Protein AF-W9T3J4-F1 (afdb_monomer_lite)

Secondary structure (DSSP, 8-state):
-HHHHHHHHH-TTTBTTTB-TTSS-B-------GGG--HHHHHHHHHHHHHHH--SSS-----SHHHHHHHHHHHHHHHHHHHHHHHHHHHHHHHHHH-SHHHHHHHHHHHHHHHHHHHHHHHHTT----HHHHHHHHHHHHHHHHHHHHHHHHHHHHHHHS-S-TTHHHHHHHHHHHHHHHHHHHHHHHHHHHHHHHTTSS-HHHHHHHHHHHHHHHHHIIIIIIHHHHHHHT-S-----S-----HHHHHHHHHHHHHHHHSTTHHHHHHHHHHHHHHHHHHHTT---S--SSS-TTS-TTSHHHHHHHHHHHHSTTSS--------TT-TTGGGSHHHHHHHHHHHHHHHH-TTSPPPPPPPHHHHHHHHHHHHHHHHTTS-----------------PPP----------------

Sequence (420 aa):
MQELRQAVLRNPLVYGPYVSKDLQATLVTVDFIDEQVEYGKVFHEIRSLIDRVDDGSVNIRVVGDPILYGWVGHYLPETFQLVCAALLVTLVMLFILLRTWRGVMLPLLAGLVSASWALGICHLLDIHFEPLVIVVAMLITSRAVSHSVQIVNRFDDELELLPANADTSRTAARVALADLFRPGMLGVIADAACMAVVALSPIPMLQKLTVLACVWVMTLTVSAVILTPVMLSFIRRPHGMVHPLNCIPLLNRVLDLATAVSLSRARYVVLGGGFLLVVGAGFYSLNLKIGDANPGSPILWPESTYNVDADAINNRFEGVDRMFVVLGEDGNRGLMKTSEALQAMNSFQRFIEHSRKWGAPSPWPTCC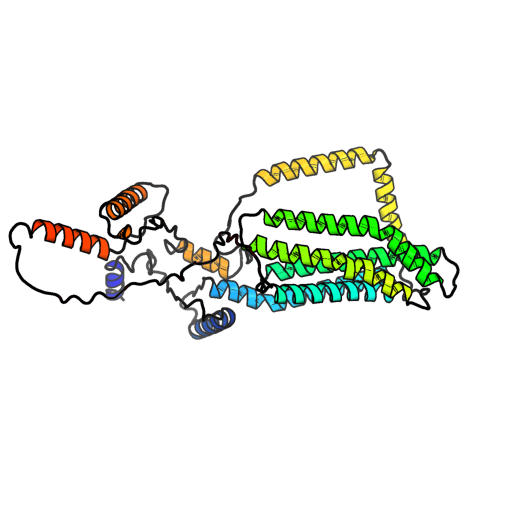RRSTSACAKATRATSNWATAAPSTAAWWPCSIRYPNPATSRASPTSSTPTAR

Radius of gyration: 33.64 Å; chains: 1; bounding box: 76×70×105 Å

Foldseek 3Di:
DVVVVVVQVVDPVCQFFAAFVVNQDGDDDDDDDVVPDDLLVVLVVVVVVCVVPPPVPDDDADADDSNVVNVVVVCVVVVVVVLVVVVVVVLVVQCLALLDPLSRVLLVQLLVVLLVVLVVVCVVLVPDDDPVVVVLSSVLSVVLSVLQNQLSVQLVVQLVVDPLDQQSQLVSLVVSLVVSVVVVVVVLVVQLVVLVVQCPDPDVSSVSVSVSSSVSSVCSCVSRNPRSSVVSSPDRPPDDGNDDNDCPVVVVVVVVVVVCCCPDPVVVVVVVVVVCVVVVVVVVVVPDDPDDPAFADPVDDCPDSRRVSRVVCPVRHPPPPDDDDDDDDPPCPCLVVDPVNVVVVVVVLVVQCPDPPDDNDDDDDCVVVVVVVVVVVVVVVPPPDDDDDDDDDDDDDPDPDDDDDDDDDDDDDDDDDDDD

Structure (mmCIF, N/CA/C/O backbone):
data_AF-W9T3J4-F1
#
_entry.id   AF-W9T3J4-F1
#
loop_
_atom_site.group_PDB
_atom_site.id
_atom_site.type_symbol
_atom_site.label_atom_id
_atom_site.label_alt_id
_atom_site.label_comp_id
_atom_site.label_asym_id
_atom_site.label_entity_id
_atom_site.label_seq_id
_atom_site.pdbx_PDB_ins_code
_atom_site.Cartn_x
_atom_site.Cartn_y
_atom_site.Cartn_z
_atom_site.occupancy
_atom_site.B_iso_or_equiv
_atom_site.auth_seq_id
_atom_site.auth_comp_id
_atom_site.auth_asym_id
_atom_site.auth_atom_id
_atom_site.pdbx_PDB_model_num
ATOM 1 N N . MET A 1 1 ? -30.990 -25.476 38.104 1.00 74.50 1 MET A N 1
ATOM 2 C CA . MET A 1 1 ? -31.289 -24.583 36.954 1.00 74.50 1 MET A CA 1
ATOM 3 C C . MET A 1 1 ? -32.287 -23.468 37.275 1.00 74.50 1 MET A C 1
ATOM 5 O O . MET A 1 1 ? -31.982 -22.322 36.973 1.00 74.50 1 MET A O 1
ATOM 9 N N . GLN A 1 2 ? -33.446 -23.738 37.892 1.00 83.62 2 GLN A N 1
ATOM 10 C CA . GLN A 1 2 ? -34.428 -22.678 38.205 1.00 83.62 2 GLN A CA 1
ATOM 11 C C . GLN A 1 2 ? -33.916 -21.631 39.213 1.00 83.62 2 GLN A C 1
ATOM 13 O O . GLN A 1 2 ? -34.127 -20.439 38.999 1.00 83.62 2 GLN A O 1
ATOM 18 N N . GLU A 1 3 ? -33.176 -22.047 40.245 1.00 88.94 3 GLU A N 1
ATOM 19 C CA . GLU A 1 3 ? -32.557 -21.120 41.208 1.00 88.94 3 GLU A CA 1
ATOM 20 C C . GLU A 1 3 ? -31.543 -20.177 40.552 1.00 88.94 3 GLU A C 1
ATOM 22 O O . GLU A 1 3 ? -31.569 -18.976 40.805 1.00 88.94 3 GLU A O 1
ATOM 27 N N . LEU A 1 4 ? -30.700 -20.693 39.648 1.00 87.12 4 LEU A N 1
ATOM 28 C CA . LEU A 1 4 ? -29.736 -19.884 38.897 1.00 87.12 4 LEU A CA 1
ATOM 29 C C . LEU A 1 4 ? -30.451 -18.843 38.028 1.00 87.12 4 LEU A C 1
ATOM 31 O O . LEU A 1 4 ? -30.084 -17.671 38.037 1.00 87.12 4 LEU A O 1
ATOM 35 N N . ARG A 1 5 ? -31.520 -19.247 37.331 1.00 86.94 5 ARG A N 1
ATOM 36 C CA . ARG A 1 5 ? -32.332 -18.333 36.517 1.00 86.94 5 ARG A CA 1
ATOM 37 C C . ARG A 1 5 ? -32.929 -17.205 37.360 1.00 86.94 5 ARG A C 1
ATOM 39 O O . ARG A 1 5 ? -32.869 -16.047 36.958 1.00 86.94 5 ARG A O 1
ATOM 46 N N . GLN A 1 6 ? -33.470 -17.522 38.537 1.00 87.88 6 GLN A N 1
ATOM 47 C CA . GLN A 1 6 ? -33.984 -16.504 39.456 1.00 87.88 6 GLN A CA 1
ATOM 48 C C . GLN A 1 6 ? -32.874 -15.617 40.030 1.00 87.88 6 GLN A C 1
ATOM 50 O O . GLN A 1 6 ? -33.075 -14.412 40.170 1.00 87.88 6 GLN A O 1
ATOM 55 N N . ALA A 1 7 ? -31.699 -16.176 40.327 1.00 88.38 7 ALA A N 1
ATOM 56 C CA . ALA A 1 7 ? -30.553 -15.414 40.812 1.00 88.38 7 ALA A CA 1
ATOM 57 C C . ALA A 1 7 ? -30.066 -14.391 39.775 1.00 88.38 7 ALA A C 1
ATOM 59 O O . ALA A 1 7 ? -29.810 -13.243 40.140 1.00 88.38 7 ALA A O 1
ATOM 60 N N . VAL A 1 8 ? -30.009 -14.780 38.495 1.00 88.38 8 VAL A N 1
ATOM 61 C CA . VAL A 1 8 ? -29.659 -13.885 37.381 1.00 88.38 8 VAL A CA 1
ATOM 62 C C . VAL A 1 8 ? -30.702 -12.782 37.232 1.00 88.38 8 VAL A C 1
ATOM 64 O O . VAL A 1 8 ? -30.347 -11.610 37.280 1.00 88.38 8 VAL A O 1
ATOM 67 N N . LEU A 1 9 ? -31.991 -13.132 37.143 1.00 88.50 9 LEU A N 1
ATOM 68 C CA . LEU A 1 9 ? -33.074 -12.151 36.973 1.00 88.50 9 LEU A CA 1
ATOM 69 C C . LEU A 1 9 ? -33.168 -11.152 38.134 1.00 88.50 9 LEU A C 1
ATOM 71 O O . LEU A 1 9 ? -33.574 -10.008 37.942 1.00 88.50 9 LEU A O 1
ATOM 75 N N . ARG A 1 10 ? -32.789 -11.568 39.346 1.00 89.06 10 ARG A N 1
ATOM 76 C CA . ARG A 1 10 ? -32.790 -10.704 40.531 1.00 89.06 10 ARG A CA 1
ATOM 77 C C . ARG A 1 10 ? -31.603 -9.740 40.565 1.00 89.06 10 ARG A C 1
ATOM 79 O O . ARG A 1 10 ? -31.674 -8.744 41.283 1.00 89.06 10 ARG A O 1
ATOM 86 N N . ASN A 1 11 ? -30.520 -10.023 39.839 1.00 87.31 11 ASN A N 1
ATOM 87 C CA . ASN A 1 11 ? -29.329 -9.183 39.826 1.00 87.31 11 ASN A CA 1
ATOM 88 C C . ASN A 1 11 ? -29.264 -8.318 38.550 1.00 87.31 11 ASN A C 1
ATOM 90 O O . ASN A 1 11 ? -28.806 -8.797 37.509 1.00 87.31 11 ASN A O 1
ATOM 94 N N . PRO A 1 12 ? -29.639 -7.027 38.620 1.00 81.44 12 PRO A N 1
ATOM 95 C CA . PRO A 1 12 ? -29.633 -6.135 37.460 1.00 81.44 12 PRO A CA 1
ATOM 96 C C . PRO A 1 12 ? -28.225 -5.814 36.934 1.00 81.44 12 PRO A C 1
ATOM 98 O O . PRO A 1 12 ? -28.103 -5.264 35.848 1.00 81.44 12 PRO A O 1
ATOM 101 N N . LEU A 1 13 ? -27.160 -6.136 37.681 1.00 81.56 13 LEU A N 1
ATOM 102 C CA . LEU A 1 13 ? -25.784 -6.001 37.189 1.00 81.56 13 LEU A CA 1
ATOM 103 C C . LEU A 1 13 ? -25.390 -7.143 36.246 1.00 81.56 13 LEU A C 1
ATOM 105 O O . LEU A 1 13 ? -24.443 -6.994 35.485 1.00 81.56 13 LEU A O 1
ATOM 109 N N . VAL A 1 14 ? -26.089 -8.280 36.321 1.00 83.88 14 VAL A N 1
ATOM 110 C CA . VAL A 1 14 ? -25.794 -9.488 35.539 1.00 83.88 14 VAL A CA 1
ATOM 111 C C . VAL A 1 14 ? -26.782 -9.632 34.385 1.00 83.88 14 VAL A C 1
ATOM 113 O O . VAL A 1 14 ? -26.372 -9.874 33.252 1.00 83.88 14 VAL A O 1
ATOM 116 N N . TYR A 1 15 ? -28.077 -9.453 34.657 1.00 84.94 15 TYR A N 1
ATOM 117 C CA . TYR A 1 15 ? -29.130 -9.543 33.650 1.00 84.94 15 TYR A CA 1
ATOM 118 C C . TYR A 1 15 ? -29.111 -8.340 32.699 1.00 84.94 15 TYR A C 1
ATOM 120 O O . TYR A 1 15 ? -29.362 -7.212 33.119 1.00 84.94 15 TYR A O 1
ATOM 128 N N . GLY A 1 16 ? -28.834 -8.592 31.420 1.00 83.12 16 GLY A N 1
ATOM 129 C CA . GLY A 1 16 ? -28.600 -7.594 30.379 1.00 83.12 16 GLY A CA 1
ATOM 130 C C . GLY A 1 16 ? -27.110 -7.476 30.029 1.00 83.12 16 GLY A C 1
ATOM 131 O O . GLY A 1 16 ? -26.737 -7.905 28.939 1.00 83.12 16 GLY A O 1
ATOM 132 N N . PRO A 1 17 ? -26.254 -6.940 30.926 1.00 82.44 17 PRO A N 1
ATOM 133 C CA . PRO A 1 17 ? -24.841 -6.692 30.622 1.00 82.44 17 PRO A CA 1
ATOM 134 C C . PRO A 1 17 ? -23.992 -7.950 30.399 1.00 82.44 17 PRO A C 1
ATOM 136 O O . PRO A 1 17 ? -23.141 -7.954 29.519 1.00 82.44 17 PRO A O 1
ATOM 139 N N . TYR A 1 18 ? -24.208 -9.005 31.193 1.00 86.62 18 TYR A N 1
ATOM 140 C CA . TYR A 1 18 ? -23.414 -10.243 31.120 1.00 86.62 18 TYR A CA 1
ATOM 141 C C . TYR A 1 18 ? -24.238 -11.457 30.707 1.00 86.62 18 TYR A C 1
ATOM 143 O O . TYR A 1 18 ? -23.696 -12.414 30.171 1.00 86.62 18 TYR A O 1
ATOM 151 N N . VAL A 1 19 ? -25.550 -11.442 30.932 1.00 90.44 19 VAL A N 1
ATOM 152 C CA . VAL A 1 19 ? -26.464 -12.475 30.441 1.00 90.44 19 VAL A CA 1
ATOM 153 C C . VAL A 1 19 ? -27.502 -11.810 29.558 1.00 90.44 19 VAL A C 1
ATOM 155 O O . VAL A 1 19 ? -28.191 -10.888 29.990 1.00 90.44 19 VAL A O 1
ATOM 158 N N . SER A 1 20 ? -27.614 -12.300 28.331 1.00 89.31 20 SER A N 1
ATOM 159 C CA . SER A 1 20 ? -28.586 -11.847 27.334 1.00 89.31 20 SER A CA 1
ATOM 160 C C . SER A 1 20 ? -30.029 -11.845 27.862 1.00 89.31 20 SER A C 1
ATOM 162 O O . SER A 1 20 ? -30.408 -12.637 28.731 1.00 89.31 20 SER A O 1
ATOM 164 N N . LYS A 1 21 ? -30.870 -10.959 27.315 1.00 86.12 21 LYS A N 1
ATOM 165 C CA . LYS A 1 21 ? -32.280 -10.820 27.733 1.00 86.12 21 LYS A CA 1
ATOM 166 C C . LYS A 1 21 ? -33.116 -12.073 27.443 1.00 86.12 21 LYS A C 1
ATOM 168 O O . LYS A 1 21 ? -34.078 -12.341 28.158 1.00 86.12 21 LYS A O 1
ATOM 173 N N . ASP A 1 22 ? -32.742 -12.852 26.427 1.00 88.56 22 ASP A N 1
ATOM 174 C CA . ASP A 1 22 ? -33.348 -14.148 26.095 1.00 88.56 22 ASP A CA 1
ATOM 175 C C . ASP A 1 22 ? -32.795 -15.311 26.946 1.00 88.56 22 ASP A C 1
ATOM 177 O O . ASP A 1 22 ? -33.301 -16.433 26.862 1.00 88.56 22 ASP A O 1
ATOM 181 N N . LEU A 1 23 ? -31.812 -15.045 27.820 1.00 87.56 23 LEU A N 1
ATOM 182 C CA . LEU A 1 23 ? -31.138 -16.014 28.693 1.00 87.56 23 LEU A CA 1
ATOM 183 C C . LEU A 1 23 ? -30.466 -17.169 27.924 1.00 87.56 23 LEU A C 1
ATOM 185 O O . LEU A 1 23 ? -30.246 -18.232 28.504 1.00 87.56 23 LEU A O 1
ATOM 189 N N . GLN A 1 24 ? -30.170 -16.982 26.633 1.00 88.56 24 GLN A N 1
ATOM 190 C CA . GLN A 1 24 ? -29.550 -18.004 25.775 1.00 88.56 24 GLN A CA 1
ATOM 191 C C . GLN A 1 24 ? -28.033 -17.832 25.637 1.00 88.56 24 GLN A C 1
ATOM 193 O O . GLN A 1 24 ? -27.335 -18.778 25.290 1.00 88.56 24 GLN A O 1
ATOM 198 N N . ALA A 1 25 ? -27.520 -16.632 25.899 1.00 90.44 25 ALA A N 1
ATOM 199 C CA . ALA A 1 25 ? -26.107 -16.288 25.779 1.00 90.44 25 ALA A CA 1
ATOM 200 C C . ALA A 1 25 ? -25.566 -15.609 27.046 1.00 90.44 25 ALA A C 1
ATOM 202 O O . ALA A 1 25 ? -26.275 -14.840 27.708 1.00 90.44 25 ALA A O 1
ATOM 203 N N . THR A 1 26 ? -24.283 -15.848 27.318 1.00 91.06 26 THR A N 1
ATOM 204 C CA . THR A 1 26 ? -23.511 -15.249 28.415 1.00 91.06 26 THR A CA 1
ATOM 205 C C . THR A 1 26 ? -22.244 -14.610 27.846 1.00 91.06 26 THR A C 1
ATOM 207 O O . THR A 1 26 ? -21.583 -15.212 27.005 1.00 91.06 26 THR A O 1
ATOM 210 N N . LEU A 1 27 ? -21.915 -13.405 28.303 1.00 90.06 27 LEU A N 1
ATOM 211 C CA . LEU A 1 27 ? -20.714 -12.655 27.955 1.00 90.06 27 LEU A CA 1
ATOM 212 C C . LEU A 1 27 ? -19.694 -12.773 29.090 1.00 90.06 27 LEU A C 1
ATOM 214 O O . LEU A 1 27 ? -20.023 -12.565 30.259 1.00 90.06 27 LEU A O 1
ATOM 218 N N . VAL A 1 28 ? -18.447 -13.070 28.734 1.00 90.19 28 VAL A N 1
ATOM 219 C CA . VAL A 1 28 ? -17.312 -13.106 29.659 1.00 90.19 28 VAL A CA 1
ATOM 220 C C . VAL A 1 28 ? -16.312 -12.050 29.211 1.00 90.19 28 VAL A C 1
ATOM 222 O O . VAL A 1 28 ? -15.857 -12.073 28.073 1.00 90.19 28 VAL A O 1
ATOM 225 N N . THR A 1 29 ? -15.984 -11.116 30.101 1.00 88.50 29 THR A N 1
ATOM 226 C CA . THR A 1 29 ? -14.993 -10.066 29.848 1.00 88.50 29 THR A CA 1
ATOM 227 C C . THR A 1 29 ? -13.682 -10.425 30.530 1.00 88.50 29 THR A C 1
ATOM 229 O O . THR A 1 29 ? -13.674 -10.734 31.724 1.00 88.50 29 THR A O 1
ATOM 232 N N . VAL A 1 30 ? -12.585 -10.369 29.781 1.00 88.50 30 VAL A N 1
ATOM 233 C CA . VAL A 1 30 ? -11.232 -10.614 30.284 1.00 88.50 30 VAL A CA 1
ATOM 234 C C . VAL A 1 30 ? -10.409 -9.367 30.013 1.00 88.50 30 VAL A C 1
ATOM 236 O O . VAL A 1 30 ? -10.232 -8.994 28.857 1.00 88.50 30 VAL A O 1
ATOM 239 N N . ASP A 1 31 ? -9.921 -8.743 31.080 1.00 86.19 31 ASP A N 1
ATOM 240 C CA . ASP A 1 31 ? -9.031 -7.591 30.992 1.00 86.19 31 ASP A CA 1
ATOM 241 C C . ASP A 1 31 ? -7.584 -8.044 31.150 1.00 86.19 31 ASP A C 1
ATOM 243 O O . ASP A 1 31 ? -7.268 -8.934 31.948 1.00 86.19 31 ASP A O 1
ATOM 247 N N . PHE A 1 32 ? -6.698 -7.395 30.405 1.00 85.56 32 PHE A N 1
ATOM 248 C CA . PHE A 1 32 ? -5.269 -7.627 30.486 1.00 85.56 32 PHE A CA 1
ATOM 249 C C . PHE A 1 32 ? -4.532 -6.360 30.933 1.00 85.56 32 PHE A C 1
ATOM 251 O O . PHE A 1 32 ? -5.060 -5.256 30.860 1.00 85.56 32 PHE A O 1
ATOM 258 N N . ILE A 1 33 ? -3.299 -6.522 31.419 1.00 84.88 33 ILE A N 1
ATOM 259 C CA . ILE A 1 33 ? -2.425 -5.396 31.764 1.00 84.88 33 ILE A CA 1
ATOM 260 C C . ILE A 1 33 ? -1.643 -5.010 30.508 1.00 84.88 33 ILE A C 1
ATOM 262 O O . ILE A 1 33 ? -0.692 -5.708 30.163 1.00 84.88 33 ILE A O 1
ATOM 266 N N . ASP A 1 34 ? -2.034 -3.915 29.856 1.00 75.31 34 ASP A N 1
ATOM 267 C CA . ASP A 1 34 ? -1.567 -3.490 28.523 1.00 75.31 34 ASP A CA 1
ATOM 268 C C . ASP A 1 34 ? -0.053 -3.647 28.280 1.00 75.31 34 ASP A C 1
ATOM 270 O O . ASP A 1 34 ? 0.362 -4.171 27.250 1.00 75.31 34 ASP A O 1
ATOM 274 N N . GLU A 1 35 ? 0.791 -3.261 29.241 1.00 74.00 35 GLU A N 1
ATOM 275 C CA . GLU A 1 35 ? 2.260 -3.283 29.104 1.00 74.00 35 GLU A CA 1
ATOM 276 C C . GLU A 1 35 ? 2.878 -4.695 29.065 1.00 74.00 35 GLU A C 1
ATOM 278 O O . GLU A 1 35 ? 4.042 -4.852 28.700 1.00 74.00 35 GLU A O 1
ATOM 283 N N . GLN A 1 36 ? 2.133 -5.729 29.464 1.00 77.94 36 GLN A N 1
ATOM 284 C CA . GLN A 1 36 ? 2.626 -7.109 29.590 1.00 77.94 36 GLN A CA 1
ATOM 285 C C . GLN A 1 36 ? 1.971 -8.069 28.590 1.00 77.94 36 GLN A C 1
ATOM 287 O O . GLN A 1 36 ? 2.191 -9.282 28.655 1.00 77.94 36 GLN A O 1
ATOM 292 N N . VAL A 1 37 ? 1.151 -7.548 27.677 1.00 79.62 37 VAL A N 1
ATOM 293 C CA . VAL A 1 37 ? 0.368 -8.367 26.755 1.00 79.62 37 VAL A CA 1
ATOM 294 C C . VAL A 1 37 ? 1.085 -8.523 25.434 1.00 79.62 37 VAL A C 1
ATOM 296 O O . VAL A 1 37 ? 1.261 -7.581 24.669 1.00 79.62 37 VAL A O 1
ATOM 299 N N . GLU A 1 38 ? 1.412 -9.767 25.115 1.00 83.69 38 GLU A N 1
ATOM 300 C CA . GLU A 1 38 ? 1.826 -10.141 23.774 1.00 83.69 38 GLU A CA 1
ATOM 301 C C . GLU A 1 38 ? 0.618 -10.707 23.019 1.00 83.69 38 GLU A C 1
ATOM 303 O O . GLU A 1 38 ? 0.210 -11.851 23.243 1.00 83.69 38 GLU A O 1
ATOM 308 N N . TYR A 1 39 ? 0.034 -9.905 22.120 1.00 84.44 39 TYR A N 1
ATOM 309 C CA . TYR A 1 39 ? -1.210 -10.250 21.416 1.00 84.44 39 TYR A CA 1
ATOM 310 C C . TYR A 1 39 ? -1.144 -11.595 20.681 1.00 84.44 39 TYR A C 1
ATOM 312 O O . TYR A 1 39 ? -2.101 -12.364 20.724 1.00 84.44 39 TYR A O 1
ATOM 320 N N . GLY A 1 40 ? 0.002 -11.933 20.079 1.00 84.25 40 GLY A N 1
ATOM 321 C CA . GLY A 1 40 ? 0.189 -13.217 19.395 1.00 84.25 40 GLY A CA 1
ATOM 322 C C . GLY A 1 40 ? 0.081 -14.429 20.329 1.00 84.25 40 GLY A C 1
ATOM 323 O O . GLY A 1 40 ? -0.546 -15.427 19.973 1.00 84.25 40 GLY A O 1
ATOM 324 N N . LYS A 1 41 ? 0.632 -14.333 21.547 1.00 88.38 41 LYS A N 1
ATOM 325 C CA . LYS A 1 41 ? 0.526 -15.397 22.558 1.00 88.38 41 LYS A CA 1
ATOM 326 C C . LYS A 1 41 ? -0.895 -15.513 23.083 1.00 88.38 41 LYS A C 1
ATOM 328 O O . LYS A 1 41 ? -1.430 -16.615 23.127 1.00 88.38 41 LYS A O 1
ATOM 333 N N . VAL A 1 42 ? -1.521 -14.383 23.418 1.00 90.44 42 VAL A N 1
ATOM 334 C CA . VAL A 1 42 ? -2.910 -14.352 23.900 1.00 90.44 42 VAL A CA 1
ATOM 335 C C . VAL A 1 42 ? -3.858 -14.980 22.881 1.00 90.44 42 VAL A C 1
ATOM 337 O O . VAL A 1 42 ? -4.677 -15.818 23.248 1.00 90.44 42 VAL A O 1
ATOM 340 N N . PHE A 1 43 ? -3.708 -14.645 21.600 1.00 91.00 43 PHE A N 1
ATOM 341 C CA . PHE A 1 43 ? -4.504 -15.233 20.527 1.00 91.00 43 PHE A CA 1
ATOM 342 C C . PHE A 1 43 ? -4.363 -16.759 20.462 1.00 91.00 43 PHE A C 1
ATOM 344 O O . PHE A 1 43 ? -5.366 -17.467 20.369 1.00 91.00 43 PHE A O 1
ATOM 351 N N . HIS A 1 44 ? -3.134 -17.276 20.539 1.00 90.94 44 HIS A N 1
ATOM 352 C CA . HIS A 1 44 ? -2.892 -18.715 20.462 1.00 90.94 44 HIS A CA 1
ATOM 353 C C . HIS A 1 44 ? -3.406 -19.461 21.700 1.00 90.94 44 HIS A C 1
ATOM 355 O O . HIS A 1 44 ? -4.068 -20.487 21.561 1.00 90.94 44 HIS A O 1
ATOM 361 N N . GLU A 1 45 ? -3.163 -18.924 22.897 1.00 91.62 45 GLU A N 1
ATOM 362 C CA . GLU A 1 45 ? -3.622 -19.511 24.160 1.00 91.62 45 GLU A CA 1
ATOM 363 C C . GLU A 1 45 ? -5.150 -19.545 24.236 1.00 91.62 45 GLU A C 1
ATOM 365 O O . GLU A 1 45 ? -5.725 -20.600 24.503 1.00 91.62 45 GLU A O 1
ATOM 370 N N . ILE A 1 46 ? -5.823 -18.432 23.913 1.00 91.69 46 ILE A N 1
ATOM 371 C CA . ILE A 1 46 ? -7.289 -18.369 23.892 1.00 91.69 46 ILE A CA 1
ATOM 372 C C . ILE A 1 46 ? -7.849 -19.362 22.879 1.00 91.69 46 ILE A C 1
ATOM 374 O O . ILE A 1 46 ? -8.752 -20.122 23.216 1.00 91.69 46 ILE A O 1
ATOM 378 N N . ARG A 1 47 ? -7.302 -19.415 21.661 1.00 90.62 47 ARG A N 1
ATOM 379 C CA . ARG A 1 47 ? -7.780 -20.359 20.646 1.00 90.62 47 ARG A CA 1
ATOM 380 C C . ARG A 1 47 ? -7.573 -21.809 21.077 1.00 90.62 47 ARG A C 1
ATOM 382 O O . ARG A 1 47 ? -8.493 -22.606 20.964 1.00 90.62 47 ARG A O 1
ATOM 389 N N . SER A 1 48 ? -6.424 -22.123 21.673 1.00 92.38 48 SER A N 1
ATOM 390 C CA . SER A 1 48 ? -6.155 -23.459 22.211 1.00 92.38 48 SER A CA 1
ATOM 391 C C . SER A 1 48 ? -7.093 -23.839 23.363 1.00 92.38 48 SER A C 1
ATOM 393 O O . SER A 1 48 ? -7.426 -25.011 23.529 1.00 92.38 48 SER A O 1
ATOM 395 N N . LEU A 1 49 ? -7.532 -22.862 24.163 1.00 91.50 49 LEU A N 1
ATOM 396 C CA . LEU A 1 49 ? -8.508 -23.069 25.225 1.00 91.50 49 LEU A CA 1
ATOM 397 C C . LEU A 1 49 ? -9.898 -23.336 24.646 1.00 91.50 49 LEU A C 1
ATOM 399 O O . LEU A 1 49 ? -10.572 -24.249 25.115 1.00 91.50 49 LEU A O 1
ATOM 403 N N . ILE A 1 50 ? -10.302 -22.579 23.621 1.00 90.69 50 ILE A N 1
ATOM 404 C CA . ILE A 1 50 ? -11.562 -22.801 22.901 1.00 90.69 50 ILE A CA 1
ATOM 405 C C . ILE A 1 50 ? -11.563 -24.206 22.306 1.00 90.69 50 ILE A C 1
ATOM 407 O O . ILE A 1 50 ? -12.469 -24.967 22.608 1.00 90.69 50 ILE A O 1
ATOM 411 N N . ASP A 1 51 ? -10.509 -24.598 21.589 1.00 90.31 51 ASP A N 1
ATOM 412 C CA . ASP A 1 51 ? -10.408 -25.920 20.955 1.00 90.31 51 ASP A CA 1
ATOM 413 C C . ASP A 1 51 ? -10.471 -27.086 21.970 1.00 90.31 51 ASP A C 1
ATOM 415 O O . ASP A 1 51 ? -10.839 -28.204 21.618 1.00 90.31 51 ASP A O 1
ATOM 419 N N . ARG A 1 52 ? -10.105 -26.853 23.241 1.00 91.44 52 ARG A N 1
ATOM 420 C CA . ARG A 1 52 ? -10.202 -27.853 24.324 1.00 91.44 52 ARG A CA 1
ATOM 421 C C . ARG A 1 52 ? -11.585 -27.939 24.960 1.00 91.44 52 ARG A C 1
ATOM 423 O O . ARG A 1 52 ? -11.918 -28.978 25.525 1.00 91.44 52 ARG A O 1
ATOM 430 N N . VAL A 1 53 ? -12.319 -26.830 24.974 1.00 90.56 53 VAL A N 1
ATOM 431 C CA . VAL A 1 53 ? -13.614 -26.699 25.658 1.00 90.56 53 VAL A CA 1
ATOM 432 C C . VAL A 1 53 ? -14.778 -26.864 24.682 1.00 90.56 53 VAL A C 1
ATOM 434 O O . VAL A 1 53 ? -15.872 -27.216 25.113 1.00 90.56 53 VAL A O 1
ATOM 437 N N . ASP A 1 54 ? -14.550 -26.632 23.391 1.00 87.94 54 ASP A N 1
ATOM 438 C CA . ASP A 1 54 ? -15.561 -26.750 22.351 1.00 87.94 54 ASP A CA 1
ATOM 439 C C . ASP A 1 54 ? -15.961 -28.217 22.144 1.00 87.94 54 ASP A C 1
ATOM 441 O O . ASP A 1 54 ? -15.291 -29.007 21.479 1.00 87.94 54 ASP A O 1
ATOM 445 N N . ASP A 1 55 ? -17.077 -28.583 22.765 1.00 87.12 55 ASP A N 1
ATOM 446 C CA . ASP A 1 55 ? -17.761 -29.864 22.622 1.00 87.12 55 ASP A CA 1
ATOM 447 C C . ASP A 1 55 ? -18.936 -29.782 21.624 1.00 87.12 55 ASP A C 1
ATOM 449 O O . ASP A 1 55 ? -19.724 -30.725 21.507 1.00 87.12 55 ASP A O 1
ATOM 453 N N . GLY A 1 56 ? -19.077 -28.654 20.913 1.00 84.75 56 GLY A N 1
ATOM 454 C CA . GLY A 1 56 ? -20.176 -28.366 19.991 1.00 84.75 56 GLY A CA 1
ATOM 455 C C . GLY A 1 56 ? -21.517 -28.055 20.668 1.00 84.75 56 GLY A C 1
ATOM 456 O O . GLY A 1 56 ? -22.510 -27.828 19.972 1.00 84.75 56 GLY A O 1
ATOM 457 N N . SER A 1 57 ? -21.584 -28.033 22.005 1.00 86.88 57 SER A N 1
ATOM 458 C CA . SER A 1 57 ? -22.820 -27.736 22.741 1.00 86.88 57 SER A CA 1
ATOM 459 C C . SER A 1 57 ? -23.125 -26.236 22.822 1.00 86.88 57 SER A C 1
ATOM 461 O O . SER A 1 57 ? -24.292 -25.843 22.911 1.00 86.88 57 SER A O 1
ATOM 463 N N . VAL A 1 58 ? -22.091 -25.391 22.756 1.00 88.25 58 VAL A N 1
ATOM 464 C CA . VAL A 1 58 ? -22.187 -23.930 22.840 1.00 88.25 58 VAL A CA 1
ATOM 465 C C . VAL A 1 58 ? -21.360 -23.298 21.728 1.00 88.25 58 VAL A C 1
ATOM 467 O O . VAL A 1 58 ? -20.220 -23.674 21.497 1.00 88.25 58 VAL A O 1
ATOM 470 N N . ASN A 1 59 ? -21.920 -22.292 21.058 1.00 88.69 59 ASN A N 1
ATOM 471 C CA . ASN A 1 59 ? -21.178 -21.504 20.078 1.00 88.69 59 ASN A CA 1
ATOM 472 C C . ASN A 1 59 ? -20.343 -20.434 20.804 1.00 88.69 59 ASN A C 1
ATOM 474 O O . ASN A 1 59 ? -20.905 -19.484 21.359 1.00 88.69 59 ASN A O 1
ATOM 478 N N . ILE A 1 60 ? -19.022 -20.616 20.828 1.00 91.62 60 ILE A N 1
ATOM 479 C CA . ILE A 1 60 ? -18.071 -19.713 21.484 1.00 91.62 60 ILE A CA 1
ATOM 480 C C . ILE A 1 60 ? -17.611 -18.660 20.476 1.00 91.62 60 ILE A C 1
ATOM 482 O O . ILE A 1 60 ? -17.103 -18.988 19.410 1.00 91.62 60 ILE A O 1
ATOM 486 N N . ARG A 1 61 ? -17.770 -17.385 20.837 1.00 91.25 61 ARG A N 1
ATOM 487 C CA . ARG A 1 61 ? -17.413 -16.231 20.004 1.00 91.25 61 ARG A CA 1
ATOM 488 C C . ARG A 1 61 ? -16.480 -15.320 20.771 1.00 91.25 61 ARG A C 1
ATOM 490 O O . ARG A 1 61 ? -16.740 -15.052 21.946 1.00 91.25 61 ARG A O 1
ATOM 497 N N . VAL A 1 62 ? -15.412 -14.849 20.131 1.00 91.44 62 VAL A N 1
ATOM 498 C CA . VAL A 1 62 ? -14.375 -14.068 20.821 1.00 91.44 62 VAL A CA 1
ATOM 499 C C . VAL A 1 62 ? -13.978 -12.844 20.014 1.00 91.44 62 VAL A C 1
ATOM 501 O O . VAL A 1 62 ? -13.622 -12.933 18.842 1.00 91.44 62 VAL A O 1
ATOM 504 N N . VAL A 1 63 ? -14.005 -11.693 20.681 1.00 90.25 63 VAL A N 1
ATOM 505 C CA . VAL A 1 63 ? -13.681 -10.379 20.118 1.00 90.25 63 VAL A CA 1
ATOM 506 C C . VAL A 1 63 ? -12.835 -9.566 21.094 1.00 90.25 63 VAL A C 1
ATOM 508 O O . VAL A 1 63 ? -12.700 -9.936 22.260 1.00 90.25 63 VAL A O 1
ATOM 511 N N . GLY A 1 64 ? -12.269 -8.459 20.613 1.00 87.44 64 GLY A N 1
ATOM 512 C CA . GLY A 1 64 ? -11.396 -7.565 21.373 1.00 87.44 64 GLY A CA 1
ATOM 513 C C . GLY A 1 64 ? -10.043 -7.357 20.697 1.00 87.44 64 GLY A C 1
ATOM 514 O O . GLY A 1 64 ? -9.630 -8.147 19.841 1.00 87.44 64 GLY A O 1
ATOM 515 N N . ASP A 1 65 ? -9.335 -6.307 21.112 1.00 86.00 65 ASP A N 1
ATOM 516 C CA . ASP A 1 65 ? -8.076 -5.881 20.488 1.00 86.00 65 ASP A CA 1
ATOM 517 C C . ASP A 1 65 ? -7.012 -6.994 20.416 1.00 86.00 65 ASP A C 1
ATOM 519 O O . ASP A 1 65 ? -6.451 -7.193 19.333 1.00 86.00 65 ASP A O 1
ATOM 523 N N . PRO A 1 66 ? -6.765 -7.806 21.472 1.00 88.88 66 PRO A N 1
ATOM 524 C CA . PRO A 1 66 ? -5.784 -8.890 21.394 1.00 88.88 66 PRO A CA 1
ATOM 525 C C . PRO A 1 66 ? -6.104 -9.936 20.321 1.00 88.88 66 PRO A C 1
ATOM 527 O O . PRO A 1 66 ? -5.197 -10.484 19.696 1.00 88.88 66 PRO A O 1
ATOM 530 N N . ILE A 1 67 ? -7.391 -10.203 20.081 1.00 90.69 67 ILE A N 1
ATOM 531 C CA . ILE A 1 67 ? -7.836 -11.157 19.062 1.00 90.69 67 ILE A CA 1
ATOM 532 C C . ILE A 1 67 ? -7.755 -10.534 17.671 1.00 90.69 67 ILE A C 1
ATOM 534 O O . ILE A 1 67 ? -7.292 -11.196 16.743 1.00 90.69 67 ILE A O 1
ATOM 538 N N . LEU A 1 68 ? -8.146 -9.264 17.523 1.00 88.62 68 LEU A N 1
ATOM 539 C CA . LEU A 1 68 ? -8.053 -8.529 16.262 1.00 88.62 68 LEU A CA 1
ATOM 540 C C . LEU A 1 68 ? -6.606 -8.474 15.753 1.00 88.62 68 LEU A C 1
ATOM 542 O O . LEU A 1 68 ? -6.324 -8.899 14.632 1.00 88.62 68 LEU A O 1
ATOM 546 N N . TYR A 1 69 ? -5.673 -8.009 16.588 1.00 86.38 69 TYR A N 1
ATOM 547 C CA . TYR A 1 69 ? -4.254 -7.965 16.226 1.00 86.38 69 TYR A CA 1
ATOM 548 C C . TYR A 1 69 ? -3.637 -9.366 16.120 1.00 86.38 69 TYR A C 1
ATOM 550 O O . TYR A 1 69 ? -2.735 -9.578 15.307 1.00 86.38 69 TYR A O 1
ATOM 558 N N . GLY A 1 70 ? -4.156 -10.347 16.866 1.00 88.50 70 GLY A N 1
ATOM 559 C CA . GLY A 1 70 ? -3.824 -11.762 16.696 1.00 88.50 70 GLY A CA 1
ATOM 560 C C . GLY A 1 70 ? -4.148 -12.286 15.293 1.00 88.50 70 GLY A C 1
ATOM 561 O O . GLY A 1 70 ? -3.298 -12.919 14.665 1.00 88.50 70 GLY A O 1
ATOM 562 N N . TRP A 1 71 ? -5.328 -11.955 14.754 1.00 89.25 71 TRP A N 1
ATOM 563 C CA . TRP A 1 71 ? -5.703 -12.272 13.371 1.00 89.25 71 TRP A CA 1
ATOM 564 C C . TRP A 1 71 ? -4.797 -11.584 12.351 1.00 89.25 71 TRP A C 1
ATOM 566 O O . TRP A 1 71 ? -4.360 -12.226 11.399 1.00 89.25 71 TRP A O 1
ATOM 576 N N . VAL A 1 72 ? -4.456 -10.310 12.564 1.00 86.88 72 VAL A N 1
ATOM 577 C CA . VAL A 1 72 ? -3.490 -9.600 11.705 1.00 86.88 72 VAL A CA 1
ATOM 578 C C . VAL A 1 72 ? -2.141 -10.329 11.686 1.00 86.88 72 VAL A C 1
ATOM 580 O O . VAL A 1 72 ? -1.582 -10.563 10.616 1.00 86.88 72 VAL A O 1
ATOM 583 N N . GLY A 1 73 ? -1.644 -10.753 12.852 1.00 84.56 73 GLY A N 1
ATOM 584 C CA . GLY A 1 73 ? -0.426 -11.557 12.959 1.00 84.56 73 GLY A CA 1
ATOM 585 C C . GLY A 1 73 ? -0.539 -12.921 12.269 1.00 84.56 73 GLY A C 1
ATOM 586 O O . GLY A 1 73 ? 0.415 -13.366 11.634 1.00 84.56 73 GLY A O 1
ATOM 587 N N . HIS A 1 74 ? -1.709 -13.563 12.331 1.00 87.38 74 HIS A N 1
ATOM 588 C CA . HIS A 1 74 ? -1.973 -14.846 11.675 1.00 87.38 74 HIS A CA 1
ATOM 589 C C . HIS A 1 74 ? -1.908 -14.761 10.140 1.00 87.38 74 HIS A C 1
ATOM 591 O O . HIS A 1 74 ? -1.360 -15.665 9.513 1.00 87.38 74 HIS A O 1
ATOM 597 N N . TYR A 1 75 ? -2.404 -13.672 9.541 1.00 87.38 75 TYR A N 1
ATOM 598 C CA . TYR A 1 75 ? -2.373 -13.449 8.085 1.00 87.38 75 TYR A CA 1
ATOM 599 C C . TYR A 1 75 ? -1.053 -12.848 7.573 1.00 87.38 75 TYR A C 1
ATOM 601 O O . TYR A 1 75 ? -0.831 -12.749 6.361 1.00 87.38 75 TYR A O 1
ATOM 609 N N . LEU A 1 76 ? -0.143 -12.453 8.467 1.00 84.62 76 LEU A N 1
ATOM 610 C CA . LEU A 1 76 ? 1.132 -11.842 8.092 1.00 84.62 76 LEU A CA 1
ATOM 611 C C . LEU A 1 76 ? 2.022 -12.762 7.221 1.00 84.62 76 LEU A C 1
ATOM 613 O O . LEU A 1 76 ? 2.545 -12.279 6.214 1.00 84.62 76 LEU A O 1
ATOM 617 N N . PRO A 1 77 ? 2.178 -14.074 7.512 1.00 87.56 77 PRO A N 1
ATOM 618 C CA . PRO A 1 77 ? 2.950 -14.981 6.658 1.00 87.56 77 PRO A CA 1
ATOM 619 C C . PRO A 1 77 ? 2.338 -15.168 5.265 1.00 87.56 77 PRO A C 1
ATOM 621 O O . PRO A 1 77 ? 3.070 -15.220 4.279 1.00 87.56 77 PRO A O 1
ATOM 624 N N . GLU A 1 78 ? 1.008 -15.235 5.163 1.00 88.88 78 GLU A N 1
ATOM 625 C CA . GLU A 1 78 ? 0.300 -15.312 3.877 1.00 88.88 78 GLU A CA 1
ATOM 626 C C . GLU A 1 78 ? 0.518 -14.033 3.060 1.00 88.88 78 GLU A C 1
ATOM 628 O O . GLU A 1 78 ? 0.868 -14.084 1.881 1.00 88.88 78 GLU A O 1
ATOM 633 N N . THR A 1 79 ? 0.426 -12.872 3.714 1.00 85.81 79 THR A N 1
ATOM 634 C CA . THR A 1 79 ? 0.733 -11.573 3.098 1.00 85.81 79 THR A CA 1
ATOM 635 C C . THR A 1 79 ? 2.162 -11.547 2.555 1.00 85.81 79 THR A C 1
ATOM 637 O O . THR A 1 79 ? 2.397 -11.100 1.432 1.00 85.81 79 THR A O 1
ATOM 640 N N . PHE A 1 80 ? 3.127 -12.082 3.306 1.00 85.06 80 PHE A N 1
ATOM 641 C CA . PHE A 1 80 ? 4.511 -12.190 2.852 1.00 85.06 80 PHE A CA 1
ATOM 642 C C . PHE A 1 80 ? 4.652 -13.098 1.616 1.00 85.06 80 PHE A C 1
ATOM 644 O O . PHE A 1 80 ? 5.346 -12.732 0.667 1.00 85.06 80 PHE A O 1
ATOM 651 N N . GLN A 1 81 ? 3.949 -14.237 1.570 1.00 89.94 81 GLN A N 1
ATOM 652 C CA . GLN A 1 81 ? 3.924 -15.111 0.388 1.00 89.94 81 GLN A CA 1
ATOM 653 C C . GLN A 1 81 ? 3.354 -14.395 -0.843 1.00 89.94 81 GLN A C 1
ATOM 655 O O . GLN A 1 81 ? 3.928 -14.503 -1.929 1.00 89.94 81 GLN A O 1
ATOM 660 N N . LEU A 1 82 ? 2.276 -13.622 -0.678 1.00 89.62 82 LEU A N 1
ATOM 661 C CA . LEU A 1 82 ? 1.688 -12.815 -1.751 1.00 89.62 82 LEU A CA 1
ATOM 662 C C . LEU A 1 82 ? 2.663 -11.747 -2.260 1.00 89.62 82 LEU A C 1
ATOM 664 O O . LEU A 1 82 ? 2.810 -11.582 -3.472 1.00 89.62 82 LEU A O 1
ATOM 668 N N . VAL A 1 83 ? 3.381 -11.064 -1.364 1.00 84.81 83 VAL A N 1
ATOM 669 C CA . VAL A 1 83 ? 4.425 -10.093 -1.736 1.00 84.81 83 VAL A CA 1
ATOM 670 C C . VAL A 1 83 ? 5.556 -10.776 -2.510 1.00 84.81 83 VAL A C 1
ATOM 672 O O . VAL A 1 83 ? 5.978 -10.266 -3.550 1.00 84.81 83 VAL A O 1
ATOM 675 N N . CYS A 1 84 ? 6.018 -11.951 -2.071 1.00 88.69 84 CYS A N 1
ATOM 676 C CA . CYS A 1 84 ? 7.023 -12.729 -2.797 1.00 88.69 84 CYS A CA 1
ATOM 677 C C . CYS A 1 84 ? 6.532 -13.167 -4.185 1.00 88.69 84 CYS A C 1
ATOM 679 O O . CYS A 1 84 ? 7.282 -13.064 -5.157 1.00 88.69 84 CYS A O 1
ATOM 681 N N . ALA A 1 85 ? 5.279 -13.613 -4.303 1.00 92.12 85 ALA A N 1
ATOM 682 C CA . ALA A 1 85 ? 4.677 -13.979 -5.581 1.00 92.12 85 ALA A CA 1
ATOM 683 C C . ALA A 1 85 ? 4.562 -12.768 -6.522 1.00 92.12 85 ALA A C 1
ATOM 685 O O . ALA A 1 85 ? 4.936 -12.857 -7.692 1.00 92.12 85 ALA A O 1
ATOM 686 N N . ALA A 1 86 ? 4.127 -11.612 -6.014 1.00 89.31 86 ALA A N 1
ATOM 687 C CA . ALA A 1 86 ? 4.060 -10.369 -6.780 1.00 89.31 86 ALA A CA 1
ATOM 688 C C . ALA A 1 86 ? 5.450 -9.908 -7.254 1.00 89.31 86 ALA A C 1
ATOM 690 O O . ALA A 1 86 ? 5.611 -9.497 -8.408 1.00 89.31 86 ALA A O 1
ATOM 691 N N . LEU A 1 87 ? 6.473 -10.026 -6.400 1.00 86.88 87 LEU A N 1
ATOM 692 C CA . LEU A 1 87 ? 7.859 -9.728 -6.761 1.00 86.88 87 LEU A CA 1
ATOM 693 C C . LEU A 1 87 ? 8.372 -10.679 -7.849 1.00 86.88 87 LEU A C 1
ATOM 695 O O . LEU A 1 87 ? 9.008 -10.225 -8.796 1.00 86.88 87 LEU A O 1
ATOM 699 N N . LEU A 1 88 ? 8.059 -11.975 -7.755 1.00 91.88 88 LEU A N 1
ATOM 700 C CA . LEU A 1 88 ? 8.415 -12.963 -8.771 1.00 91.88 88 LEU A CA 1
ATOM 701 C C . LEU A 1 88 ? 7.763 -12.643 -10.120 1.00 91.88 88 LEU A C 1
ATOM 703 O O . LEU A 1 88 ? 8.448 -12.629 -11.139 1.00 91.88 88 LEU A O 1
ATOM 707 N N . VAL A 1 89 ? 6.464 -12.337 -10.133 1.00 92.56 89 VAL A N 1
ATOM 708 C CA . VAL A 1 89 ? 5.750 -11.931 -11.354 1.00 92.56 89 VAL A CA 1
ATOM 709 C C . VAL A 1 89 ? 6.373 -10.668 -11.946 1.00 92.56 89 VAL A C 1
ATOM 711 O O . VAL A 1 89 ? 6.631 -10.616 -13.148 1.00 92.56 89 VAL A O 1
ATOM 714 N N . THR A 1 90 ? 6.689 -9.680 -11.106 1.00 89.50 90 THR A N 1
ATOM 715 C CA . THR A 1 90 ? 7.367 -8.447 -11.528 1.00 89.50 90 THR A CA 1
ATOM 716 C C . THR A 1 90 ? 8.734 -8.750 -12.139 1.00 89.50 90 THR A C 1
ATOM 718 O O . THR A 1 90 ? 9.055 -8.222 -13.198 1.00 89.50 90 THR A O 1
ATOM 721 N N . LEU A 1 91 ? 9.522 -9.638 -11.526 1.00 90.12 91 LEU A N 1
ATOM 722 C CA . LEU A 1 91 ? 10.838 -10.050 -12.015 1.00 90.12 91 LEU A CA 1
ATOM 723 C C . LEU A 1 91 ? 10.745 -10.755 -13.373 1.00 90.12 91 LEU A C 1
ATOM 725 O O . LEU A 1 91 ? 11.511 -10.443 -14.281 1.00 90.12 91 LEU A O 1
ATOM 729 N N . VAL A 1 92 ? 9.795 -11.683 -13.521 1.00 91.25 92 VAL A N 1
ATOM 730 C CA . VAL A 1 92 ? 9.549 -12.404 -14.777 1.00 91.25 92 VAL A CA 1
ATOM 731 C C . VAL A 1 92 ? 9.133 -11.428 -15.872 1.00 91.25 92 VAL A C 1
ATOM 733 O O . VAL A 1 92 ? 9.678 -11.466 -16.974 1.00 91.25 92 VAL A O 1
ATOM 736 N N . MET A 1 93 ? 8.214 -10.513 -15.566 1.00 89.81 93 MET A N 1
ATOM 737 C CA . MET A 1 93 ? 7.766 -9.495 -16.510 1.00 89.81 93 MET A CA 1
ATOM 738 C C . MET A 1 93 ? 8.909 -8.556 -16.906 1.00 89.81 93 MET A C 1
ATOM 740 O O . MET A 1 93 ? 9.095 -8.280 -18.089 1.00 89.81 93 MET A O 1
ATOM 744 N N . LEU A 1 94 ? 9.727 -8.130 -15.944 1.00 89.19 94 LEU A N 1
ATOM 745 C CA . LEU A 1 94 ? 10.899 -7.297 -16.186 1.00 89.19 94 LEU A CA 1
ATOM 746 C C . LEU A 1 94 ? 11.933 -8.004 -17.069 1.00 89.19 94 LEU A C 1
ATOM 748 O O . LEU A 1 94 ? 12.466 -7.399 -17.997 1.00 89.19 94 LEU A O 1
ATOM 752 N N . PHE A 1 95 ? 12.179 -9.290 -16.813 1.00 89.44 95 PHE A N 1
ATOM 753 C CA . PHE A 1 95 ? 13.071 -10.120 -17.616 1.00 89.44 95 PHE A CA 1
ATOM 754 C C . PHE A 1 95 ? 12.590 -10.211 -19.063 1.00 89.44 95 PHE A C 1
ATOM 756 O O . PHE A 1 95 ? 13.362 -9.894 -19.965 1.00 89.44 95 PHE A O 1
ATOM 763 N N . ILE A 1 96 ? 11.307 -10.528 -19.274 1.00 87.94 96 ILE A N 1
ATOM 764 C CA . ILE A 1 96 ? 10.696 -10.627 -20.608 1.00 87.94 96 ILE A CA 1
ATOM 765 C C . ILE A 1 96 ? 10.769 -9.293 -21.365 1.00 87.94 96 ILE A C 1
ATOM 767 O O . ILE A 1 96 ? 11.050 -9.283 -22.564 1.00 87.94 96 ILE A O 1
ATOM 771 N N . LEU A 1 97 ? 10.507 -8.171 -20.687 1.00 85.19 97 LEU A N 1
ATOM 772 C CA . LEU A 1 97 ? 10.441 -6.857 -21.327 1.00 85.19 97 LEU A CA 1
ATOM 773 C C . LEU A 1 97 ? 11.824 -6.281 -21.646 1.00 85.19 97 LEU A C 1
ATOM 775 O O . LEU A 1 97 ? 12.023 -5.778 -22.749 1.00 85.19 97 LEU A O 1
ATOM 779 N N . LEU A 1 98 ? 12.775 -6.360 -20.711 1.00 84.00 98 LEU A N 1
ATOM 780 C CA . LEU A 1 98 ? 14.079 -5.700 -20.843 1.00 84.00 98 LEU A CA 1
ATOM 781 C C . LEU A 1 98 ? 15.140 -6.552 -21.529 1.00 84.00 98 LEU A C 1
ATOM 783 O O . LEU A 1 98 ? 16.158 -6.019 -21.961 1.00 84.00 98 LEU A O 1
ATOM 787 N N . ARG A 1 99 ? 14.936 -7.871 -21.633 1.00 86.06 99 ARG A N 1
ATOM 788 C CA . ARG A 1 99 ? 15.789 -8.798 -22.399 1.00 86.06 99 ARG A CA 1
ATOM 789 C C . ARG A 1 99 ? 17.272 -8.800 -21.992 1.00 86.06 99 ARG A C 1
ATOM 791 O O . ARG A 1 99 ? 18.087 -9.410 -22.683 1.00 86.06 99 ARG A O 1
ATOM 798 N N . THR A 1 100 ? 17.650 -8.148 -20.891 1.00 85.88 100 THR A N 1
ATOM 799 C CA . THR A 1 100 ? 19.033 -8.002 -20.420 1.00 85.88 100 THR A CA 1
ATOM 800 C C . THR A 1 100 ? 19.134 -8.276 -18.921 1.00 85.88 100 THR A C 1
ATOM 802 O O . THR A 1 100 ? 18.292 -7.849 -18.133 1.00 85.88 100 THR A O 1
ATOM 805 N N . TRP A 1 101 ? 20.206 -8.951 -18.487 1.00 84.88 101 TRP A N 1
ATOM 806 C CA . TRP A 1 101 ? 20.437 -9.216 -17.058 1.00 84.88 101 TRP A CA 1
ATOM 807 C C . TRP A 1 101 ? 20.587 -7.932 -16.244 1.00 84.88 101 TRP A C 1
ATOM 809 O O . TRP A 1 101 ? 20.069 -7.837 -15.136 1.00 84.88 101 TRP A O 1
ATOM 819 N N . ARG A 1 102 ? 21.252 -6.919 -16.808 1.00 84.94 102 ARG A N 1
ATOM 820 C CA . ARG A 1 102 ? 21.389 -5.601 -16.175 1.00 84.94 102 ARG A CA 1
ATOM 821 C C . ARG A 1 102 ? 20.046 -4.895 -16.007 1.00 84.94 102 ARG A C 1
ATOM 823 O O . ARG A 1 102 ? 19.840 -4.272 -14.973 1.00 84.94 102 ARG A O 1
ATOM 830 N N . GLY A 1 103 ? 19.126 -5.054 -16.960 1.00 84.06 103 GLY A N 1
ATOM 831 C CA . GLY A 1 103 ? 17.787 -4.496 -16.838 1.00 84.06 103 GLY A CA 1
ATOM 832 C C . GLY A 1 103 ? 16.952 -5.137 -15.741 1.00 84.06 103 GLY A C 1
ATOM 833 O O . GLY A 1 103 ? 16.084 -4.479 -15.191 1.00 84.06 103 GLY A O 1
ATOM 834 N N . VAL A 1 104 ? 17.258 -6.366 -15.330 1.00 89.19 104 VAL A N 1
ATOM 835 C CA . VAL A 1 104 ? 16.559 -7.008 -14.210 1.00 89.19 104 VAL A CA 1
ATOM 836 C C . VAL A 1 104 ? 17.263 -6.766 -12.877 1.00 89.19 104 VAL A C 1
ATOM 838 O O . VAL A 1 104 ? 16.634 -6.393 -11.889 1.00 89.19 104 VAL A O 1
ATOM 841 N N . MET A 1 105 ? 18.581 -6.963 -12.839 1.00 90.44 105 MET A N 1
ATOM 842 C CA . MET A 1 105 ? 19.352 -6.922 -11.596 1.00 90.44 105 MET A CA 1
ATOM 843 C C . MET A 1 105 ? 19.501 -5.504 -11.041 1.00 90.44 105 MET A C 1
ATOM 845 O O . MET A 1 105 ? 19.465 -5.335 -9.826 1.00 90.44 105 MET A O 1
ATOM 849 N N . LEU A 1 106 ? 19.656 -4.481 -11.895 1.00 91.50 106 LEU A N 1
ATOM 850 C CA . LEU A 1 106 ? 19.856 -3.107 -11.420 1.00 91.50 106 LEU A CA 1
ATOM 851 C C . LEU A 1 106 ? 18.595 -2.514 -10.773 1.00 91.50 106 LEU A C 1
ATOM 853 O O . LEU A 1 106 ? 18.720 -1.992 -9.664 1.00 91.50 106 LEU A O 1
ATOM 857 N N . PRO A 1 107 ? 17.386 -2.652 -11.355 1.00 90.88 107 PRO A N 1
ATOM 858 C CA . PRO A 1 107 ? 16.167 -2.225 -10.675 1.00 90.88 107 PRO A CA 1
ATOM 859 C C . PRO A 1 107 ? 15.883 -3.005 -9.396 1.00 90.88 107 PRO A C 1
ATOM 861 O O . PRO A 1 107 ? 15.459 -2.407 -8.408 1.00 90.88 107 PRO A O 1
ATOM 864 N N . LEU A 1 108 ? 16.172 -4.311 -9.371 1.00 90.94 108 LEU A N 1
ATOM 865 C CA . LEU A 1 108 ? 16.035 -5.112 -8.154 1.00 90.94 108 LEU A CA 1
ATOM 866 C C . LEU A 1 108 ? 16.989 -4.627 -7.054 1.00 90.94 108 LEU A C 1
ATOM 868 O O . LEU A 1 108 ? 16.573 -4.461 -5.910 1.00 90.94 108 LEU A O 1
ATOM 872 N N . LEU A 1 109 ? 18.248 -4.347 -7.401 1.00 92.44 109 LEU A N 1
ATOM 873 C CA . LEU A 1 109 ? 19.236 -3.804 -6.472 1.00 92.44 109 LEU A CA 1
ATOM 874 C C . LEU A 1 109 ? 18.812 -2.427 -5.944 1.00 92.44 109 LEU A C 1
ATOM 876 O O . LEU A 1 109 ? 18.884 -2.194 -4.740 1.00 92.44 109 LEU A O 1
ATOM 880 N N . ALA A 1 110 ? 18.326 -1.537 -6.814 1.00 91.69 110 ALA A N 1
ATOM 881 C CA . ALA A 1 110 ? 17.798 -0.232 -6.416 1.00 91.69 110 ALA A CA 1
ATOM 882 C C . ALA A 1 110 ? 16.631 -0.373 -5.422 1.00 91.69 110 ALA A C 1
ATOM 884 O O . ALA A 1 110 ? 16.608 0.298 -4.387 1.00 91.69 110 ALA A O 1
ATOM 885 N N . GLY A 1 111 ? 15.703 -1.296 -5.696 1.00 91.12 111 GLY A N 1
ATOM 886 C CA . GLY A 1 111 ? 14.595 -1.623 -4.800 1.00 91.12 111 GLY A CA 1
ATOM 887 C C . GLY A 1 111 ? 15.057 -2.172 -3.445 1.00 91.12 111 GLY A C 1
ATOM 888 O O . GLY A 1 111 ? 14.578 -1.712 -2.410 1.00 91.12 111 GLY A O 1
ATOM 889 N N . LEU A 1 112 ? 16.025 -3.094 -3.434 1.00 91.12 112 LEU A N 1
ATOM 890 C CA . LEU A 1 112 ? 16.596 -3.678 -2.212 1.00 91.12 112 LEU A CA 1
ATOM 891 C C . LEU A 1 112 ? 17.316 -2.640 -1.345 1.00 91.12 112 LEU A C 1
ATOM 893 O O . LEU A 1 112 ? 17.134 -2.624 -0.126 1.00 91.12 112 LEU A O 1
ATOM 897 N N . VAL A 1 113 ? 18.110 -1.760 -1.962 1.00 92.75 113 VAL A N 1
ATOM 898 C CA . VAL A 1 113 ? 18.790 -0.659 -1.262 1.00 92.75 113 VAL A CA 1
ATOM 899 C C . VAL A 1 113 ? 17.762 0.298 -0.660 1.00 92.75 113 VAL A C 1
ATOM 901 O O . VAL A 1 113 ? 17.877 0.644 0.515 1.00 92.75 113 VAL A O 1
ATOM 904 N N . SER A 1 114 ? 16.726 0.669 -1.422 1.00 90.56 114 SER A N 1
ATOM 905 C CA . SER A 1 114 ? 15.637 1.519 -0.925 1.00 90.56 114 SER A CA 1
ATOM 906 C C . SER A 1 114 ? 14.891 0.876 0.250 1.00 90.56 114 SER A C 1
ATOM 908 O O . SER A 1 114 ? 14.691 1.526 1.275 1.00 90.56 114 SER A O 1
ATOM 910 N N . ALA A 1 115 ? 14.538 -0.410 0.150 1.00 87.69 115 ALA A N 1
ATOM 911 C CA . ALA A 1 115 ? 13.855 -1.139 1.219 1.00 87.69 115 ALA A CA 1
ATOM 912 C C . ALA A 1 115 ? 14.716 -1.252 2.488 1.00 87.69 115 ALA A C 1
ATOM 914 O O . ALA A 1 115 ? 14.226 -1.056 3.598 1.00 87.69 115 ALA A O 1
ATOM 915 N N . SER A 1 116 ? 16.018 -1.505 2.330 1.00 90.06 116 SER A N 1
ATOM 916 C CA . SER A 1 116 ? 16.960 -1.604 3.450 1.00 90.06 116 SER A CA 1
ATOM 917 C C . SER A 1 116 ? 17.120 -0.270 4.180 1.00 90.06 116 SER A C 1
ATOM 919 O O . SER A 1 116 ? 17.107 -0.229 5.409 1.00 90.06 116 SER A O 1
ATOM 921 N N . TRP A 1 117 ? 17.226 0.836 3.438 1.00 89.38 117 TRP A N 1
ATOM 922 C CA . TRP A 1 117 ? 17.295 2.174 4.029 1.00 89.38 117 TRP A CA 1
ATOM 923 C C . TRP A 1 117 ? 16.028 2.514 4.792 1.00 89.38 117 TRP A C 1
ATOM 925 O O . TRP A 1 117 ? 16.099 3.076 5.878 1.00 89.38 117 TRP A O 1
ATOM 935 N N . ALA A 1 118 ? 14.875 2.131 4.266 1.00 82.62 118 ALA A N 1
ATOM 936 C CA . ALA A 1 118 ? 13.615 2.393 4.925 1.00 82.62 118 ALA A CA 1
ATOM 937 C C . ALA A 1 118 ? 13.436 1.645 6.235 1.00 82.62 118 ALA A C 1
ATOM 939 O O . ALA A 1 118 ? 13.062 2.259 7.228 1.00 82.62 118 ALA A O 1
ATOM 940 N N . LEU A 1 119 ? 13.748 0.346 6.257 1.00 84.56 119 LEU A N 1
ATOM 941 C CA . LEU A 1 119 ? 13.742 -0.439 7.491 1.00 84.56 119 LEU A CA 1
ATOM 942 C C . LEU A 1 119 ? 14.749 0.132 8.501 1.00 84.56 119 LEU A C 1
ATOM 944 O O . LEU A 1 119 ? 14.440 0.237 9.686 1.00 84.56 119 LEU A O 1
ATOM 948 N N . GLY A 1 120 ? 15.915 0.586 8.027 1.00 88.31 120 GLY A N 1
ATOM 949 C CA . GLY A 1 120 ? 16.898 1.289 8.851 1.00 88.31 120 GLY A CA 1
ATOM 950 C C . GLY A 1 120 ? 16.365 2.600 9.439 1.00 88.31 120 GLY A C 1
ATOM 951 O O . GLY A 1 120 ? 16.518 2.842 10.632 1.00 88.31 120 GLY A O 1
ATOM 952 N N . ILE A 1 121 ? 15.694 3.429 8.635 1.00 85.12 121 ILE A N 1
ATOM 953 C CA . ILE A 1 121 ? 15.093 4.695 9.082 1.00 85.12 121 ILE A CA 1
ATOM 954 C C . ILE A 1 121 ? 13.932 4.442 10.051 1.00 85.12 121 ILE A C 1
ATOM 956 O O . ILE A 1 121 ? 13.825 5.155 11.045 1.00 85.12 121 ILE A O 1
ATOM 960 N N . CYS A 1 122 ? 13.101 3.420 9.811 1.00 83.81 122 CYS A N 1
ATOM 961 C CA . CYS A 1 122 ? 12.037 3.017 10.740 1.00 83.81 122 CYS A CA 1
ATOM 962 C C . CYS A 1 122 ? 12.610 2.749 12.132 1.00 83.81 122 CYS A C 1
ATOM 964 O O . CYS A 1 122 ? 12.102 3.273 13.120 1.00 83.81 122 CYS A O 1
ATOM 966 N N . HIS A 1 123 ? 13.700 1.979 12.189 1.00 85.19 123 HIS A N 1
ATOM 967 C CA . HIS A 1 123 ? 14.377 1.663 13.439 1.00 85.19 123 HIS A CA 1
ATOM 968 C C . HIS A 1 123 ? 15.015 2.902 14.090 1.00 85.19 123 HIS A C 1
ATOM 970 O O . HIS A 1 123 ? 14.891 3.089 15.295 1.00 85.19 123 HIS A O 1
ATOM 976 N N . LEU A 1 124 ? 15.650 3.782 13.306 1.00 87.50 124 LEU A N 1
ATOM 977 C CA . LEU A 1 124 ? 16.273 5.014 13.816 1.00 87.50 124 LEU A CA 1
ATOM 978 C C . LEU A 1 124 ? 15.265 6.018 14.391 1.00 87.50 124 LEU A C 1
ATOM 980 O O . LEU A 1 124 ? 15.608 6.770 15.300 1.00 87.50 124 LEU A O 1
ATOM 984 N N . LEU A 1 125 ? 14.049 6.062 13.846 1.00 83.81 125 LEU A N 1
ATOM 985 C CA . LEU A 1 125 ? 12.987 6.968 14.289 1.00 83.81 125 LEU A CA 1
ATOM 986 C C . LEU A 1 125 ? 12.113 6.380 15.408 1.00 83.81 125 LEU A C 1
ATOM 988 O O . LEU A 1 125 ? 11.163 7.041 15.824 1.00 83.81 125 LEU A O 1
ATOM 992 N N . ASP A 1 126 ? 12.417 5.163 15.874 1.00 81.38 126 ASP A N 1
ATOM 993 C CA . ASP A 1 126 ? 11.640 4.424 16.880 1.00 81.38 126 ASP A CA 1
ATOM 994 C C . ASP A 1 126 ? 10.138 4.339 16.530 1.00 81.38 126 ASP A C 1
ATOM 996 O O . ASP A 1 126 ? 9.234 4.426 17.368 1.00 81.38 126 ASP A O 1
ATOM 1000 N N . ILE A 1 127 ? 9.855 4.217 15.228 1.00 76.25 127 ILE A N 1
ATOM 1001 C CA . ILE A 1 127 ? 8.495 4.060 14.722 1.00 76.25 127 ILE A CA 1
ATOM 1002 C C . ILE A 1 127 ? 8.168 2.574 14.756 1.00 76.25 127 ILE A C 1
ATOM 1004 O O . ILE A 1 127 ? 8.879 1.746 14.182 1.00 76.25 127 ILE A O 1
ATOM 1008 N N . HIS A 1 128 ? 7.075 2.245 15.438 1.00 72.75 128 HIS A N 1
ATOM 1009 C CA . HIS A 1 128 ? 6.626 0.871 15.580 1.00 72.75 128 HIS A CA 1
ATOM 1010 C C . HIS A 1 128 ? 6.242 0.309 14.210 1.00 72.75 128 HIS A C 1
ATOM 1012 O O . HIS A 1 128 ? 5.667 1.003 13.366 1.00 72.75 128 HIS A O 1
ATOM 1018 N N . PHE A 1 129 ? 6.598 -0.952 13.973 1.00 63.88 129 PHE A N 1
ATOM 1019 C CA . PHE A 1 129 ? 6.343 -1.597 12.695 1.00 63.88 129 PHE A CA 1
ATOM 1020 C C . PHE A 1 129 ? 4.864 -1.965 12.587 1.00 63.88 129 PHE A C 1
ATOM 1022 O O . PHE A 1 129 ? 4.420 -3.001 13.078 1.00 63.88 129 PHE A O 1
ATOM 1029 N N . GLU A 1 130 ? 4.093 -1.081 11.967 1.00 71.75 130 GLU A N 1
ATOM 1030 C CA . GLU A 1 130 ? 2.665 -1.276 11.755 1.00 71.75 130 GLU A CA 1
ATOM 1031 C C . GLU A 1 130 ? 2.374 -1.914 10.396 1.00 71.75 130 GLU A C 1
ATOM 1033 O O . GLU A 1 130 ? 3.106 -1.671 9.432 1.00 71.75 130 GLU A O 1
ATOM 1038 N N . PRO A 1 131 ? 1.263 -2.661 10.254 1.00 71.69 131 PRO A N 1
ATOM 1039 C CA . PRO A 1 131 ? 0.858 -3.238 8.971 1.00 71.69 131 PRO A CA 1
ATOM 1040 C C . PRO A 1 131 ? 0.785 -2.209 7.831 1.00 71.69 131 PRO A C 1
ATOM 1042 O O . PRO A 1 131 ? 1.110 -2.515 6.686 1.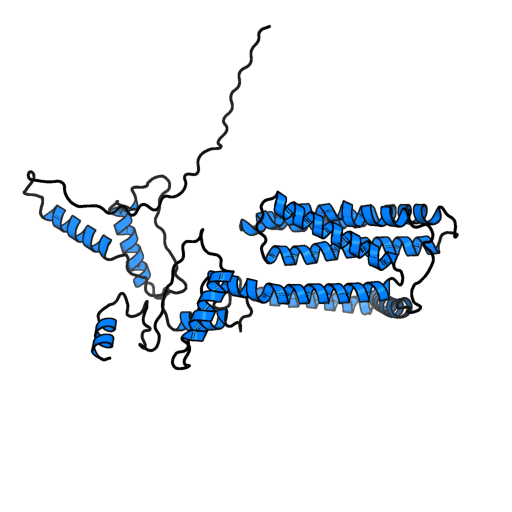00 71.69 131 PRO A O 1
ATOM 1045 N N . LEU A 1 132 ? 0.424 -0.960 8.145 1.00 76.19 132 LEU A N 1
ATOM 1046 C CA . LEU A 1 132 ? 0.358 0.136 7.178 1.00 76.19 132 LEU A CA 1
ATOM 1047 C C . LEU A 1 132 ? 1.742 0.475 6.585 1.00 76.19 132 LEU A C 1
ATOM 1049 O O . LEU A 1 132 ? 1.844 0.779 5.395 1.00 76.19 132 LEU A O 1
ATOM 1053 N N . VAL A 1 133 ? 2.821 0.334 7.366 1.00 79.69 133 VAL A N 1
ATOM 1054 C CA . VAL A 1 133 ? 4.202 0.559 6.902 1.00 79.69 133 VAL A CA 1
ATOM 1055 C C . VAL A 1 133 ? 4.580 -0.426 5.795 1.00 79.69 133 VAL A C 1
ATOM 1057 O O . VAL A 1 133 ? 5.263 -0.038 4.851 1.00 79.69 133 VAL A O 1
ATOM 1060 N N . ILE A 1 134 ? 4.096 -1.673 5.850 1.00 77.94 134 ILE A N 1
ATOM 1061 C CA . ILE A 1 134 ? 4.363 -2.698 4.824 1.00 77.94 134 ILE A CA 1
ATOM 1062 C C . ILE A 1 134 ? 3.788 -2.275 3.465 1.00 77.94 134 ILE A C 1
ATOM 1064 O O . ILE A 1 134 ? 4.437 -2.441 2.431 1.00 77.94 134 ILE A O 1
ATOM 1068 N N . VAL A 1 135 ? 2.589 -1.686 3.457 1.00 81.38 135 VAL A N 1
ATOM 1069 C CA . VAL A 1 135 ? 1.949 -1.200 2.225 1.00 81.38 135 VAL A CA 1
ATOM 1070 C C . VAL A 1 135 ? 2.748 -0.043 1.629 1.00 81.38 135 VAL A C 1
ATOM 1072 O O . VAL A 1 135 ? 3.073 -0.056 0.441 1.00 81.38 135 VAL A O 1
ATOM 1075 N N . VAL A 1 136 ? 3.125 0.932 2.462 1.00 83.44 136 VAL A N 1
ATOM 1076 C CA . VAL A 1 136 ? 3.972 2.062 2.049 1.00 83.44 136 VAL A CA 1
ATOM 1077 C C . VAL A 1 136 ? 5.309 1.560 1.499 1.00 83.44 136 VAL A C 1
ATOM 1079 O O . VAL A 1 136 ? 5.762 2.034 0.457 1.00 83.44 136 VAL A O 1
ATOM 1082 N N . ALA A 1 137 ? 5.890 0.543 2.138 1.00 81.56 137 ALA A N 1
ATOM 1083 C CA . ALA A 1 137 ? 7.132 -0.074 1.706 1.00 81.56 137 ALA A CA 1
ATOM 1084 C C . ALA A 1 137 ? 7.056 -0.643 0.300 1.00 81.56 137 ALA A C 1
ATOM 1086 O O . ALA A 1 137 ? 7.874 -0.314 -0.559 1.00 81.56 137 ALA A O 1
ATOM 1087 N N . MET A 1 138 ? 6.036 -1.458 0.051 1.00 82.81 138 MET A N 1
ATOM 1088 C CA . MET A 1 138 ? 5.818 -2.065 -1.252 1.00 82.81 138 MET A CA 1
ATOM 1089 C C . MET A 1 138 ? 5.643 -1.000 -2.345 1.00 82.81 138 MET A C 1
ATOM 1091 O O . MET A 1 138 ? 6.239 -1.117 -3.419 1.00 82.81 138 MET A O 1
ATOM 1095 N N . LEU A 1 139 ? 4.871 0.057 -2.070 1.00 87.44 139 LEU A N 1
ATOM 1096 C CA . LEU A 1 139 ? 4.618 1.138 -3.025 1.00 87.44 139 LEU A CA 1
ATOM 1097 C C . LEU A 1 139 ? 5.889 1.932 -3.354 1.00 87.44 139 LEU A C 1
ATOM 1099 O O . LEU A 1 139 ? 6.184 2.160 -4.530 1.00 87.44 139 LEU A O 1
ATOM 1103 N N . ILE A 1 140 ? 6.674 2.315 -2.344 1.00 88.81 140 ILE A N 1
ATOM 1104 C CA . ILE A 1 140 ? 7.899 3.097 -2.552 1.00 88.81 140 ILE A CA 1
ATOM 1105 C C . ILE A 1 140 ? 8.987 2.247 -3.223 1.00 88.81 140 ILE A C 1
ATOM 1107 O O . ILE A 1 140 ? 9.646 2.715 -4.154 1.00 88.81 140 ILE A O 1
ATOM 1111 N N . THR A 1 141 ? 9.139 0.976 -2.843 1.00 88.06 141 THR A N 1
ATOM 1112 C CA . THR A 1 141 ? 10.054 0.053 -3.530 1.00 88.06 141 THR A CA 1
ATOM 1113 C C . THR A 1 141 ? 9.650 -0.148 -4.994 1.00 88.06 141 THR A C 1
ATOM 1115 O O . THR A 1 141 ? 10.510 -0.093 -5.874 1.00 88.06 141 THR A O 1
ATOM 1118 N N . SER A 1 142 ? 8.354 -0.296 -5.292 1.00 88.75 142 SER A N 1
ATOM 1119 C CA . SER A 1 142 ? 7.846 -0.367 -6.672 1.00 88.75 142 SER A CA 1
ATOM 1120 C C . SER A 1 142 ? 8.173 0.900 -7.481 1.00 88.75 142 SER A C 1
ATOM 1122 O O . SER A 1 142 ? 8.583 0.835 -8.648 1.00 88.75 142 SER A O 1
ATOM 1124 N N . ARG A 1 143 ? 8.089 2.074 -6.844 1.00 92.00 143 ARG A N 1
ATOM 1125 C CA . ARG A 1 143 ? 8.479 3.356 -7.443 1.00 92.00 143 ARG A CA 1
ATOM 1126 C C . ARG A 1 143 ? 9.984 3.433 -7.725 1.00 92.00 143 ARG A C 1
ATOM 1128 O O . ARG A 1 143 ? 10.371 3.866 -8.811 1.00 92.00 143 ARG A O 1
ATOM 1135 N N . ALA A 1 144 ? 10.823 2.960 -6.802 1.00 92.31 144 ALA A N 1
ATOM 1136 C CA . ALA A 1 144 ? 12.275 2.882 -6.985 1.00 92.31 144 ALA A CA 1
ATOM 1137 C C . ALA A 1 144 ? 12.655 1.981 -8.175 1.00 92.31 144 ALA A C 1
ATOM 1139 O O . ALA A 1 144 ? 13.440 2.390 -9.035 1.00 92.31 144 ALA A O 1
ATOM 1140 N N . VAL A 1 145 ? 12.039 0.795 -8.272 1.00 90.75 145 VAL A N 1
ATOM 1141 C CA . VAL A 1 145 ? 12.198 -0.115 -9.419 1.00 90.75 145 VAL A CA 1
ATOM 1142 C C . VAL A 1 145 ? 11.794 0.598 -10.711 1.00 90.75 145 VAL A C 1
ATOM 1144 O O . VAL A 1 145 ? 12.563 0.601 -11.667 1.00 90.75 145 VAL A O 1
ATOM 1147 N N . SER A 1 146 ? 10.648 1.283 -10.729 1.00 91.88 146 SER A N 1
ATOM 1148 C CA . SER A 1 146 ? 10.148 1.999 -11.913 1.00 91.88 146 SER A CA 1
ATOM 1149 C C . SER A 1 146 ? 11.123 3.066 -12.429 1.00 91.88 146 SER A C 1
ATOM 1151 O O . SER A 1 146 ? 11.398 3.114 -13.627 1.00 91.88 146 SER A O 1
ATOM 1153 N N . HIS A 1 147 ? 11.690 3.894 -11.544 1.00 92.75 147 HIS A N 1
ATOM 1154 C CA . HIS A 1 147 ? 12.699 4.889 -11.933 1.00 92.75 147 HIS A CA 1
ATOM 1155 C C . HIS A 1 147 ? 13.976 4.240 -12.471 1.00 92.75 147 HIS A C 1
ATOM 1157 O O . HIS A 1 147 ? 14.529 4.700 -13.470 1.00 92.75 147 HIS A O 1
ATOM 1163 N N . SER A 1 148 ? 14.427 3.152 -11.845 1.00 92.56 148 SER A N 1
ATOM 1164 C CA . SER A 1 148 ? 15.600 2.414 -12.312 1.00 92.56 148 SER A CA 1
ATOM 1165 C C . SER A 1 148 ? 15.371 1.818 -13.708 1.00 92.56 148 SER A C 1
ATOM 1167 O O . SER A 1 148 ? 16.218 1.974 -14.584 1.00 92.56 148 SER A O 1
ATOM 1169 N N . VAL A 1 149 ? 14.190 1.241 -13.967 1.00 92.44 149 VAL A N 1
ATOM 1170 C CA . VAL A 1 149 ? 13.804 0.710 -15.288 1.00 92.44 149 VAL A CA 1
ATOM 1171 C C . VAL A 1 149 ? 13.797 1.792 -16.363 1.00 92.44 149 VAL A C 1
ATOM 1173 O O . VAL A 1 149 ? 14.311 1.567 -17.455 1.00 92.44 149 VAL A O 1
ATOM 1176 N N . GLN A 1 150 ? 13.261 2.977 -16.066 1.00 92.62 150 GLN A N 1
ATOM 1177 C CA . GLN A 1 150 ? 13.268 4.097 -17.011 1.00 92.62 150 GLN A CA 1
ATOM 1178 C C . GLN A 1 150 ? 14.698 4.515 -17.388 1.00 92.62 150 GLN A C 1
ATOM 1180 O O . GLN A 1 150 ? 14.974 4.757 -18.562 1.00 92.62 150 GLN A O 1
ATOM 1185 N N . ILE A 1 151 ? 15.618 4.550 -16.417 1.00 92.50 151 ILE A N 1
ATOM 1186 C CA . ILE A 1 151 ? 17.030 4.878 -16.663 1.00 92.50 151 ILE A CA 1
ATOM 1187 C C . ILE A 1 151 ? 17.723 3.786 -17.476 1.00 92.50 151 ILE A C 1
ATOM 1189 O O . ILE A 1 151 ? 18.484 4.110 -18.385 1.00 92.50 151 ILE A O 1
ATOM 1193 N N . VAL A 1 152 ? 17.457 2.511 -17.184 1.00 91.94 152 VAL A N 1
ATOM 1194 C CA . VAL A 1 152 ? 17.989 1.394 -17.976 1.00 91.94 152 VAL A CA 1
ATOM 1195 C C . VAL A 1 152 ? 17.499 1.473 -19.421 1.00 91.94 152 VAL A C 1
ATOM 1197 O O . VAL A 1 152 ? 18.320 1.373 -20.323 1.00 91.94 152 VAL A O 1
ATOM 1200 N N . ASN A 1 153 ? 16.203 1.695 -19.647 1.00 90.38 153 ASN A N 1
ATOM 1201 C CA . ASN A 1 153 ? 15.658 1.819 -21.001 1.00 90.38 153 ASN A CA 1
ATOM 1202 C C . ASN A 1 153 ? 16.293 2.988 -21.753 1.00 90.38 153 ASN A C 1
ATOM 1204 O O . ASN A 1 153 ? 16.736 2.822 -22.880 1.00 90.38 153 ASN A O 1
ATOM 1208 N N . ARG A 1 154 ? 16.425 4.155 -21.108 1.00 91.88 154 ARG A N 1
ATOM 1209 C CA . ARG A 1 154 ? 17.079 5.305 -21.745 1.00 91.88 154 ARG A CA 1
ATOM 1210 C C . ARG A 1 154 ? 18.550 5.031 -22.063 1.00 91.88 154 ARG A C 1
ATOM 1212 O O . ARG A 1 154 ? 19.057 5.501 -23.075 1.00 91.88 154 ARG A O 1
ATOM 1219 N N . PHE A 1 155 ? 19.238 4.293 -21.194 1.00 90.81 155 PHE A N 1
ATOM 1220 C CA . PHE A 1 155 ? 20.599 3.835 -21.449 1.00 90.81 155 PHE A CA 1
ATOM 1221 C C . PHE A 1 155 ? 20.659 2.876 -22.645 1.00 90.81 155 PHE A C 1
ATOM 1223 O O . PHE A 1 155 ? 21.608 2.959 -23.418 1.00 90.81 155 PHE A O 1
ATOM 1230 N N . ASP A 1 156 ? 19.669 1.994 -22.806 1.00 88.44 156 ASP A N 1
ATOM 1231 C CA . ASP A 1 156 ? 19.574 1.064 -23.939 1.00 88.44 156 ASP A CA 1
ATOM 1232 C C . ASP A 1 156 ? 19.352 1.800 -25.254 1.00 88.44 156 ASP A C 1
ATOM 1234 O O . ASP A 1 156 ? 20.095 1.559 -26.203 1.00 88.44 156 ASP A O 1
ATOM 1238 N N . ASP A 1 157 ? 18.425 2.759 -25.271 1.00 87.94 157 ASP A N 1
ATOM 1239 C CA . ASP A 1 157 ? 18.169 3.612 -26.433 1.00 87.94 157 ASP A CA 1
ATOM 1240 C C . ASP A 1 157 ? 19.443 4.352 -26.873 1.00 87.94 157 ASP A C 1
ATOM 1242 O O . ASP A 1 157 ? 19.775 4.403 -28.054 1.00 87.94 157 ASP A O 1
ATOM 1246 N N . GLU A 1 158 ? 20.189 4.919 -25.920 1.00 88.88 158 GLU A N 1
ATOM 1247 C CA . GLU A 1 158 ? 21.424 5.653 -26.214 1.00 88.88 158 GLU A CA 1
ATOM 1248 C C . GLU A 1 158 ? 22.556 4.719 -26.661 1.00 88.88 158 GLU A C 1
ATOM 1250 O O . GLU A 1 158 ? 23.384 5.078 -27.500 1.00 88.88 158 GLU A O 1
ATOM 1255 N N . LEU A 1 159 ? 22.593 3.495 -26.131 1.00 86.56 159 LEU A N 1
ATOM 1256 C CA . LEU A 1 159 ? 23.579 2.500 -26.525 1.00 86.56 159 LEU A CA 1
ATOM 1257 C C . LEU A 1 159 ? 23.411 2.075 -27.989 1.00 86.56 159 LEU A C 1
ATOM 1259 O O . LEU A 1 159 ? 24.415 1.855 -28.660 1.00 86.56 159 LEU A O 1
ATOM 1263 N N . GLU A 1 160 ? 22.175 1.989 -28.489 1.00 83.38 160 GLU A N 1
ATOM 1264 C CA . GLU A 1 160 ? 21.893 1.671 -29.897 1.00 83.38 160 GLU A CA 1
ATOM 1265 C C . GLU A 1 160 ? 22.373 2.762 -30.869 1.00 83.38 160 GLU A C 1
ATOM 1267 O O . GLU A 1 160 ? 22.680 2.469 -32.026 1.00 83.38 160 GLU A O 1
ATOM 1272 N N . LEU A 1 161 ? 22.476 4.012 -30.407 1.00 83.38 161 LEU A N 1
ATOM 1273 C CA . LEU A 1 161 ? 22.911 5.155 -31.216 1.00 83.38 161 LEU A CA 1
ATOM 1274 C C . LEU A 1 161 ? 24.438 5.318 -31.265 1.00 83.38 161 LEU A C 1
ATOM 1276 O O . LEU A 1 161 ? 24.963 5.965 -32.175 1.00 83.38 161 LEU A O 1
ATOM 1280 N N . LEU A 1 162 ? 25.162 4.755 -30.294 1.00 81.00 162 LEU A N 1
ATOM 1281 C CA . LEU A 1 162 ? 26.600 4.957 -30.138 1.00 81.00 162 LEU A CA 1
ATOM 1282 C C . LEU A 1 162 ? 27.424 3.791 -30.724 1.00 81.00 162 LEU A C 1
ATOM 1284 O O . LEU A 1 162 ? 27.066 2.624 -30.575 1.00 81.00 162 LEU A O 1
ATOM 1288 N N . PRO A 1 163 ? 28.592 4.062 -31.340 1.00 73.00 163 PRO A N 1
ATOM 1289 C CA . PRO A 1 163 ? 29.486 3.007 -31.810 1.00 73.00 163 PRO A CA 1
ATOM 1290 C C . PRO A 1 163 ? 30.039 2.176 -30.641 1.00 73.00 163 PRO A C 1
ATOM 1292 O O . PRO A 1 163 ? 30.258 2.687 -29.538 1.00 73.00 163 PRO A O 1
ATOM 1295 N N . ALA A 1 164 ? 30.302 0.890 -30.886 1.00 68.25 164 ALA A N 1
ATOM 1296 C CA . ALA A 1 164 ? 30.776 -0.060 -29.880 1.00 68.25 164 ALA A CA 1
ATOM 1297 C C . ALA A 1 164 ? 32.245 0.194 -29.475 1.00 68.25 164 ALA A C 1
ATOM 1299 O O . ALA A 1 164 ? 33.156 -0.496 -29.924 1.00 68.25 164 ALA A O 1
ATOM 1300 N N . ASN A 1 165 ? 32.462 1.172 -28.594 1.00 70.94 165 ASN A N 1
ATOM 1301 C CA . ASN A 1 165 ? 33.757 1.538 -28.021 1.00 70.94 165 ASN A CA 1
ATOM 1302 C C . ASN A 1 165 ? 33.772 1.325 -26.494 1.00 70.94 165 ASN A C 1
ATOM 1304 O O . ASN A 1 165 ? 32.735 1.178 -25.847 1.00 70.94 165 ASN A O 1
ATOM 1308 N N . ALA A 1 166 ? 34.966 1.315 -25.892 1.00 61.44 166 ALA A N 1
ATOM 1309 C CA . ALA A 1 166 ? 35.139 1.065 -24.456 1.00 61.44 166 ALA A CA 1
ATOM 1310 C C . ALA A 1 166 ? 34.491 2.142 -23.554 1.00 61.44 166 ALA A C 1
ATOM 1312 O O . ALA A 1 166 ? 34.008 1.815 -22.472 1.00 61.44 166 ALA A O 1
ATOM 1313 N N . ASP A 1 167 ? 34.413 3.394 -24.019 1.00 75.81 167 ASP A N 1
ATOM 1314 C CA . ASP A 1 167 ? 33.828 4.524 -23.272 1.00 75.81 167 ASP A CA 1
ATOM 1315 C C . ASP A 1 167 ? 32.326 4.735 -23.528 1.00 75.81 167 ASP A C 1
ATOM 1317 O O . ASP A 1 167 ? 31.700 5.638 -22.957 1.00 75.81 167 ASP A O 1
ATOM 1321 N N . THR A 1 168 ? 31.720 3.889 -24.363 1.00 82.44 168 THR A N 1
ATOM 1322 C CA . THR A 1 168 ? 30.316 4.024 -24.758 1.00 82.44 168 THR A CA 1
ATOM 1323 C C . THR A 1 168 ? 29.382 3.893 -23.556 1.00 82.44 168 THR A C 1
ATOM 1325 O O . THR A 1 168 ? 28.468 4.697 -23.409 1.00 82.44 168 THR A O 1
ATOM 1328 N N . SER A 1 169 ? 29.661 2.971 -22.625 1.00 84.00 169 SER A N 1
ATOM 1329 C CA . SER A 1 169 ? 28.826 2.782 -21.428 1.00 84.00 169 SER A CA 1
ATOM 1330 C C . SER A 1 169 ? 28.810 4.014 -20.516 1.00 84.00 169 SER A C 1
ATOM 1332 O O . SER A 1 169 ? 27.764 4.451 -20.042 1.00 84.00 169 SER A O 1
ATOM 1334 N N . ARG A 1 170 ? 29.972 4.642 -20.297 1.00 87.00 170 ARG A N 1
ATOM 1335 C CA . ARG A 1 170 ? 30.060 5.840 -19.453 1.00 87.00 170 ARG A CA 1
ATOM 1336 C C . ARG A 1 170 ? 29.334 7.024 -20.085 1.00 87.00 170 ARG A C 1
ATOM 1338 O O . ARG A 1 170 ? 28.693 7.801 -19.379 1.00 87.00 170 ARG A O 1
ATOM 1345 N N . THR A 1 171 ? 29.433 7.146 -21.405 1.00 87.00 171 THR A N 1
ATOM 1346 C CA . THR A 1 171 ? 28.763 8.202 -22.169 1.00 87.00 171 THR A CA 1
ATOM 1347 C C . THR A 1 171 ? 27.249 8.008 -22.146 1.00 87.00 171 THR A C 1
ATOM 1349 O O . THR A 1 171 ? 26.540 8.920 -21.726 1.00 87.00 171 THR A O 1
ATOM 1352 N N . ALA A 1 172 ? 26.768 6.800 -22.456 1.00 88.12 172 ALA A N 1
ATOM 1353 C CA . ALA A 1 172 ? 25.348 6.459 -22.422 1.00 88.12 172 ALA A CA 1
ATOM 1354 C C . ALA A 1 172 ? 24.736 6.655 -21.026 1.00 88.12 172 ALA A C 1
ATOM 1356 O O . ALA A 1 172 ? 23.686 7.276 -20.885 1.00 88.12 172 ALA A O 1
ATOM 1357 N N . ALA A 1 173 ? 25.427 6.224 -19.964 1.00 89.81 173 ALA A N 1
ATOM 1358 C CA . ALA A 1 173 ? 24.967 6.424 -18.589 1.00 89.81 173 ALA A CA 1
ATOM 1359 C C . ALA A 1 173 ? 24.891 7.907 -18.198 1.00 89.81 173 ALA A C 1
ATOM 1361 O O . ALA A 1 173 ? 23.976 8.312 -17.479 1.00 89.81 173 ALA A O 1
ATOM 1362 N N . ARG A 1 174 ? 25.829 8.734 -18.679 1.00 91.38 174 ARG A N 1
ATOM 1363 C CA . ARG A 1 174 ? 25.818 10.181 -18.433 1.00 91.38 174 ARG A CA 1
ATOM 1364 C C . ARG A 1 174 ? 24.650 10.864 -19.139 1.00 91.38 174 ARG A C 1
ATOM 1366 O O . ARG A 1 174 ? 24.020 11.721 -18.526 1.00 91.38 174 ARG A O 1
ATOM 1373 N N . VAL A 1 175 ? 24.379 10.503 -20.392 1.00 90.81 175 VAL A N 1
ATOM 1374 C CA . VAL A 1 175 ? 23.254 11.050 -21.167 1.00 90.81 175 VAL A CA 1
ATOM 1375 C C . VAL A 1 175 ? 21.928 10.610 -20.552 1.00 90.81 175 VAL A C 1
ATOM 1377 O O . VAL A 1 175 ? 21.097 11.458 -20.242 1.00 90.81 175 VAL A O 1
ATOM 1380 N N . ALA A 1 176 ? 21.776 9.318 -20.245 1.00 91.50 176 ALA A N 1
ATOM 1381 C CA . ALA A 1 176 ? 20.582 8.793 -19.589 1.00 91.50 176 ALA A CA 1
ATOM 1382 C C . ALA A 1 176 ? 20.310 9.489 -18.247 1.00 91.50 176 ALA A C 1
ATOM 1384 O O . ALA A 1 176 ? 19.178 9.889 -17.981 1.00 91.50 176 ALA A O 1
ATOM 1385 N N . LEU A 1 177 ? 21.346 9.703 -17.426 1.00 92.62 177 LEU A N 1
ATOM 1386 C CA . LEU A 1 177 ? 21.216 10.485 -16.199 1.00 92.62 177 LEU A CA 1
ATOM 1387 C C . LEU A 1 177 ? 20.821 11.936 -16.501 1.00 92.62 177 LEU A C 1
ATOM 1389 O O . LEU A 1 177 ? 19.895 12.435 -15.879 1.00 92.62 177 LEU A O 1
ATOM 1393 N N . ALA A 1 178 ? 21.482 12.624 -17.433 1.00 92.69 178 ALA A N 1
ATOM 1394 C CA . ALA A 1 178 ? 21.187 14.028 -17.733 1.00 92.69 178 ALA A CA 1
ATOM 1395 C C . ALA A 1 178 ? 19.736 14.243 -18.204 1.00 92.69 178 ALA A C 1
ATOM 1397 O O . ALA A 1 178 ? 19.089 15.197 -17.763 1.00 92.69 178 ALA A O 1
ATOM 1398 N N . ASP A 1 179 ? 19.222 13.332 -19.031 1.00 91.81 179 ASP A N 1
ATOM 1399 C CA . ASP A 1 179 ? 17.866 13.395 -19.575 1.00 91.81 179 ASP A CA 1
ATOM 1400 C C . ASP A 1 179 ? 16.806 13.069 -18.519 1.00 91.81 179 ASP A C 1
ATOM 1402 O O . ASP A 1 179 ? 15.798 13.772 -18.412 1.00 91.81 179 ASP A O 1
ATOM 1406 N N . LEU A 1 180 ? 17.027 12.025 -17.711 1.00 92.81 180 LEU A N 1
ATOM 1407 C CA . LEU A 1 180 ? 16.036 11.559 -16.737 1.00 92.81 180 LEU A CA 1
ATOM 1408 C C . LEU A 1 180 ? 16.153 12.201 -15.358 1.00 92.81 180 LEU A C 1
ATOM 1410 O O . LEU A 1 180 ? 15.203 12.116 -14.582 1.00 92.81 180 LEU A O 1
ATOM 1414 N N . PHE A 1 181 ? 17.254 12.878 -15.032 1.00 92.56 181 PHE A N 1
ATOM 1415 C CA . PHE A 1 181 ? 17.427 13.468 -13.705 1.00 92.56 181 PHE A CA 1
ATOM 1416 C C . PHE A 1 181 ? 16.375 14.538 -13.419 1.00 92.56 181 PHE A C 1
ATOM 1418 O O . PHE A 1 181 ? 15.763 14.520 -12.358 1.00 92.56 181 PHE A O 1
ATOM 1425 N N . ARG A 1 182 ? 16.117 15.451 -14.365 1.00 92.69 182 ARG A N 1
ATOM 1426 C CA . ARG A 1 182 ? 15.112 16.516 -14.190 1.00 92.69 182 ARG A CA 1
ATOM 1427 C C . ARG A 1 182 ? 13.687 15.968 -14.017 1.00 92.69 182 ARG A C 1
ATOM 1429 O O . ARG A 1 182 ? 13.076 16.292 -12.998 1.00 92.69 182 ARG A O 1
ATOM 1436 N N . PRO A 1 183 ? 13.145 15.150 -14.943 1.00 92.38 183 PRO A N 1
ATOM 1437 C CA . PRO A 1 183 ? 11.804 14.593 -14.775 1.00 92.38 183 PRO A CA 1
ATOM 1438 C C . PRO A 1 183 ? 11.726 13.612 -13.596 1.00 92.38 183 PRO A C 1
ATOM 1440 O O . PRO A 1 183 ? 10.728 13.605 -12.879 1.00 92.38 183 PRO A O 1
ATOM 1443 N N . GLY A 1 184 ? 12.785 12.838 -13.340 1.00 91.44 184 GLY A N 1
ATOM 1444 C CA . GLY A 1 184 ? 12.866 11.926 -12.201 1.00 91.44 184 GLY A CA 1
ATOM 1445 C C . GLY A 1 184 ? 12.816 12.661 -10.863 1.00 91.44 184 GLY A C 1
ATOM 1446 O O . GLY A 1 184 ? 12.006 12.314 -10.009 1.00 91.44 184 GLY A O 1
ATOM 1447 N N . MET A 1 185 ? 13.614 13.720 -10.700 1.00 93.94 185 MET A N 1
ATOM 1448 C CA . MET A 1 185 ? 13.630 14.530 -9.480 1.00 93.94 185 MET A CA 1
ATOM 1449 C C . MET A 1 185 ? 12.303 15.250 -9.254 1.00 93.94 185 MET A C 1
ATOM 1451 O O . MET A 1 185 ? 11.816 15.292 -8.128 1.00 93.94 185 MET A O 1
ATOM 1455 N N . LEU A 1 186 ? 11.696 15.785 -10.319 1.00 94.25 186 LEU A N 1
ATOM 1456 C CA . LEU A 1 186 ? 10.371 16.395 -10.236 1.00 94.25 186 LEU A CA 1
ATOM 1457 C C . LEU A 1 186 ? 9.331 15.387 -9.729 1.00 94.25 186 LEU A C 1
ATOM 1459 O O . LEU A 1 186 ? 8.534 15.732 -8.863 1.00 94.25 186 LEU A O 1
ATOM 1463 N N . GLY A 1 187 ? 9.378 14.144 -10.223 1.00 92.50 187 GLY A N 1
ATOM 1464 C CA . GLY A 1 187 ? 8.529 13.053 -9.745 1.00 92.50 187 GLY A CA 1
ATOM 1465 C C . GLY A 1 187 ? 8.743 12.745 -8.262 1.00 92.50 187 GLY A C 1
ATOM 1466 O O . GLY A 1 187 ? 7.780 12.731 -7.505 1.00 92.50 187 GLY A O 1
ATOM 1467 N N . VAL A 1 188 ? 9.996 12.583 -7.826 1.00 92.81 188 VAL A N 1
ATOM 1468 C CA . VAL A 1 188 ? 10.332 12.300 -6.415 1.00 92.81 188 VAL A CA 1
ATOM 1469 C C . VAL A 1 188 ? 9.887 13.437 -5.489 1.00 92.81 188 VAL A C 1
ATOM 1471 O O . VAL A 1 188 ? 9.318 13.184 -4.429 1.00 92.81 188 VAL A O 1
ATOM 1474 N N . ILE A 1 189 ? 10.100 14.695 -5.886 1.00 94.19 189 ILE A N 1
ATOM 1475 C CA . ILE A 1 189 ? 9.671 15.864 -5.104 1.00 94.19 189 ILE A CA 1
ATOM 1476 C C . ILE A 1 189 ? 8.143 15.942 -5.038 1.00 94.19 189 ILE A C 1
ATOM 1478 O O . ILE A 1 189 ? 7.601 16.232 -3.974 1.00 94.19 189 ILE A O 1
ATOM 1482 N N . ALA A 1 190 ? 7.441 15.676 -6.143 1.00 94.31 190 ALA A N 1
ATOM 1483 C CA . ALA A 1 190 ? 5.982 15.655 -6.164 1.00 94.31 190 ALA A CA 1
ATOM 1484 C C . ALA A 1 190 ? 5.416 14.542 -5.265 1.00 94.31 190 ALA A C 1
ATOM 1486 O O . ALA A 1 190 ? 4.487 14.799 -4.499 1.00 94.31 190 ALA A O 1
ATOM 1487 N N . ASP A 1 191 ? 6.014 13.348 -5.296 1.00 92.69 191 ASP A N 1
ATOM 1488 C CA . ASP A 1 191 ? 5.636 12.219 -4.440 1.00 92.69 191 ASP A CA 1
ATOM 1489 C C . ASP A 1 191 ? 5.859 12.570 -2.950 1.00 92.69 191 ASP A C 1
ATOM 1491 O O . ASP A 1 191 ? 4.975 12.359 -2.116 1.00 92.69 191 ASP A O 1
ATOM 1495 N N . ALA A 1 192 ? 6.995 13.196 -2.612 1.00 92.69 192 ALA A N 1
ATOM 1496 C CA . ALA A 1 192 ? 7.285 13.662 -1.253 1.00 92.69 192 ALA A CA 1
ATOM 1497 C C . ALA A 1 192 ? 6.329 14.780 -0.797 1.00 92.69 192 ALA A C 1
ATOM 1499 O O . ALA A 1 192 ? 5.864 14.765 0.341 1.00 92.69 192 ALA A O 1
ATOM 1500 N N . ALA A 1 193 ? 5.991 15.728 -1.676 1.00 93.88 193 ALA A N 1
ATOM 1501 C CA . ALA A 1 193 ? 5.029 16.788 -1.383 1.00 93.88 193 ALA A CA 1
ATOM 1502 C C . ALA A 1 193 ? 3.618 16.226 -1.157 1.00 93.88 193 ALA A C 1
ATOM 1504 O O . ALA A 1 193 ? 2.943 16.633 -0.214 1.00 93.88 193 ALA A O 1
ATOM 1505 N N . CYS A 1 194 ? 3.192 15.256 -1.972 1.00 92.19 194 CYS A N 1
ATOM 1506 C CA . CYS A 1 194 ? 1.923 14.553 -1.791 1.00 92.19 194 CYS A CA 1
ATOM 1507 C C . CYS A 1 194 ? 1.869 13.852 -0.432 1.00 92.19 194 CYS A C 1
ATOM 1509 O O . CYS A 1 194 ? 0.864 13.938 0.272 1.00 92.19 194 CYS A O 1
ATOM 1511 N N . MET A 1 195 ? 2.960 13.194 -0.039 1.00 90.50 195 MET A N 1
ATOM 1512 C CA . MET A 1 195 ? 3.045 12.548 1.262 1.00 90.50 195 MET A CA 1
ATOM 1513 C C . MET A 1 195 ? 3.004 13.581 2.394 1.00 90.50 195 MET A C 1
ATOM 1515 O O . MET A 1 195 ? 2.245 13.415 3.339 1.00 90.50 195 MET A O 1
ATOM 1519 N N . ALA A 1 196 ? 3.720 14.701 2.263 1.00 92.00 196 ALA A N 1
ATOM 1520 C CA . ALA A 1 196 ? 3.735 15.773 3.257 1.00 92.00 196 ALA A CA 1
ATOM 1521 C C . ALA A 1 196 ? 2.345 16.374 3.534 1.00 92.00 196 ALA A C 1
ATOM 1523 O O . ALA A 1 196 ? 2.076 16.776 4.664 1.00 92.00 196 ALA A O 1
ATOM 1524 N N . VAL A 1 197 ? 1.435 16.389 2.551 1.00 93.94 197 VAL A N 1
ATOM 1525 C CA . VAL A 1 197 ? 0.039 16.823 2.756 1.00 93.94 197 VAL A CA 1
ATOM 1526 C C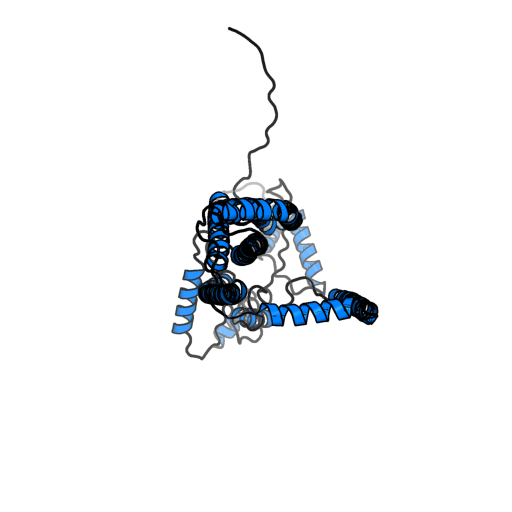 . VAL A 1 197 ? -0.680 15.947 3.789 1.00 93.94 197 VAL A C 1
ATOM 1528 O O . VAL A 1 197 ? -1.501 16.459 4.548 1.00 93.94 197 VAL A O 1
ATOM 1531 N N . VAL A 1 198 ? -0.342 14.656 3.895 1.00 90.44 198 VAL A N 1
ATOM 1532 C CA . VAL A 1 198 ? -0.942 13.733 4.876 1.00 90.44 198 VAL A CA 1
ATOM 1533 C C . VAL A 1 198 ? -0.615 14.143 6.319 1.00 90.44 198 VAL A C 1
ATOM 1535 O O . VAL A 1 198 ? -1.433 13.921 7.213 1.00 90.44 198 VAL A O 1
ATOM 1538 N N . ALA A 1 199 ? 0.502 14.843 6.556 1.00 89.38 199 ALA A N 1
ATOM 1539 C CA . ALA A 1 199 ? 0.849 15.364 7.881 1.00 89.38 199 ALA A CA 1
ATOM 1540 C C . ALA A 1 199 ? -0.126 16.443 8.388 1.00 89.38 199 ALA A C 1
ATOM 1542 O O . ALA A 1 199 ? -0.173 16.699 9.589 1.00 89.38 199 ALA A O 1
ATOM 1543 N N . LEU A 1 200 ? -0.925 17.059 7.506 1.00 91.69 200 LEU A N 1
ATOM 1544 C CA . LEU A 1 200 ? -1.984 17.994 7.904 1.00 91.69 200 LEU A CA 1
ATOM 1545 C C . LEU A 1 200 ? -3.176 17.286 8.568 1.00 91.69 200 LEU A C 1
ATOM 1547 O O . LEU A 1 200 ? -4.031 17.947 9.156 1.00 91.69 200 LEU A O 1
ATOM 1551 N N . SER A 1 201 ? -3.247 15.954 8.483 1.00 90.69 201 SER A N 1
ATOM 1552 C CA . SER A 1 201 ? -4.276 15.173 9.161 1.00 90.69 201 SER A CA 1
ATOM 1553 C C . SER A 1 201 ? -4.131 15.286 10.686 1.00 90.69 201 SER A C 1
ATOM 1555 O O . SER A 1 201 ? -3.018 15.152 11.204 1.00 90.69 201 SER A O 1
ATOM 1557 N N . PRO A 1 202 ? -5.231 15.474 11.441 1.00 88.19 202 PRO A N 1
ATOM 1558 C CA . PRO A 1 202 ? -5.201 15.553 12.903 1.00 88.19 202 PRO A CA 1
ATOM 1559 C C . PRO A 1 202 ? -4.935 14.200 13.588 1.00 88.19 202 PRO A C 1
ATOM 1561 O O . PRO A 1 202 ? -4.956 14.127 14.812 1.00 88.19 202 PRO A O 1
ATOM 1564 N N . ILE A 1 203 ? -4.713 13.125 12.824 1.00 86.50 203 ILE A N 1
ATOM 1565 C CA . ILE A 1 203 ? -4.489 11.771 13.336 1.00 86.50 203 ILE A CA 1
ATOM 1566 C C . ILE A 1 203 ? -2.983 11.588 13.612 1.00 86.50 203 ILE A C 1
ATOM 1568 O O . ILE A 1 203 ? -2.212 11.476 12.653 1.00 86.50 203 ILE A O 1
ATOM 1572 N N . PRO A 1 204 ? -2.533 11.497 14.884 1.00 84.44 204 PRO A N 1
ATOM 1573 C CA . PRO A 1 204 ? -1.104 11.465 15.228 1.00 84.44 204 PRO A CA 1
ATOM 1574 C C . PRO A 1 204 ? -0.343 10.303 14.583 1.00 84.44 204 PRO A C 1
ATOM 1576 O O . PRO A 1 204 ? 0.833 10.432 14.241 1.00 84.44 204 PRO A O 1
ATOM 1579 N N . MET A 1 205 ? -1.029 9.175 14.382 1.00 81.69 205 MET A N 1
ATOM 1580 C CA . MET A 1 205 ? -0.480 8.010 13.695 1.00 81.69 205 MET A CA 1
ATOM 1581 C C . MET A 1 205 ? -0.030 8.344 12.269 1.00 81.69 205 MET A C 1
ATOM 1583 O O . MET A 1 205 ? 1.105 8.075 11.878 1.00 81.69 205 MET A O 1
ATOM 1587 N N . LEU A 1 206 ? -0.906 9.002 11.503 1.00 86.44 206 LEU A N 1
ATOM 1588 C CA . LEU A 1 206 ? -0.633 9.364 10.115 1.00 86.44 206 LEU A CA 1
ATOM 1589 C C . LEU A 1 206 ? 0.498 10.388 10.007 1.00 86.44 206 LEU A C 1
ATOM 1591 O O . LEU A 1 206 ? 1.268 10.344 9.050 1.00 86.44 206 LEU A O 1
ATOM 1595 N N . GLN A 1 207 ? 0.652 11.270 10.995 1.00 88.06 207 GLN A N 1
ATOM 1596 C CA . GLN A 1 207 ? 1.746 12.243 11.025 1.00 88.06 207 GLN A CA 1
ATOM 1597 C C . GLN A 1 207 ? 3.114 11.558 11.153 1.00 88.06 207 GLN A C 1
ATOM 1599 O O . GLN A 1 207 ? 4.027 11.872 10.388 1.00 88.06 207 GLN A O 1
ATOM 1604 N N . LYS A 1 208 ? 3.250 10.577 12.058 1.00 84.50 208 LYS A N 1
ATOM 1605 C CA . LYS A 1 208 ? 4.492 9.795 12.214 1.00 84.50 208 LYS A CA 1
ATOM 1606 C C . LYS A 1 208 ? 4.832 9.020 10.941 1.00 84.50 208 LYS A C 1
ATOM 1608 O O . LYS A 1 208 ? 5.965 9.074 10.463 1.00 84.50 208 LYS A O 1
ATOM 1613 N N . LEU A 1 209 ? 3.830 8.363 10.358 1.00 85.12 209 LEU A N 1
ATOM 1614 C CA . LEU A 1 209 ? 3.965 7.627 9.100 1.00 85.12 209 LEU A CA 1
ATOM 1615 C C . LEU A 1 209 ? 4.349 8.538 7.929 1.00 85.12 209 LEU A C 1
ATOM 1617 O O . LEU A 1 209 ? 5.155 8.153 7.086 1.00 85.12 209 LEU A O 1
ATOM 1621 N N . THR A 1 210 ? 3.830 9.765 7.903 1.00 89.50 210 THR A N 1
ATOM 1622 C CA . THR A 1 210 ? 4.164 10.751 6.871 1.00 89.50 210 THR A CA 1
ATOM 1623 C C . THR A 1 210 ? 5.634 11.143 6.923 1.00 89.50 210 THR A C 1
ATOM 1625 O O . THR A 1 210 ? 6.290 11.178 5.886 1.00 89.50 210 THR A O 1
ATOM 1628 N N . VAL A 1 211 ? 6.179 11.408 8.116 1.00 88.25 211 VAL A N 1
ATOM 1629 C CA . VAL A 1 211 ? 7.604 11.750 8.267 1.00 88.25 211 VAL A CA 1
ATOM 1630 C C . VAL A 1 211 ? 8.479 10.617 7.737 1.00 88.25 211 VAL A C 1
ATOM 1632 O O . VAL A 1 211 ? 9.374 10.861 6.927 1.00 88.25 211 VAL A O 1
ATOM 1635 N N . LEU A 1 212 ? 8.173 9.378 8.129 1.00 89.00 212 LEU A N 1
ATOM 1636 C CA . LEU A 1 212 ? 8.863 8.192 7.634 1.00 89.00 212 LEU A CA 1
ATOM 1637 C C . LEU A 1 212 ? 8.804 8.097 6.103 1.00 89.00 212 LEU A C 1
ATOM 1639 O O . LEU A 1 212 ? 9.836 7.946 5.449 1.00 89.00 212 LEU A O 1
ATOM 1643 N N . ALA A 1 213 ? 7.608 8.214 5.528 1.00 88.94 213 ALA A N 1
ATOM 1644 C CA . ALA A 1 213 ? 7.391 8.084 4.096 1.00 88.94 213 ALA A CA 1
ATOM 1645 C C . ALA A 1 213 ? 8.067 9.211 3.295 1.00 88.94 213 ALA A C 1
ATOM 1647 O O . ALA A 1 213 ? 8.663 8.938 2.257 1.00 88.94 213 ALA A O 1
ATOM 1648 N N . CYS A 1 214 ? 8.068 10.455 3.784 1.00 91.19 214 CYS A N 1
ATOM 1649 C CA . CYS A 1 214 ? 8.787 11.566 3.157 1.00 91.19 214 CYS A CA 1
ATOM 1650 C C . CYS A 1 214 ? 10.298 11.313 3.108 1.00 91.19 214 CYS A C 1
ATOM 1652 O O . CYS A 1 214 ? 10.910 11.438 2.047 1.00 91.19 214 CYS A O 1
ATOM 1654 N N . VAL A 1 215 ? 10.905 10.929 4.239 1.00 89.75 215 VAL A N 1
ATOM 1655 C CA . VAL A 1 215 ? 12.343 10.619 4.286 1.00 89.75 215 VAL A CA 1
ATOM 1656 C C . VAL A 1 215 ? 12.652 9.448 3.358 1.00 89.75 215 VAL A C 1
ATOM 1658 O O . VAL A 1 215 ? 13.616 9.507 2.596 1.00 89.75 215 VAL A O 1
ATOM 1661 N N . TRP A 1 216 ? 11.803 8.421 3.357 1.00 89.88 216 TRP A N 1
ATOM 1662 C CA . TRP A 1 216 ? 11.945 7.265 2.483 1.00 89.88 216 TRP A CA 1
ATOM 1663 C C . TRP A 1 216 ? 11.879 7.646 1.003 1.00 89.88 216 TRP A C 1
ATOM 1665 O O . TRP A 1 216 ? 12.787 7.295 0.251 1.00 89.88 216 TRP A O 1
ATOM 1675 N N . VAL A 1 217 ? 10.887 8.421 0.567 1.00 92.56 217 VAL A N 1
ATOM 1676 C CA . VAL A 1 217 ? 10.792 8.873 -0.830 1.00 92.56 217 VAL A CA 1
ATOM 1677 C C . VAL A 1 217 ? 12.054 9.632 -1.248 1.00 92.56 217 VAL A C 1
ATOM 1679 O O . VAL A 1 217 ? 12.583 9.385 -2.328 1.00 92.56 217 VAL A O 1
ATOM 1682 N N . MET A 1 218 ? 12.630 10.463 -0.376 1.00 90.19 218 MET A N 1
ATOM 1683 C CA . MET A 1 218 ? 13.885 11.163 -0.681 1.00 90.19 218 MET A CA 1
ATOM 1684 C C . MET A 1 218 ? 15.073 10.216 -0.921 1.00 90.19 218 MET A C 1
ATOM 1686 O O . MET A 1 218 ? 15.985 10.551 -1.681 1.00 90.19 218 MET A O 1
ATOM 1690 N N . THR A 1 219 ? 15.058 9.006 -0.352 1.00 90.44 219 THR A N 1
ATOM 1691 C CA . THR A 1 219 ? 16.088 7.989 -0.624 1.00 90.44 219 THR A CA 1
ATOM 1692 C C . THR A 1 219 ? 16.061 7.471 -2.069 1.00 90.44 219 THR A C 1
ATOM 1694 O O . THR A 1 219 ? 17.075 6.941 -2.531 1.00 90.44 219 THR A O 1
ATOM 1697 N N . LEU A 1 220 ? 14.961 7.641 -2.824 1.00 92.00 220 LEU A N 1
ATOM 1698 C CA . LEU A 1 220 ? 14.861 7.217 -4.236 1.00 92.00 220 LEU A CA 1
ATOM 1699 C C . LEU A 1 220 ? 15.840 7.970 -5.130 1.00 92.00 220 LEU A C 1
ATOM 1701 O O . LEU A 1 220 ? 16.377 7.399 -6.081 1.00 92.00 220 LEU A O 1
ATOM 1705 N N . THR A 1 221 ? 16.130 9.224 -4.792 1.00 91.75 221 THR A N 1
ATOM 1706 C CA . THR A 1 221 ? 17.164 10.015 -5.461 1.00 91.75 221 THR A CA 1
ATOM 1707 C C . THR A 1 221 ? 18.500 9.280 -5.455 1.00 91.75 221 THR A C 1
ATOM 1709 O O . THR A 1 221 ? 19.159 9.160 -6.484 1.00 91.75 221 THR A O 1
ATOM 1712 N N . VAL A 1 222 ? 18.890 8.730 -4.307 1.00 91.81 222 VAL A N 1
ATOM 1713 C CA . VAL A 1 222 ? 20.167 8.025 -4.174 1.00 91.81 222 VAL A CA 1
ATOM 1714 C C . VAL A 1 222 ? 20.064 6.614 -4.750 1.00 91.81 222 VAL A C 1
ATOM 1716 O O . VAL A 1 222 ? 20.871 6.236 -5.596 1.00 91.81 222 VAL A O 1
ATOM 1719 N N . SER A 1 223 ? 19.057 5.850 -4.324 1.00 91.69 223 SER A N 1
ATOM 1720 C CA . SER A 1 223 ? 18.931 4.414 -4.608 1.00 91.69 223 SER A CA 1
ATOM 1721 C C . SER A 1 223 ? 18.519 4.082 -6.042 1.00 91.69 223 SER A C 1
ATOM 1723 O O . SER A 1 223 ? 18.984 3.080 -6.576 1.00 91.69 223 SER A O 1
ATOM 1725 N N . ALA A 1 224 ? 17.690 4.904 -6.689 1.00 89.44 224 ALA A N 1
ATOM 1726 C CA . ALA A 1 224 ? 17.214 4.648 -8.047 1.00 89.44 224 ALA A CA 1
ATOM 1727 C C . ALA A 1 224 ? 17.822 5.617 -9.067 1.00 89.44 224 ALA A C 1
ATOM 1729 O O . ALA A 1 224 ? 18.346 5.164 -10.086 1.00 89.44 224 ALA A O 1
ATOM 1730 N N . VAL A 1 225 ? 17.796 6.928 -8.796 1.00 90.38 225 VAL A N 1
ATOM 1731 C CA . VAL A 1 225 ? 18.194 7.949 -9.785 1.00 90.38 225 VAL A CA 1
ATOM 1732 C C . VAL A 1 225 ? 19.712 8.036 -9.957 1.00 90.38 225 VAL A C 1
ATOM 1734 O O . VAL A 1 225 ? 20.186 8.141 -11.084 1.00 90.38 225 VAL A O 1
ATOM 1737 N N . ILE A 1 226 ? 20.488 7.970 -8.871 1.00 91.44 226 ILE A N 1
ATOM 1738 C CA . ILE A 1 226 ? 21.956 8.102 -8.919 1.00 91.44 226 ILE A CA 1
ATOM 1739 C C . ILE A 1 226 ? 22.648 6.739 -9.016 1.00 91.44 226 ILE A C 1
ATOM 1741 O O . ILE A 1 226 ? 23.533 6.556 -9.853 1.00 91.44 226 ILE A O 1
ATOM 1745 N N . LEU A 1 227 ? 22.258 5.767 -8.188 1.00 92.62 227 LEU A N 1
ATOM 1746 C CA . LEU A 1 227 ? 22.927 4.465 -8.126 1.00 92.62 227 LEU A CA 1
ATOM 1747 C C . LEU A 1 227 ? 22.851 3.697 -9.455 1.00 92.62 227 LEU A C 1
ATOM 1749 O O . LEU A 1 227 ? 23.862 3.159 -9.903 1.00 92.62 227 LEU A O 1
ATOM 1753 N N . THR A 1 228 ? 21.684 3.675 -10.108 1.00 92.06 228 THR A N 1
ATOM 1754 C CA . THR A 1 228 ? 21.471 2.943 -11.371 1.00 92.06 228 THR A CA 1
ATOM 1755 C C . THR A 1 228 ? 22.444 3.372 -12.483 1.00 92.06 228 THR A C 1
ATOM 1757 O O . THR A 1 228 ? 23.165 2.510 -12.992 1.00 92.06 228 THR A O 1
ATOM 1760 N N . PRO A 1 229 ? 22.546 4.664 -12.865 1.00 90.38 229 PRO A N 1
ATOM 1761 C CA . PRO A 1 229 ? 23.476 5.090 -13.913 1.00 90.38 229 PRO A CA 1
ATOM 1762 C C . PRO A 1 229 ? 24.944 4.958 -13.495 1.00 90.38 229 PRO A C 1
ATOM 1764 O O . PRO A 1 229 ? 25.788 4.647 -14.336 1.00 90.38 229 PRO A O 1
ATOM 1767 N N . VAL A 1 230 ? 25.267 5.120 -12.206 1.00 92.25 230 VAL A N 1
ATOM 1768 C CA . VAL A 1 230 ? 26.626 4.862 -11.705 1.00 92.25 230 VAL A CA 1
ATOM 1769 C C . VAL A 1 230 ? 27.006 3.400 -11.935 1.00 92.25 230 VAL A C 1
ATOM 1771 O O . VAL A 1 230 ? 28.066 3.134 -12.499 1.00 92.25 230 VAL A O 1
ATOM 1774 N N . MET A 1 231 ? 26.133 2.454 -11.586 1.00 91.31 231 MET A N 1
ATOM 1775 C CA . MET A 1 231 ? 26.367 1.028 -11.830 1.00 91.31 231 MET A CA 1
ATOM 1776 C C . MET A 1 231 ? 26.441 0.697 -13.325 1.00 91.31 231 MET A C 1
ATOM 1778 O O . MET A 1 231 ? 27.331 -0.049 -13.735 1.00 91.31 231 MET A O 1
ATOM 1782 N N . LEU A 1 232 ? 25.577 1.296 -14.155 1.00 88.75 232 LEU A N 1
ATOM 1783 C CA . LEU A 1 232 ? 25.639 1.147 -15.615 1.00 88.75 232 LEU A CA 1
ATOM 1784 C C . LEU A 1 232 ? 26.993 1.608 -16.175 1.00 88.75 232 LEU A C 1
ATOM 1786 O O . LEU A 1 232 ? 27.570 0.920 -17.015 1.00 88.75 232 LEU A O 1
ATOM 1790 N N . SER A 1 233 ? 27.559 2.703 -15.657 1.00 88.62 233 SER A N 1
ATOM 1791 C CA . SER A 1 233 ? 28.833 3.251 -16.145 1.00 88.62 233 SER A CA 1
ATOM 1792 C C . SER A 1 233 ? 30.032 2.299 -16.001 1.00 88.62 233 SER A C 1
ATOM 1794 O O . SER A 1 233 ? 30.988 2.408 -16.767 1.00 88.62 233 SER A O 1
ATOM 1796 N N . PHE A 1 234 ? 29.976 1.333 -15.075 1.00 87.19 234 PHE A N 1
ATOM 1797 C CA . PHE A 1 234 ? 31.030 0.331 -14.872 1.00 87.19 234 PHE A CA 1
ATOM 1798 C C . PHE A 1 234 ? 30.911 -0.893 -15.796 1.00 87.19 234 PHE A C 1
ATOM 1800 O O . PHE A 1 234 ? 31.811 -1.740 -15.826 1.00 87.19 234 PHE A O 1
ATOM 1807 N N . ILE A 1 235 ? 29.826 -1.015 -16.566 1.00 84.88 235 ILE A N 1
ATOM 1808 C CA . ILE A 1 235 ? 29.604 -2.157 -17.457 1.00 84.88 235 ILE A CA 1
ATOM 1809 C C . ILE A 1 235 ? 30.509 -2.047 -18.690 1.00 84.88 235 ILE A C 1
ATOM 1811 O O . ILE A 1 235 ? 30.357 -1.150 -19.513 1.00 84.88 235 ILE A O 1
ATOM 1815 N N . ARG A 1 236 ? 31.433 -3.005 -18.849 1.00 71.62 236 ARG A N 1
ATOM 1816 C CA . ARG A 1 236 ? 32.414 -3.030 -19.956 1.00 71.62 236 ARG A CA 1
ATOM 1817 C C . ARG A 1 236 ? 31.860 -3.553 -21.284 1.00 71.62 236 ARG A C 1
ATOM 1819 O O . ARG A 1 236 ? 32.375 -3.203 -22.338 1.00 71.62 236 ARG A O 1
ATOM 1826 N N . ARG A 1 237 ? 30.855 -4.434 -21.244 1.00 68.44 237 ARG A N 1
ATOM 1827 C CA . ARG A 1 237 ? 30.210 -5.023 -22.432 1.00 68.44 237 ARG A CA 1
ATOM 1828 C C . ARG A 1 237 ? 28.694 -4.863 -22.322 1.00 68.44 237 ARG A C 1
ATOM 1830 O O . ARG A 1 237 ? 28.025 -5.785 -21.869 1.00 68.44 237 ARG A O 1
ATOM 1837 N N . PRO A 1 238 ? 28.156 -3.683 -22.663 1.00 68.81 238 PRO A N 1
ATOM 1838 C CA . PRO A 1 238 ? 26.732 -3.405 -22.491 1.00 68.81 238 PRO A CA 1
ATOM 1839 C C . PRO A 1 238 ? 25.855 -3.992 -23.616 1.00 68.81 238 PRO A C 1
ATOM 1841 O O . PRO A 1 238 ? 24.640 -4.093 -23.441 1.00 68.81 238 PRO A O 1
ATOM 1844 N N . HIS A 1 239 ? 26.468 -4.407 -24.733 1.00 66.62 239 HIS A N 1
ATOM 1845 C CA . HIS A 1 239 ? 25.799 -4.993 -25.895 1.00 66.62 239 HIS A CA 1
ATOM 1846 C C . HIS A 1 239 ? 25.538 -6.493 -25.701 1.00 66.62 239 HIS A C 1
ATOM 1848 O O . HIS A 1 239 ? 26.463 -7.255 -25.415 1.00 66.62 239 HIS A O 1
ATOM 1854 N N . GLY A 1 240 ? 24.288 -6.916 -25.905 1.00 69.69 240 GLY A N 1
ATOM 1855 C CA . GLY A 1 240 ? 23.882 -8.321 -25.878 1.00 69.69 240 GLY A CA 1
ATOM 1856 C C . GLY A 1 240 ? 22.497 -8.514 -25.268 1.00 69.69 240 GLY A C 1
ATOM 1857 O O . GLY A 1 240 ? 22.215 -8.027 -24.176 1.00 69.69 240 GLY A O 1
ATOM 1858 N N . MET A 1 241 ? 21.642 -9.250 -25.974 1.00 78.56 241 MET A N 1
ATOM 1859 C CA . MET A 1 241 ? 20.313 -9.639 -25.500 1.00 78.56 241 MET A CA 1
ATOM 1860 C C . MET A 1 241 ? 20.376 -11.073 -24.975 1.00 78.56 241 MET A C 1
ATOM 1862 O O . MET A 1 241 ? 20.992 -11.940 -25.590 1.00 78.56 241 MET A O 1
ATOM 1866 N N . VAL A 1 242 ? 19.736 -11.326 -23.838 1.00 81.38 242 VAL A N 1
ATOM 1867 C CA . VAL A 1 242 ? 19.716 -12.638 -23.174 1.00 81.38 242 VAL A CA 1
ATOM 1868 C C . VAL A 1 242 ? 18.774 -13.601 -23.891 1.00 81.38 242 VAL A C 1
ATOM 1870 O O . VAL A 1 242 ? 19.051 -14.795 -23.950 1.00 81.38 242 VAL A O 1
ATOM 1873 N N . HIS A 1 243 ? 17.672 -13.095 -24.455 1.00 80.12 243 HIS A N 1
ATOM 1874 C CA . HIS A 1 243 ? 16.679 -13.920 -25.139 1.00 80.12 243 HIS A CA 1
ATOM 1875 C C . HIS A 1 243 ? 16.071 -13.249 -26.388 1.00 80.12 243 HIS A C 1
ATOM 1877 O O . HIS A 1 243 ? 16.026 -12.015 -26.494 1.00 80.12 243 HIS A O 1
ATOM 1883 N N . PRO A 1 244 ? 15.557 -14.047 -27.347 1.00 75.69 244 PRO A N 1
ATOM 1884 C CA . PRO A 1 244 ? 15.049 -13.544 -28.627 1.00 75.69 244 PRO A CA 1
ATOM 1885 C C . PRO A 1 244 ? 13.612 -13.001 -28.571 1.00 75.69 244 PRO A C 1
ATOM 1887 O O . PRO A 1 244 ? 13.167 -12.387 -29.536 1.00 75.69 244 PRO A O 1
ATOM 1890 N N . LEU A 1 245 ? 12.875 -13.221 -27.474 1.00 78.88 245 LEU A N 1
ATOM 1891 C CA . LEU A 1 245 ? 11.496 -12.733 -27.331 1.00 78.88 245 LEU A CA 1
ATOM 1892 C C . LEU A 1 245 ? 11.448 -11.201 -27.442 1.00 78.88 245 LEU A C 1
ATOM 1894 O O . LEU A 1 245 ? 12.082 -10.512 -26.646 1.00 78.88 245 LEU A O 1
ATOM 1898 N N . ASN A 1 246 ? 10.694 -10.700 -28.424 1.00 81.19 246 ASN A N 1
ATOM 1899 C CA . ASN A 1 246 ? 10.535 -9.281 -28.735 1.00 81.19 246 ASN A CA 1
ATOM 1900 C C . ASN A 1 246 ? 9.085 -8.844 -28.522 1.00 81.19 246 ASN A C 1
ATOM 1902 O O . ASN A 1 246 ? 8.227 -9.100 -29.366 1.00 81.19 246 ASN A O 1
ATOM 1906 N N . CYS A 1 247 ? 8.816 -8.142 -27.421 1.00 82.38 247 CYS A N 1
ATOM 1907 C CA . CYS A 1 247 ? 7.490 -7.584 -27.133 1.00 82.38 247 CYS A CA 1
ATOM 1908 C C . CYS A 1 247 ? 7.252 -6.207 -27.784 1.00 82.38 247 CYS A C 1
ATOM 1910 O O . CYS A 1 247 ? 6.104 -5.790 -27.920 1.00 82.38 247 CYS A O 1
ATOM 1912 N N . ILE A 1 248 ? 8.315 -5.533 -28.243 1.00 83.56 248 ILE A N 1
ATOM 1913 C CA . ILE A 1 248 ? 8.274 -4.217 -28.907 1.00 83.56 248 ILE A CA 1
ATOM 1914 C C . ILE A 1 248 ? 7.261 -4.139 -30.068 1.00 83.56 248 ILE A C 1
ATOM 1916 O O . ILE A 1 248 ? 6.471 -3.201 -30.075 1.00 83.56 248 ILE A O 1
ATOM 1920 N N . PRO A 1 249 ? 7.182 -5.084 -31.032 1.00 87.81 249 PRO A N 1
ATOM 1921 C CA . PRO A 1 249 ? 6.226 -4.964 -32.138 1.00 87.81 249 PRO A CA 1
ATOM 1922 C C . PRO A 1 249 ? 4.762 -5.033 -31.685 1.00 87.81 249 PRO A C 1
ATOM 1924 O O . PRO A 1 249 ? 3.906 -4.366 -32.266 1.00 87.81 249 PRO A O 1
ATOM 1927 N N . LEU A 1 250 ? 4.460 -5.824 -30.650 1.00 88.56 250 LEU A N 1
ATOM 1928 C CA . LEU A 1 250 ? 3.119 -5.870 -30.068 1.00 88.56 250 LEU A CA 1
ATOM 1929 C C . LEU A 1 250 ? 2.806 -4.557 -29.344 1.00 88.56 250 LEU A C 1
ATOM 1931 O O . LEU A 1 250 ? 1.728 -4.000 -29.536 1.00 88.56 250 LEU A O 1
ATOM 1935 N N . LEU A 1 251 ? 3.762 -4.050 -28.561 1.00 88.56 251 LEU A N 1
ATOM 1936 C CA . LEU A 1 251 ? 3.635 -2.779 -27.853 1.00 88.56 251 LEU A CA 1
ATOM 1937 C C . LEU A 1 251 ? 3.426 -1.611 -28.828 1.00 88.56 251 LEU A C 1
ATOM 1939 O O . LEU A 1 251 ? 2.510 -0.818 -28.633 1.00 88.56 251 LEU A O 1
ATOM 1943 N N . ASN A 1 252 ? 4.194 -1.561 -29.919 1.00 91.31 252 ASN A N 1
ATOM 1944 C CA . ASN A 1 252 ? 4.063 -0.539 -30.956 1.00 91.31 252 ASN A CA 1
ATOM 1945 C C . ASN A 1 252 ? 2.682 -0.567 -31.611 1.00 91.31 252 ASN A C 1
ATOM 1947 O O . ASN A 1 252 ? 2.078 0.483 -31.746 1.00 91.31 252 ASN A O 1
ATOM 1951 N N . ARG A 1 253 ? 2.102 -1.740 -31.906 1.00 92.81 253 ARG A N 1
ATOM 1952 C CA . ARG A 1 253 ? 0.722 -1.805 -32.431 1.00 92.81 253 ARG A CA 1
ATOM 1953 C C . ARG A 1 253 ? -0.308 -1.191 -31.483 1.00 92.81 253 ARG A C 1
ATOM 1955 O O . ARG A 1 253 ? -1.251 -0.548 -31.938 1.00 92.81 253 ARG A O 1
ATOM 1962 N N . VAL A 1 254 ? -0.150 -1.405 -30.176 1.00 93.50 254 VAL A N 1
ATOM 1963 C CA . VAL A 1 254 ? -1.042 -0.821 -29.163 1.00 93.50 254 VAL A CA 1
ATOM 1964 C C . VAL A 1 254 ? -0.839 0.693 -29.074 1.00 93.50 254 VAL A C 1
ATOM 1966 O O . VAL A 1 254 ? -1.817 1.440 -29.042 1.00 93.50 254 VAL A O 1
ATOM 1969 N N . LEU A 1 255 ? 0.414 1.155 -29.086 1.00 93.31 255 LEU A N 1
ATOM 1970 C CA . LEU A 1 255 ? 0.755 2.579 -29.075 1.00 93.31 255 LEU A CA 1
ATOM 1971 C C . LEU A 1 255 ? 0.289 3.294 -30.351 1.00 93.31 255 LEU A C 1
ATOM 1973 O O . LEU A 1 255 ? -0.255 4.393 -30.267 1.00 93.31 255 LEU A O 1
ATOM 1977 N N . ASP A 1 256 ? 0.419 2.664 -31.515 1.00 93.75 256 ASP A N 1
ATOM 1978 C CA . ASP A 1 256 ? -0.040 3.183 -32.803 1.00 93.75 256 ASP A CA 1
ATOM 1979 C C . ASP A 1 256 ? -1.564 3.308 -32.827 1.00 93.75 256 ASP A C 1
ATOM 1981 O O . ASP A 1 256 ? -2.094 4.321 -33.281 1.00 93.75 256 ASP A O 1
ATOM 1985 N N . LEU A 1 257 ? -2.285 2.326 -32.272 1.00 91.62 257 LEU A N 1
ATOM 1986 C CA . LEU A 1 257 ? -3.735 2.411 -32.105 1.00 91.62 257 LEU A CA 1
ATOM 1987 C C . LEU A 1 257 ? -4.118 3.572 -31.178 1.00 91.62 257 LEU A C 1
ATOM 1989 O O . LEU A 1 257 ? -4.989 4.371 -31.523 1.00 91.62 257 LEU A O 1
ATOM 1993 N N . ALA A 1 258 ? -3.456 3.697 -30.025 1.00 91.50 258 ALA A N 1
ATOM 1994 C CA . ALA A 1 258 ? -3.694 4.797 -29.091 1.00 91.50 258 ALA A CA 1
ATOM 1995 C C . ALA A 1 258 ? -3.415 6.163 -29.743 1.00 91.50 258 ALA A C 1
ATOM 1997 O O . ALA A 1 258 ? -4.184 7.114 -29.570 1.00 91.50 258 ALA A O 1
ATOM 1998 N N . THR A 1 259 ? -2.362 6.243 -30.556 1.00 93.00 259 THR A N 1
ATOM 1999 C CA . THR A 1 259 ? -1.983 7.433 -31.325 1.00 93.00 259 THR A CA 1
ATOM 2000 C C . THR A 1 259 ? -3.032 7.745 -32.393 1.00 93.00 259 THR A C 1
ATOM 2002 O O . THR A 1 259 ? -3.515 8.873 -32.473 1.00 93.00 259 THR A O 1
ATOM 2005 N N . ALA A 1 260 ? -3.480 6.748 -33.157 1.00 92.38 260 ALA A N 1
ATOM 2006 C CA . ALA A 1 260 ? -4.514 6.907 -34.176 1.00 92.38 260 ALA A CA 1
ATOM 2007 C C . ALA A 1 260 ? -5.850 7.380 -33.578 1.00 92.38 260 ALA A C 1
ATOM 2009 O O . ALA A 1 260 ? -6.501 8.281 -34.116 1.00 92.38 260 ALA A O 1
ATOM 2010 N N . VAL A 1 261 ? -6.251 6.829 -32.430 1.00 92.19 261 VAL A N 1
ATOM 2011 C CA . VAL A 1 261 ? -7.457 7.263 -31.709 1.00 92.19 261 VAL A CA 1
ATOM 2012 C C . VAL A 1 261 ? -7.308 8.705 -31.212 1.00 92.19 261 VAL A C 1
ATOM 2014 O O . VAL A 1 261 ? -8.230 9.504 -31.378 1.00 92.19 261 VAL A O 1
ATOM 2017 N N . SER A 1 262 ? -6.140 9.065 -30.676 1.00 90.12 262 SER A N 1
ATOM 2018 C CA . SER A 1 262 ? -5.884 10.395 -30.104 1.00 90.12 262 SER A CA 1
ATOM 2019 C C . SER A 1 262 ? -5.736 11.505 -31.154 1.00 90.12 262 SER A C 1
ATOM 2021 O O . SER A 1 262 ? -6.133 12.643 -30.904 1.00 90.12 262 SER A O 1
ATOM 2023 N N . LEU A 1 263 ? -5.185 11.203 -32.336 1.00 91.56 263 LEU A N 1
ATOM 2024 C CA . LEU A 1 263 ? -5.011 12.185 -33.417 1.00 91.56 263 LEU A CA 1
ATOM 2025 C C . LEU A 1 263 ? -6.239 12.300 -34.331 1.00 91.56 263 LEU A C 1
ATOM 2027 O O . LEU A 1 263 ? -6.430 13.333 -34.976 1.00 91.56 263 LEU A O 1
ATOM 2031 N N . SER A 1 264 ? -7.084 11.270 -34.398 1.00 93.12 264 SER A N 1
ATOM 2032 C CA . SER A 1 264 ? -8.296 11.292 -35.221 1.00 93.12 264 SER A CA 1
ATOM 2033 C C . SER A 1 264 ? -9.452 12.057 -34.559 1.00 93.12 264 SER A C 1
ATOM 2035 O O . SER A 1 264 ? -9.378 12.533 -33.424 1.00 93.12 264 SER A O 1
ATOM 2037 N N . ARG A 1 265 ? -10.590 12.152 -35.264 1.00 90.12 265 ARG A N 1
ATOM 2038 C CA . ARG A 1 265 ? -11.835 12.723 -34.714 1.00 90.12 265 ARG A CA 1
ATOM 2039 C C . ARG A 1 265 ? -12.360 11.953 -33.492 1.00 90.12 265 ARG A C 1
ATOM 2041 O O . ARG A 1 265 ? -13.143 12.517 -32.731 1.00 90.12 265 ARG A O 1
ATOM 2048 N N . ALA A 1 266 ? -11.898 10.719 -33.264 1.00 90.31 266 ALA A N 1
ATOM 2049 C CA . ALA A 1 266 ? -12.246 9.924 -32.089 1.00 90.31 266 ALA A CA 1
ATOM 2050 C C . ALA A 1 266 ? -11.781 10.563 -30.766 1.00 90.31 266 ALA A C 1
ATOM 2052 O O . ALA A 1 266 ? -12.371 10.278 -29.726 1.00 90.31 266 ALA A O 1
ATOM 2053 N N . ARG A 1 267 ? -10.822 11.504 -30.788 1.00 91.69 267 ARG A N 1
ATOM 2054 C CA . ARG A 1 267 ? -10.396 12.255 -29.593 1.00 91.69 267 ARG A CA 1
ATOM 2055 C C . ARG A 1 267 ? -11.547 12.938 -28.854 1.00 91.69 267 ARG A C 1
ATOM 2057 O O . ARG A 1 267 ? -11.541 12.981 -27.631 1.00 91.69 267 ARG A O 1
ATOM 2064 N N . TYR A 1 268 ? -12.556 13.437 -29.575 1.00 93.12 268 TYR A N 1
ATOM 2065 C CA . TYR A 1 268 ? -13.721 14.078 -28.955 1.00 93.12 268 TYR A CA 1
ATOM 2066 C C . TYR A 1 268 ? -14.615 13.063 -28.240 1.00 93.12 268 TYR A C 1
ATOM 2068 O O . TYR A 1 268 ? -15.192 13.385 -27.207 1.00 93.12 268 TYR A O 1
ATOM 2076 N N . VAL A 1 269 ? -14.684 11.829 -28.749 1.00 92.62 269 VAL A N 1
ATOM 2077 C CA . VAL A 1 269 ? -15.395 10.723 -28.093 1.00 92.62 269 VAL A CA 1
ATOM 2078 C C . VAL A 1 269 ? -14.657 10.305 -26.826 1.00 92.62 269 VAL A C 1
ATOM 2080 O O . VAL A 1 269 ? -15.290 10.139 -25.791 1.00 92.62 269 VAL A O 1
ATOM 2083 N N . VAL A 1 270 ? -13.324 10.202 -26.873 1.00 92.69 270 VAL A N 1
ATOM 2084 C CA . VAL A 1 270 ? -12.508 9.879 -25.691 1.00 92.69 270 VAL A CA 1
ATOM 2085 C C . VAL A 1 270 ? -12.614 10.975 -24.630 1.00 92.69 270 VAL A C 1
ATOM 2087 O O . VAL A 1 270 ? -12.841 10.667 -23.465 1.00 92.69 270 VAL A O 1
ATOM 2090 N N . LEU A 1 271 ? -12.519 12.249 -25.019 1.00 93.94 271 LEU A N 1
ATOM 2091 C CA . LEU A 1 271 ? -12.678 13.375 -24.095 1.00 93.94 271 LEU A CA 1
ATOM 2092 C C . LEU A 1 271 ? -14.093 13.438 -23.509 1.00 93.94 271 LEU A C 1
ATOM 2094 O O . LEU A 1 271 ? -14.241 13.608 -22.303 1.00 93.94 271 LEU A O 1
ATOM 2098 N N . GLY A 1 272 ? -15.127 13.263 -24.337 1.00 95.69 272 GLY A N 1
ATOM 2099 C CA . GLY A 1 272 ? -16.518 13.244 -23.885 1.00 95.69 272 GLY A CA 1
ATOM 2100 C C . GLY A 1 272 ? -16.809 12.070 -22.950 1.00 95.69 272 GLY A C 1
ATOM 2101 O O . GLY A 1 272 ? -17.398 12.260 -21.891 1.00 95.69 272 GLY A O 1
ATOM 2102 N N . GLY A 1 273 ? -16.337 10.871 -23.297 1.00 95.81 273 GLY A N 1
ATOM 2103 C CA . GLY A 1 273 ? -16.456 9.677 -22.463 1.00 95.81 273 GLY A CA 1
ATOM 2104 C C . GLY A 1 273 ? -15.692 9.807 -21.148 1.00 95.81 273 GLY A C 1
ATOM 2105 O O . GLY A 1 273 ? -16.239 9.495 -20.096 1.00 95.81 273 GLY A O 1
ATOM 2106 N N . GLY A 1 274 ? -14.467 10.339 -21.184 1.00 95.88 274 GLY A N 1
ATOM 2107 C CA . GLY A 1 274 ? -13.672 10.620 -19.990 1.00 95.88 274 GLY A CA 1
ATOM 2108 C C . GLY A 1 274 ? -14.339 11.650 -19.081 1.00 95.88 274 GLY A C 1
ATOM 2109 O O . GLY A 1 274 ? -14.430 11.437 -17.876 1.00 95.88 274 GLY A O 1
ATOM 2110 N N . PHE A 1 275 ? -14.883 12.728 -19.650 1.00 96.81 275 PHE A N 1
ATOM 2111 C CA . PHE A 1 275 ? -15.631 13.728 -18.892 1.00 96.81 275 PHE A CA 1
ATOM 2112 C C . PHE A 1 275 ? -16.890 13.135 -18.250 1.00 96.81 275 PHE A C 1
ATOM 2114 O O . PHE A 1 275 ? -17.112 13.323 -17.057 1.00 96.81 275 PHE A O 1
ATOM 2121 N N . LEU A 1 276 ? -17.682 12.366 -19.004 1.00 96.88 276 LEU A N 1
ATOM 2122 C CA . LEU A 1 276 ? -18.862 11.677 -18.473 1.00 96.88 276 LEU A CA 1
ATOM 2123 C C . LEU A 1 276 ? -18.496 10.678 -17.374 1.00 96.88 276 LEU A C 1
ATOM 2125 O O . LEU A 1 276 ? -19.220 10.579 -16.387 1.00 96.88 276 LEU A O 1
ATOM 2129 N N . LEU A 1 277 ? -17.370 9.976 -17.509 1.00 96.75 277 LEU A N 1
ATOM 2130 C CA . LEU A 1 277 ? -16.875 9.055 -16.492 1.00 96.75 277 LEU A CA 1
ATOM 2131 C C . LEU A 1 277 ? -16.468 9.798 -15.216 1.00 96.75 277 LEU A C 1
ATOM 2133 O O . LEU A 1 277 ? -16.851 9.372 -14.132 1.00 96.75 277 LEU A O 1
ATOM 2137 N N . VAL A 1 278 ? -15.763 10.927 -15.328 1.00 96.81 278 VAL A N 1
ATOM 2138 C CA . VAL A 1 278 ? -15.397 11.766 -14.174 1.00 96.81 278 VAL A CA 1
ATOM 2139 C C . VAL A 1 278 ? -16.640 12.331 -13.489 1.00 96.81 278 VAL A C 1
ATOM 2141 O O . VAL A 1 278 ? -16.744 12.265 -12.268 1.00 96.81 278 VAL A O 1
ATOM 2144 N N . VAL A 1 279 ? -17.608 12.842 -14.253 1.00 96.56 279 VAL A N 1
ATOM 2145 C CA . VAL A 1 279 ? -18.863 13.373 -13.703 1.00 96.56 279 VAL A CA 1
ATOM 2146 C C . VAL A 1 279 ? -19.679 12.261 -13.041 1.00 96.56 279 VAL A C 1
ATOM 2148 O O . VAL A 1 279 ? -20.122 12.423 -11.907 1.00 96.56 279 VAL A O 1
ATOM 2151 N N . GLY A 1 280 ? -19.838 11.114 -13.705 1.00 95.88 280 GLY A N 1
ATOM 2152 C CA . GLY A 1 280 ? -20.563 9.960 -13.174 1.00 95.88 280 GLY A CA 1
ATOM 2153 C C . GLY A 1 280 ? -19.925 9.398 -11.903 1.00 95.88 280 GLY A C 1
ATOM 2154 O O . GLY A 1 280 ? -20.620 9.188 -10.909 1.00 95.88 280 GLY A O 1
ATOM 2155 N N . ALA A 1 281 ? -18.600 9.227 -11.894 1.00 95.44 281 ALA A N 1
ATOM 2156 C CA . ALA A 1 281 ? -17.855 8.813 -10.707 1.00 95.44 281 ALA A CA 1
ATOM 2157 C C . ALA A 1 281 ? -17.941 9.861 -9.586 1.00 95.44 281 ALA A C 1
ATOM 2159 O O . ALA A 1 281 ? -18.097 9.498 -8.421 1.00 95.44 281 ALA A O 1
ATOM 2160 N N . GLY A 1 282 ? -17.914 11.152 -9.930 1.00 95.31 282 GLY A N 1
ATOM 2161 C CA . GLY A 1 282 ? -18.101 12.254 -8.988 1.00 95.31 282 GLY A CA 1
ATOM 2162 C C . GLY A 1 282 ? -19.468 12.209 -8.306 1.00 95.31 282 GLY A C 1
ATOM 2163 O O . GLY A 1 282 ? -19.539 12.278 -7.082 1.00 95.31 282 GLY A O 1
ATOM 2164 N N . PHE A 1 283 ? -20.547 12.003 -9.068 1.00 95.00 283 PHE A N 1
ATOM 2165 C CA . PHE A 1 283 ? -21.890 11.820 -8.506 1.00 95.00 283 PHE A CA 1
ATOM 2166 C C . PHE A 1 283 ? -21.987 10.573 -7.624 1.00 95.00 283 PHE A C 1
ATOM 2168 O O . PHE A 1 283 ? -22.593 10.625 -6.554 1.00 95.00 283 PHE A O 1
ATOM 2175 N N . TYR A 1 284 ? -21.372 9.463 -8.035 1.00 93.56 284 TYR A N 1
ATOM 2176 C CA . TYR A 1 284 ? -21.348 8.243 -7.231 1.00 93.56 284 TYR A CA 1
ATOM 2177 C C . TYR A 1 284 ? -20.597 8.442 -5.904 1.00 93.56 284 TYR A C 1
ATOM 2179 O O . TYR A 1 284 ? -21.071 8.005 -4.855 1.00 93.56 284 TYR A O 1
ATOM 2187 N N . SER A 1 285 ? -19.482 9.181 -5.927 1.00 93.50 285 SER A N 1
ATOM 2188 C CA . SER A 1 285 ? -18.663 9.480 -4.747 1.00 93.50 285 SER A CA 1
ATOM 2189 C C . SER A 1 285 ? -19.396 10.285 -3.669 1.00 93.50 285 SER A C 1
ATOM 2191 O O . SER A 1 285 ? -18.958 10.278 -2.522 1.00 93.50 285 SER A O 1
ATOM 2193 N N . LEU A 1 286 ? -20.504 10.963 -3.988 1.00 90.81 286 LEU A N 1
ATOM 2194 C CA . LEU A 1 286 ? -21.295 11.700 -2.994 1.00 90.81 286 LEU A CA 1
ATOM 2195 C C . LEU A 1 286 ? -22.092 10.780 -2.054 1.00 90.81 286 LEU A C 1
ATOM 2197 O O . LEU A 1 286 ? -22.495 11.215 -0.981 1.00 90.81 286 LEU A O 1
ATOM 2201 N N . ASN A 1 287 ? -22.304 9.513 -2.425 1.00 88.56 287 ASN A N 1
ATOM 2202 C CA . ASN A 1 287 ? -23.015 8.533 -1.594 1.00 88.56 287 ASN A CA 1
ATOM 2203 C C . ASN A 1 287 ? -22.087 7.747 -0.653 1.00 88.56 287 ASN A C 1
ATOM 2205 O O . ASN A 1 287 ? -22.508 6.767 -0.033 1.00 88.56 287 ASN A O 1
ATOM 2209 N N . LEU A 1 288 ? -20.816 8.140 -0.565 1.00 83.56 288 LEU A N 1
ATOM 2210 C CA . LEU A 1 288 ? -19.808 7.428 0.208 1.00 83.56 288 LEU A CA 1
ATOM 2211 C C . LEU A 1 288 ? -20.010 7.723 1.701 1.00 83.56 288 LEU A C 1
ATOM 2213 O O . LEU A 1 288 ? -19.890 8.860 2.155 1.00 83.56 288 LEU A O 1
ATOM 2217 N N . LYS A 1 289 ? -20.369 6.690 2.468 1.00 80.31 289 LYS A N 1
ATOM 2218 C CA . LYS A 1 289 ? -20.521 6.791 3.924 1.00 80.31 289 LYS A CA 1
ATOM 2219 C C . LYS A 1 289 ? -19.138 6.883 4.567 1.00 80.31 289 LYS A C 1
ATOM 2221 O O . LYS A 1 289 ? -18.273 6.065 4.274 1.00 80.31 289 LYS A O 1
ATOM 2226 N N . ILE A 1 290 ? -18.949 7.870 5.440 1.00 79.50 290 ILE A N 1
ATOM 2227 C CA . ILE A 1 290 ? -17.697 8.098 6.172 1.00 79.50 290 ILE A CA 1
ATOM 2228 C C . ILE A 1 290 ? -17.851 7.523 7.584 1.00 79.50 290 ILE A C 1
ATOM 2230 O O . ILE A 1 290 ? -18.820 7.848 8.270 1.00 79.50 290 ILE A O 1
ATOM 2234 N N . GLY A 1 291 ? -16.893 6.695 8.004 1.00 76.69 291 GLY A N 1
ATOM 2235 C CA . GLY A 1 291 ? -16.874 6.003 9.296 1.00 76.69 291 GLY A CA 1
ATOM 2236 C C . GLY A 1 291 ? -16.860 4.481 9.142 1.00 76.69 291 GLY A C 1
ATOM 2237 O O . GLY A 1 291 ? -16.879 3.964 8.023 1.00 76.69 291 GLY A O 1
ATOM 2238 N N . ASP A 1 292 ? -16.841 3.768 10.266 1.00 71.12 292 ASP A N 1
ATOM 2239 C CA . ASP A 1 292 ? -16.896 2.306 10.282 1.00 71.12 292 ASP A CA 1
ATOM 2240 C C . ASP A 1 292 ? -18.309 1.846 9.906 1.00 71.12 292 ASP A C 1
ATOM 2242 O O . ASP A 1 292 ? -19.252 1.898 10.693 1.00 71.12 292 ASP A O 1
ATOM 2246 N N . ALA A 1 293 ? -18.481 1.481 8.634 1.00 60.47 293 ALA A N 1
ATOM 2247 C CA . ALA A 1 293 ? -19.788 1.168 8.058 1.00 60.47 293 ALA A CA 1
ATOM 2248 C C . ALA A 1 293 ? -20.326 -0.216 8.461 1.00 60.47 293 ALA A C 1
ATOM 2250 O O . ALA A 1 293 ? -21.519 -0.466 8.291 1.00 60.47 293 ALA A O 1
ATOM 2251 N N . ASN A 1 294 ? -19.455 -1.093 8.966 1.00 71.19 294 ASN A N 1
ATOM 2252 C CA . ASN A 1 294 ? -19.763 -2.473 9.319 1.00 71.19 294 ASN A CA 1
ATOM 2253 C C . ASN A 1 294 ? -19.425 -2.736 10.795 1.00 71.19 294 ASN A C 1
ATOM 2255 O O . ASN A 1 294 ? -18.468 -2.148 11.300 1.00 71.19 294 ASN A O 1
ATOM 2259 N N . PRO A 1 295 ? -20.169 -3.628 11.470 1.00 70.88 295 PRO A N 1
ATOM 2260 C CA . PRO A 1 295 ? -19.823 -4.087 12.811 1.00 70.88 295 PRO A CA 1
ATOM 2261 C C . PRO A 1 295 ? -18.446 -4.770 12.822 1.00 70.88 295 PRO A C 1
ATOM 2263 O O . PRO A 1 295 ? -18.102 -5.516 11.903 1.00 70.88 295 PRO A O 1
ATOM 2266 N N . GLY A 1 296 ? -17.664 -4.519 13.876 1.00 80.88 296 GLY A N 1
ATOM 2267 C CA . GLY A 1 296 ? -16.300 -5.029 14.016 1.00 80.88 296 GLY A CA 1
ATOM 2268 C C . GLY A 1 296 ? -15.238 -4.049 13.512 1.00 80.88 296 GLY A C 1
ATOM 2269 O O . GLY A 1 296 ? -15.345 -2.846 13.727 1.00 80.88 296 GLY A O 1
ATOM 2270 N N . SER A 1 297 ? -14.176 -4.567 12.888 1.00 83.56 297 SER A N 1
ATOM 2271 C CA . SER A 1 297 ? -13.045 -3.768 12.407 1.00 83.56 297 SER A CA 1
ATOM 2272 C C . SER A 1 297 ? -12.927 -3.820 10.880 1.00 83.56 297 SER A C 1
ATOM 2274 O O . SER A 1 297 ? -12.908 -4.916 10.309 1.00 83.56 297 SER A O 1
ATOM 2276 N N . PRO A 1 298 ? -12.747 -2.669 10.200 1.00 83.12 298 PRO A N 1
ATOM 2277 C CA . PRO A 1 298 ? -12.529 -2.624 8.752 1.00 83.12 298 PRO A CA 1
ATOM 2278 C C . PRO A 1 298 ? -11.151 -3.160 8.331 1.00 83.12 298 PRO A C 1
ATOM 2280 O O . PRO A 1 298 ? -10.887 -3.291 7.139 1.00 83.12 298 PRO A O 1
ATOM 2283 N N . ILE A 1 299 ? -10.263 -3.455 9.289 1.00 82.44 299 ILE A N 1
ATOM 2284 C CA . ILE A 1 299 ? -8.946 -4.056 9.030 1.00 82.44 299 ILE A CA 1
ATOM 2285 C C . ILE A 1 299 ? -9.103 -5.469 8.448 1.00 82.44 299 ILE A C 1
ATOM 2287 O O . ILE A 1 299 ? -8.269 -5.913 7.660 1.00 82.44 299 ILE A O 1
ATOM 2291 N N . LEU A 1 300 ? -10.173 -6.171 8.827 1.00 85.62 300 LEU A N 1
ATOM 2292 C CA . LEU A 1 300 ? -10.494 -7.507 8.344 1.00 85.62 300 LEU A CA 1
ATOM 2293 C C . LEU A 1 300 ? -11.677 -7.460 7.374 1.00 85.62 300 LEU A C 1
ATOM 2295 O O . LEU A 1 300 ? -12.508 -6.553 7.407 1.00 85.62 300 LEU A O 1
ATOM 2299 N N . TRP A 1 301 ? -11.780 -8.479 6.520 1.00 87.06 301 TRP A N 1
ATOM 2300 C CA . TRP A 1 301 ? -12.921 -8.630 5.620 1.00 87.06 301 TRP A CA 1
ATOM 2301 C C . TRP A 1 301 ? -14.249 -8.676 6.400 1.00 87.06 301 TRP A C 1
ATOM 2303 O O . TRP A 1 301 ? -14.279 -9.220 7.510 1.00 87.06 301 TRP A O 1
ATOM 2313 N N . PRO A 1 302 ? -15.362 -8.164 5.839 1.00 86.75 302 PRO A N 1
ATOM 2314 C CA . PRO A 1 302 ? -16.668 -8.185 6.509 1.00 86.75 302 PRO A CA 1
ATOM 2315 C C . PRO A 1 302 ? -17.109 -9.590 6.947 1.00 86.75 302 PRO A C 1
ATOM 2317 O O . PRO A 1 302 ? -17.642 -9.748 8.035 1.00 86.75 302 PRO A O 1
ATOM 2320 N N . GLU A 1 303 ? -16.787 -10.609 6.147 1.00 88.94 303 GLU A N 1
ATOM 2321 C CA . GLU A 1 303 ? -17.113 -12.023 6.405 1.00 88.94 303 GLU A CA 1
ATOM 2322 C C . GLU A 1 303 ? -16.083 -12.745 7.297 1.00 88.94 303 GLU A C 1
ATOM 2324 O O . GLU A 1 303 ? -16.101 -13.970 7.423 1.00 88.94 303 GLU A O 1
ATOM 2329 N N . SER A 1 304 ? -15.121 -12.021 7.878 1.00 90.56 304 SER A N 1
ATOM 2330 C CA . SER A 1 304 ? -14.136 -12.626 8.777 1.00 90.56 304 SER A CA 1
ATOM 2331 C C . SER A 1 304 ? -14.793 -13.117 10.067 1.00 90.56 304 SER A C 1
ATOM 2333 O O . SER A 1 304 ? -15.742 -12.515 10.569 1.00 90.56 304 SER A O 1
ATOM 2335 N N . THR A 1 305 ? -14.238 -14.184 10.645 1.00 89.94 305 THR A N 1
ATOM 2336 C CA . THR A 1 305 ? -14.675 -14.749 11.934 1.00 89.94 305 THR A CA 1
ATOM 2337 C C . THR A 1 305 ? -14.805 -13.678 13.016 1.00 89.94 305 THR A C 1
ATOM 2339 O O . THR A 1 305 ? -15.816 -13.630 13.705 1.00 89.94 305 THR A O 1
ATOM 2342 N N . TYR A 1 306 ? -13.833 -12.765 13.099 1.00 91.00 306 TYR A N 1
ATOM 2343 C CA . TYR A 1 306 ? -13.851 -11.646 14.039 1.00 91.00 306 TYR A CA 1
ATOM 2344 C C . TYR A 1 306 ? -15.056 -10.713 13.842 1.00 91.00 306 TYR A C 1
ATOM 2346 O O . TYR A 1 306 ? -15.731 -10.377 14.811 1.00 91.00 306 TYR A O 1
ATOM 2354 N N . ASN A 1 307 ? -15.343 -10.297 12.604 1.00 90.31 307 ASN A N 1
ATOM 2355 C CA . ASN A 1 307 ? -16.433 -9.355 12.324 1.00 90.31 307 ASN A CA 1
ATOM 2356 C C . ASN A 1 307 ? -17.813 -10.007 12.495 1.00 90.31 307 ASN A C 1
ATOM 2358 O O . ASN A 1 307 ? -18.720 -9.383 13.043 1.00 90.31 307 ASN A O 1
ATOM 2362 N N . VAL A 1 308 ? -17.954 -11.280 12.114 1.00 91.31 308 VAL A N 1
ATOM 2363 C CA . VAL A 1 308 ? -19.180 -12.062 12.348 1.00 91.31 308 VAL A CA 1
ATOM 2364 C C . VAL A 1 308 ? -19.428 -12.265 13.845 1.00 91.31 308 VAL A C 1
ATOM 2366 O O . VAL A 1 308 ? -20.566 -12.164 14.308 1.00 91.31 308 VAL A O 1
ATOM 2369 N N . ASP A 1 309 ? -18.376 -12.525 14.623 1.00 91.06 309 ASP A N 1
ATOM 2370 C CA . ASP A 1 309 ? -18.478 -12.650 16.076 1.00 91.06 309 ASP A CA 1
ATOM 2371 C C . ASP A 1 309 ? -18.804 -11.315 16.746 1.00 91.06 309 ASP A C 1
ATOM 2373 O O . ASP A 1 309 ? -19.652 -11.278 17.639 1.00 91.06 309 ASP A O 1
ATOM 2377 N N . ALA A 1 310 ? -18.207 -10.215 16.281 1.00 89.44 310 ALA A N 1
ATOM 2378 C CA . ALA A 1 310 ? -18.514 -8.871 16.761 1.00 89.44 310 ALA A CA 1
ATOM 2379 C C . ALA A 1 310 ? -19.980 -8.506 16.517 1.00 89.44 310 ALA A C 1
ATOM 2381 O O . ALA A 1 310 ? -20.660 -8.064 17.443 1.00 89.44 310 ALA A O 1
ATOM 2382 N N . ASP A 1 311 ? -20.499 -8.767 15.317 1.00 88.94 311 ASP A N 1
ATOM 2383 C CA . ASP A 1 311 ? -21.909 -8.535 15.003 1.00 88.94 311 ASP A CA 1
ATOM 2384 C C . ASP A 1 311 ? -22.843 -9.409 15.859 1.00 88.94 311 ASP A C 1
ATOM 2386 O O . ASP A 1 311 ? -23.827 -8.934 16.430 1.00 88.94 311 ASP A O 1
ATOM 2390 N N . ALA A 1 312 ? -22.512 -10.691 16.034 1.00 88.94 312 ALA A N 1
ATOM 2391 C CA . ALA A 1 312 ? -23.311 -11.602 16.850 1.00 88.94 312 ALA A CA 1
ATOM 2392 C C . ALA A 1 312 ? -23.373 -11.185 18.332 1.00 88.94 312 ALA A C 1
ATOM 2394 O O . ALA A 1 312 ? -24.422 -11.337 18.969 1.00 88.94 312 ALA A O 1
ATOM 2395 N N . ILE A 1 313 ? -22.273 -10.661 18.881 1.00 88.69 313 ILE A N 1
ATOM 2396 C CA . ILE A 1 313 ? -22.221 -10.146 20.255 1.00 88.69 313 ILE A CA 1
ATOM 2397 C C . ILE A 1 313 ? -22.994 -8.822 20.344 1.00 88.69 313 ILE A C 1
ATOM 2399 O O . ILE A 1 313 ? -23.849 -8.690 21.223 1.00 88.69 313 ILE A O 1
ATOM 2403 N N . ASN A 1 314 ? -22.786 -7.893 19.404 1.00 86.06 314 ASN A N 1
ATOM 2404 C CA . ASN A 1 314 ? -23.476 -6.597 19.352 1.00 86.06 314 ASN A CA 1
ATOM 2405 C C . ASN A 1 314 ? -25.004 -6.734 19.267 1.00 86.06 314 ASN A C 1
ATOM 2407 O O . ASN A 1 314 ? -25.732 -5.959 19.885 1.00 86.06 314 ASN A O 1
ATOM 2411 N N . ASN A 1 315 ? -25.506 -7.741 18.549 1.00 86.06 315 ASN A N 1
ATOM 2412 C CA . ASN A 1 315 ? -26.945 -7.975 18.408 1.00 86.06 315 ASN A CA 1
ATOM 2413 C C . ASN A 1 315 ? -27.608 -8.553 19.674 1.00 86.06 315 ASN A C 1
ATOM 2415 O O . ASN A 1 315 ? -28.828 -8.457 19.826 1.00 86.06 315 ASN A O 1
ATOM 2419 N N . ARG A 1 316 ? -26.842 -9.178 20.581 1.00 87.00 316 ARG A N 1
ATOM 2420 C CA . ARG A 1 316 ? -27.373 -9.855 21.784 1.00 87.00 316 ARG A CA 1
ATOM 2421 C C . ARG A 1 316 ? -27.099 -9.113 23.087 1.00 87.00 316 ARG A C 1
ATOM 2423 O O . ARG A 1 316 ? -27.874 -9.267 24.035 1.00 87.00 316 ARG A O 1
ATOM 2430 N N . PHE A 1 317 ? -26.021 -8.339 23.142 1.00 83.94 317 PHE A N 1
ATOM 2431 C CA . PHE A 1 317 ? -25.593 -7.617 24.332 1.00 83.94 317 PHE A CA 1
ATOM 2432 C C . PHE A 1 317 ? -25.639 -6.111 24.093 1.00 83.94 317 PHE A C 1
ATOM 2434 O O . PHE A 1 317 ? -25.084 -5.586 23.133 1.00 83.94 317 PHE A O 1
ATOM 2441 N N . GLU A 1 318 ? -26.293 -5.398 25.005 1.00 69.81 318 GLU A N 1
ATOM 2442 C CA . GLU A 1 318 ? -26.322 -3.939 24.983 1.00 69.81 318 GLU A CA 1
ATOM 2443 C C . GLU A 1 318 ? -25.015 -3.398 25.583 1.00 69.81 318 GLU A C 1
ATOM 2445 O O . GLU A 1 318 ? -24.674 -3.715 26.723 1.00 69.81 318 GLU A O 1
ATOM 2450 N N . GLY A 1 319 ? -24.293 -2.555 24.838 1.00 61.66 319 GLY A N 1
ATOM 2451 C CA . GLY A 1 319 ? -23.123 -1.836 25.357 1.00 61.66 319 GLY A CA 1
ATOM 2452 C C . GLY A 1 319 ? -21.767 -2.506 25.129 1.00 61.66 319 GLY A C 1
ATOM 2453 O O . GLY A 1 319 ? -20.879 -2.368 25.973 1.00 61.66 319 GLY A O 1
ATOM 2454 N N . VAL A 1 320 ? -21.589 -3.203 24.007 1.00 64.50 320 VAL A N 1
ATOM 2455 C CA . VAL A 1 320 ? -20.248 -3.549 23.504 1.00 64.50 320 VAL A CA 1
ATOM 2456 C C . VAL A 1 320 ? -19.554 -2.270 23.023 1.00 64.50 320 VAL A C 1
ATOM 2458 O O . VAL A 1 320 ? -18.509 -1.906 23.555 1.00 64.50 320 VAL A O 1
ATOM 2461 N N . ASP A 1 321 ? -20.228 -1.497 22.166 1.00 67.38 321 ASP A N 1
ATOM 2462 C CA . ASP A 1 321 ? -19.827 -0.137 21.800 1.00 67.38 321 ASP A CA 1
ATOM 2463 C C . ASP A 1 321 ? -20.466 0.879 22.753 1.00 67.38 321 ASP A C 1
ATOM 2465 O O . ASP A 1 321 ? -21.662 1.181 22.684 1.00 67.38 321 ASP A O 1
ATOM 2469 N N . ARG A 1 322 ? -19.674 1.399 23.697 1.00 67.94 322 ARG A N 1
ATOM 2470 C CA . ARG A 1 322 ? -20.145 2.366 24.700 1.00 67.94 322 ARG A CA 1
ATOM 2471 C C . ARG A 1 322 ? -19.677 3.771 24.362 1.00 67.94 322 ARG A C 1
ATOM 2473 O O . ARG A 1 322 ? -18.492 4.017 24.168 1.00 67.94 322 ARG A O 1
ATOM 2480 N N . MET A 1 323 ? -20.601 4.723 24.429 1.00 70.75 323 MET A N 1
ATOM 2481 C CA . MET A 1 323 ? -20.244 6.135 24.491 1.00 70.75 323 MET A CA 1
ATOM 2482 C C . MET A 1 323 ? -19.884 6.499 25.933 1.00 70.75 323 MET A C 1
ATOM 2484 O O . MET A 1 323 ? -20.734 6.454 26.825 1.00 70.75 323 MET A O 1
ATOM 2488 N N . PHE A 1 324 ? -18.631 6.884 26.166 1.00 77.31 324 PHE A N 1
ATOM 2489 C CA . PHE A 1 324 ? -18.189 7.391 27.462 1.00 77.31 324 PHE A CA 1
ATOM 2490 C C . PHE A 1 324 ? -18.328 8.911 27.509 1.00 77.31 324 PHE A C 1
ATOM 2492 O O . PHE A 1 324 ? -17.834 9.618 26.634 1.00 77.31 324 PHE A O 1
ATOM 2499 N N . VAL A 1 325 ? -18.979 9.422 28.554 1.00 81.50 325 VAL A N 1
ATOM 2500 C CA . VAL A 1 325 ? -19.034 10.859 28.840 1.00 81.50 325 VAL A CA 1
ATOM 2501 C C . VAL A 1 325 ? -18.179 11.125 30.066 1.00 81.50 325 VAL A C 1
ATOM 2503 O O . VAL A 1 325 ? -18.507 10.696 31.173 1.00 81.50 325 VAL A O 1
ATOM 2506 N N . VAL A 1 326 ? -17.061 11.810 29.850 1.00 83.38 326 VAL A N 1
ATOM 2507 C CA . VAL A 1 326 ? -16.103 12.149 30.901 1.00 83.38 326 VAL A CA 1
ATOM 2508 C C . VAL A 1 326 ? -16.351 13.588 31.332 1.00 83.38 326 VAL A C 1
ATOM 2510 O O . VAL A 1 326 ? -16.303 14.503 30.515 1.00 83.38 326 VAL A O 1
ATOM 2513 N N . LEU A 1 327 ? -16.622 13.785 32.622 1.00 83.25 327 LEU A N 1
ATOM 2514 C CA . LEU A 1 327 ? -16.700 15.109 33.227 1.00 83.25 327 LEU A CA 1
ATOM 2515 C C . LEU A 1 327 ? -15.345 15.445 33.856 1.00 83.25 327 LEU A C 1
ATOM 2517 O O . LEU A 1 327 ? -14.869 14.718 34.728 1.00 83.25 327 LEU A O 1
ATOM 2521 N N . GLY A 1 328 ? -14.744 16.551 33.433 1.00 82.56 328 GLY A N 1
ATOM 2522 C CA . GLY A 1 328 ? -13.480 17.038 33.971 1.00 82.56 328 GLY A CA 1
ATOM 2523 C C . GLY A 1 328 ? -13.307 18.533 33.733 1.00 82.56 328 GLY A C 1
ATOM 2524 O O . GLY A 1 328 ? -13.932 19.102 32.842 1.00 82.56 328 GLY A O 1
ATOM 2525 N N . GLU A 1 329 ? -12.462 19.153 34.551 1.00 82.12 329 GLU A N 1
ATOM 2526 C CA . GLU A 1 329 ? -12.003 20.535 34.405 1.00 82.12 329 GLU A CA 1
ATOM 2527 C C . GLU A 1 329 ? -10.483 20.550 34.593 1.00 82.12 329 GLU A C 1
ATOM 2529 O O . GLU A 1 329 ? -9.955 19.932 35.528 1.00 82.12 329 GLU A O 1
ATOM 2534 N N . ASP A 1 330 ? -9.778 21.248 33.706 1.00 77.12 330 ASP A N 1
ATOM 2535 C CA . ASP A 1 330 ? -8.322 21.331 33.748 1.00 77.12 330 ASP A CA 1
ATOM 2536 C C . ASP A 1 330 ? -7.852 22.062 35.015 1.00 77.12 330 ASP A C 1
ATOM 2538 O O . ASP A 1 330 ? -8.247 23.188 35.307 1.00 77.12 330 ASP A O 1
ATOM 2542 N N . GLY A 1 331 ? -6.987 21.408 35.794 1.00 77.94 331 GLY A N 1
ATOM 2543 C CA . GLY A 1 331 ? -6.395 21.973 37.013 1.00 77.94 331 GLY A CA 1
ATOM 2544 C C . GLY A 1 331 ? -7.198 21.760 38.303 1.00 77.94 331 GLY A C 1
ATOM 2545 O O . GLY A 1 331 ? -6.626 21.885 39.387 1.00 77.94 331 GLY A O 1
ATOM 2546 N N . ASN A 1 332 ? -8.466 21.339 38.232 1.00 77.12 332 ASN A N 1
ATOM 2547 C CA . ASN A 1 332 ? -9.310 21.126 39.412 1.00 77.12 332 ASN A CA 1
ATOM 2548 C C . ASN A 1 332 ? -9.532 19.636 39.723 1.00 77.12 332 ASN A C 1
ATOM 2550 O O . ASN A 1 332 ? -10.573 19.043 39.440 1.00 77.12 332 ASN A O 1
ATOM 2554 N N . ARG A 1 333 ? -8.558 19.017 40.404 1.00 73.12 333 ARG A N 1
ATOM 2555 C CA . ARG A 1 333 ? -8.630 17.602 40.833 1.00 73.12 333 ARG A CA 1
ATOM 2556 C C . ARG A 1 333 ? -9.783 17.301 41.810 1.00 73.12 333 ARG A C 1
ATOM 2558 O O . ARG A 1 333 ? -10.061 16.135 42.082 1.00 73.12 333 ARG A O 1
ATOM 2565 N N . GLY A 1 334 ? -10.428 18.330 42.369 1.00 79.25 334 GLY A N 1
ATOM 2566 C CA . GLY A 1 334 ? -11.531 18.213 43.324 1.00 79.25 334 GLY A CA 1
ATOM 2567 C C . GLY A 1 334 ? -12.929 18.258 42.707 1.00 79.25 334 GLY A C 1
ATOM 2568 O O . GLY A 1 334 ? -13.885 17.992 43.435 1.00 79.25 334 GLY A O 1
ATOM 2569 N N . LEU A 1 335 ? -13.068 18.548 41.405 1.00 81.25 335 LEU A N 1
ATOM 2570 C CA . LEU A 1 335 ? -14.366 18.779 40.757 1.00 81.25 335 LEU A CA 1
ATOM 2571 C C . LEU A 1 335 ? -15.352 17.622 40.975 1.00 81.25 335 LEU A C 1
ATOM 2573 O O . LEU A 1 335 ? -16.504 17.842 41.321 1.00 81.25 335 LEU A O 1
ATOM 2577 N N . MET A 1 336 ? -14.886 16.375 40.884 1.00 78.62 336 MET A N 1
ATOM 2578 C CA . MET A 1 336 ? -15.728 15.182 41.076 1.00 78.62 336 MET A CA 1
ATOM 2579 C C . MET A 1 336 ? -16.341 15.066 42.483 1.00 78.62 336 MET A C 1
ATOM 2581 O O . MET A 1 336 ? -17.259 14.275 42.696 1.00 78.62 336 MET A O 1
ATOM 2585 N N . LYS A 1 337 ? -15.831 15.824 43.462 1.00 82.06 337 LYS A N 1
ATOM 2586 C CA . LYS A 1 337 ? -16.353 15.858 44.834 1.00 82.06 337 LYS A CA 1
ATOM 2587 C C . LYS A 1 337 ? -17.363 16.985 45.057 1.00 82.06 337 LYS A C 1
ATOM 2589 O O . LYS A 1 337 ? -17.988 17.011 46.116 1.00 82.06 337 LYS A O 1
ATOM 2594 N N . THR A 1 338 ? -17.518 17.918 44.116 1.00 84.06 338 THR A N 1
ATOM 2595 C CA . THR A 1 338 ? -18.459 19.028 44.278 1.00 84.06 338 THR A CA 1
ATOM 2596 C C . THR A 1 338 ? -19.893 18.548 44.061 1.00 84.06 338 THR A C 1
ATOM 2598 O O . THR A 1 338 ? -20.178 17.655 43.259 1.00 84.06 338 THR A O 1
ATOM 2601 N N . SER A 1 339 ? -20.829 19.146 44.802 1.00 87.75 339 SER A N 1
ATOM 2602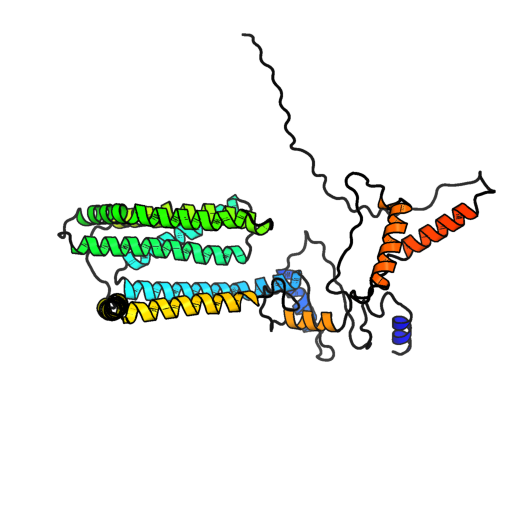 C CA . SER A 1 339 ? -22.256 18.842 44.644 1.00 87.75 339 SER A CA 1
ATOM 2603 C C . SER A 1 339 ? -22.758 19.222 43.249 1.00 87.75 339 SER A C 1
ATOM 2605 O O . SER A 1 339 ? -23.626 18.549 42.701 1.00 87.75 339 SER A O 1
ATOM 2607 N N . GLU A 1 340 ? -22.214 20.292 42.676 1.00 86.31 340 GLU A N 1
ATOM 2608 C CA . GLU A 1 340 ? -22.585 20.810 41.359 1.00 86.31 340 GLU A CA 1
ATOM 2609 C C . GLU A 1 340 ? -22.263 19.803 40.251 1.00 86.31 340 GLU A C 1
ATOM 2611 O O . GLU A 1 340 ? -23.144 19.477 39.456 1.00 86.31 340 GLU A O 1
ATOM 2616 N N . ALA A 1 341 ? -21.055 19.226 40.254 1.00 86.69 341 ALA A N 1
ATOM 2617 C CA . ALA A 1 341 ? -20.651 18.206 39.286 1.00 86.69 341 ALA A CA 1
ATOM 2618 C C . ALA A 1 341 ? -21.572 16.977 39.344 1.00 86.69 341 ALA A C 1
ATOM 2620 O O . ALA A 1 341 ? -22.098 16.532 38.325 1.00 86.69 341 ALA A O 1
ATOM 2621 N N . LEU A 1 342 ? -21.857 16.473 40.549 1.00 86.19 342 LEU A N 1
ATOM 2622 C CA . LEU A 1 342 ? -22.742 15.319 40.742 1.00 86.19 342 LEU A CA 1
ATOM 2623 C C . LEU A 1 342 ? -24.193 15.610 40.322 1.00 86.19 342 LEU A C 1
ATOM 2625 O O . LEU A 1 342 ? -24.873 14.732 39.782 1.00 86.19 342 LEU A O 1
ATOM 2629 N N . GLN A 1 343 ? -24.680 16.833 40.549 1.00 88.62 343 GLN A N 1
ATOM 2630 C CA . GLN A 1 343 ? -26.003 17.257 40.090 1.00 88.62 343 GLN A CA 1
ATOM 2631 C C . GLN A 1 343 ? -26.068 17.364 38.566 1.00 88.62 343 GLN A C 1
ATOM 2633 O O . GLN A 1 343 ? -27.037 16.874 37.986 1.00 88.62 343 GLN A O 1
ATOM 2638 N N . ALA A 1 344 ? -25.039 17.924 37.925 1.00 87.31 344 ALA A N 1
ATOM 2639 C CA . ALA A 1 344 ? -24.934 18.014 36.471 1.00 87.31 344 ALA A CA 1
ATOM 2640 C C . ALA A 1 344 ? -24.880 16.626 35.812 1.00 87.31 344 ALA A C 1
ATOM 2642 O O . ALA A 1 344 ? -25.588 16.365 34.843 1.00 87.31 344 ALA A O 1
ATOM 2643 N N . MET A 1 345 ? -24.116 15.688 36.378 1.00 87.12 345 MET A N 1
ATOM 2644 C CA . MET A 1 345 ? -24.074 14.302 35.891 1.00 87.12 345 MET A CA 1
ATOM 2645 C C . MET A 1 345 ? -25.444 13.622 35.991 1.00 87.12 345 MET A C 1
ATOM 2647 O O . MET A 1 345 ? -25.868 12.923 35.073 1.00 87.12 345 MET A O 1
ATOM 2651 N N . ASN A 1 346 ? -26.162 13.830 37.098 1.00 87.19 346 ASN A N 1
ATOM 2652 C CA . ASN A 1 346 ? -27.479 13.234 37.311 1.00 87.19 346 ASN A CA 1
ATOM 2653 C C . ASN A 1 346 ? -28.567 13.881 36.433 1.00 87.19 346 ASN A C 1
ATOM 2655 O O . ASN A 1 346 ? -29.456 13.179 35.955 1.00 87.19 346 ASN A O 1
ATOM 2659 N N . SER A 1 347 ? -28.520 15.199 36.209 1.00 87.69 347 SER A N 1
ATOM 2660 C CA . SER A 1 347 ? -29.447 15.876 35.292 1.00 87.69 347 SER A CA 1
ATOM 2661 C C . SER A 1 347 ? -29.204 15.445 33.847 1.00 87.69 347 SER A C 1
ATOM 2663 O O . SER A 1 347 ? -30.163 15.147 33.136 1.00 87.69 347 SER A O 1
ATOM 2665 N N . PHE A 1 348 ? -27.939 15.309 33.449 1.00 87.75 348 PHE A N 1
ATOM 2666 C CA . PHE A 1 348 ? -27.554 14.807 32.137 1.00 87.75 348 PHE A CA 1
ATOM 2667 C C . PHE A 1 348 ? -27.972 13.346 31.927 1.00 87.75 348 PHE A C 1
ATOM 2669 O O . PHE A 1 348 ? -28.555 13.024 30.895 1.00 87.75 348 PHE A O 1
ATOM 2676 N N . GLN A 1 349 ? -27.784 12.474 32.925 1.00 85.12 349 GLN A N 1
ATOM 2677 C CA . GLN A 1 349 ? -28.278 11.093 32.868 1.00 85.12 349 GLN A CA 1
ATOM 2678 C C . GLN A 1 349 ? -29.795 11.058 32.625 1.00 85.12 349 GLN A C 1
ATOM 2680 O O . GLN A 1 349 ? -30.251 10.370 31.716 1.00 85.12 349 GLN A O 1
ATOM 2685 N N . ARG A 1 350 ? -30.580 11.837 33.384 1.00 85.31 350 ARG A N 1
ATOM 2686 C CA . ARG A 1 350 ? -32.044 11.905 33.207 1.00 85.31 350 ARG A CA 1
ATOM 2687 C C . ARG A 1 350 ? -32.449 12.426 31.832 1.00 85.31 350 ARG A C 1
ATOM 2689 O O . ARG A 1 350 ? -33.434 11.955 31.268 1.00 85.31 350 ARG A O 1
ATOM 2696 N N . PHE A 1 351 ? -31.712 13.407 31.312 1.00 86.81 351 PHE A N 1
ATOM 2697 C CA . PHE A 1 351 ? -31.924 13.932 29.968 1.00 86.81 351 PHE A CA 1
ATOM 2698 C C . PHE A 1 351 ? -31.706 12.841 28.912 1.00 86.81 351 PHE A C 1
ATOM 2700 O O . PHE A 1 351 ? -32.569 12.656 28.054 1.00 86.81 351 PHE A O 1
ATOM 2707 N N . ILE A 1 352 ? -30.615 12.072 29.025 1.00 83.50 352 ILE A N 1
ATOM 2708 C CA . ILE A 1 352 ? -30.341 10.942 28.129 1.00 83.50 352 ILE A CA 1
ATOM 2709 C C . ILE A 1 352 ? -31.437 9.876 28.240 1.00 83.50 352 ILE A C 1
ATOM 2711 O O . ILE A 1 352 ? -31.966 9.452 27.217 1.00 83.50 352 ILE A O 1
ATOM 2715 N N . GLU A 1 353 ? -31.840 9.494 29.455 1.00 78.69 353 GLU A N 1
ATOM 2716 C CA . GLU A 1 353 ? -32.904 8.501 29.685 1.00 78.69 353 GLU A CA 1
ATOM 2717 C C . GLU A 1 353 ? -34.244 8.902 29.043 1.00 78.69 353 GLU A C 1
ATOM 2719 O O . GLU A 1 353 ? -34.989 8.039 28.584 1.00 78.69 353 GLU A O 1
ATOM 2724 N N . HIS A 1 354 ? -34.562 10.201 28.986 1.00 80.31 354 HIS A N 1
ATOM 2725 C CA . HIS A 1 354 ? -35.770 10.705 28.318 1.00 80.31 354 HIS A CA 1
ATOM 2726 C C . HIS A 1 354 ? -35.633 10.815 26.797 1.00 80.31 354 HIS A C 1
ATOM 2728 O O . HIS A 1 354 ? -36.632 10.828 26.071 1.00 80.31 354 HIS A O 1
ATOM 2734 N N . SER A 1 355 ? -34.411 10.929 26.290 1.00 74.19 355 SER A N 1
ATOM 2735 C CA . SER A 1 355 ? -34.173 11.086 24.864 1.00 74.19 355 SER A CA 1
ATOM 2736 C C . SER A 1 355 ? -34.257 9.738 24.139 1.00 74.19 355 SER A C 1
ATOM 2738 O O . SER A 1 355 ? -33.328 8.943 24.139 1.00 74.19 355 SER A O 1
ATOM 2740 N N . ARG A 1 356 ? -35.370 9.507 23.427 1.00 57.78 356 ARG A N 1
ATOM 2741 C CA . ARG A 1 356 ? -35.672 8.271 22.664 1.00 57.78 356 ARG A CA 1
ATOM 2742 C C . ARG A 1 356 ? -34.645 7.898 21.574 1.00 57.78 356 ARG A C 1
ATOM 2744 O O . ARG A 1 356 ? -34.767 6.840 20.969 1.00 57.78 356 ARG A O 1
ATOM 2751 N N . LYS A 1 357 ? -33.671 8.771 21.287 1.00 56.31 357 LYS A N 1
ATOM 2752 C CA . LYS A 1 357 ? -32.618 8.557 20.280 1.00 56.31 357 LYS A CA 1
ATOM 2753 C C . LYS A 1 357 ? -31.435 7.726 20.785 1.00 56.31 357 LYS A C 1
ATOM 2755 O O . LYS A 1 357 ? -30.706 7.201 19.954 1.00 56.31 357 LYS A O 1
ATOM 2760 N N . TRP A 1 358 ? -31.235 7.623 22.096 1.00 56.25 358 TRP A N 1
ATOM 2761 C CA . TRP A 1 358 ? -30.076 6.950 22.679 1.00 56.25 358 TRP A CA 1
ATOM 2762 C C . TRP A 1 358 ? -30.520 5.679 23.406 1.00 56.25 358 TRP A C 1
ATOM 2764 O O . TRP A 1 358 ? -31.610 5.635 23.977 1.00 56.25 358 TRP A O 1
ATOM 2774 N N . GLY A 1 359 ? -29.689 4.633 23.361 1.00 55.97 359 GLY A N 1
ATOM 2775 C CA . GLY A 1 359 ? -29.893 3.430 24.170 1.00 55.97 359 GLY A CA 1
ATOM 2776 C C . GLY A 1 359 ? -29.896 3.758 25.668 1.00 55.97 359 GLY A C 1
ATOM 2777 O O . GLY A 1 359 ? -29.413 4.814 26.081 1.00 55.97 359 GLY A O 1
ATOM 2778 N N . ALA A 1 360 ? -30.454 2.864 26.489 1.00 56.12 360 ALA A N 1
ATOM 2779 C CA . ALA A 1 360 ? -30.534 3.081 27.932 1.00 56.12 360 ALA A CA 1
ATOM 2780 C C . ALA A 1 360 ? -29.121 3.293 28.525 1.00 56.12 360 ALA A C 1
ATOM 2782 O O . ALA A 1 360 ? -28.257 2.432 28.339 1.00 56.12 360 ALA A O 1
ATOM 2783 N N . PRO A 1 361 ? -28.852 4.414 29.221 1.00 54.56 361 PRO A N 1
ATOM 2784 C CA . PRO A 1 361 ? -27.533 4.664 29.787 1.00 54.56 361 PRO A CA 1
ATOM 2785 C C . PRO A 1 361 ? -27.236 3.676 30.918 1.00 54.56 361 PRO A C 1
ATOM 2787 O O . PRO A 1 361 ? -28.123 3.309 31.694 1.00 54.56 361 PRO A O 1
ATOM 2790 N N . SER A 1 362 ? -25.970 3.277 31.057 1.00 51.81 362 SER A N 1
ATOM 2791 C CA . SER A 1 362 ? -25.539 2.516 32.226 1.00 51.81 362 SER A CA 1
ATOM 2792 C C . SER A 1 362 ? -25.635 3.408 33.477 1.00 51.81 362 SER A C 1
ATOM 2794 O O . SER A 1 362 ? -25.134 4.537 33.480 1.00 51.81 362 SER A O 1
ATOM 2796 N N . PRO A 1 363 ? -26.298 2.955 34.558 1.00 52.41 363 PRO A N 1
ATOM 2797 C CA . PRO A 1 363 ? -26.376 3.740 35.781 1.00 52.41 363 PRO A CA 1
ATOM 2798 C C . PRO A 1 363 ? -24.978 3.944 36.374 1.00 52.41 363 PRO A C 1
ATOM 2800 O O . PRO A 1 363 ? -24.212 2.987 36.500 1.00 52.41 363 PRO A O 1
ATOM 2803 N N . TRP A 1 364 ? -24.667 5.166 36.821 1.00 51.62 364 TRP A N 1
ATOM 2804 C CA . TRP A 1 364 ? -23.471 5.425 37.634 1.00 51.62 364 TRP A CA 1
ATOM 2805 C C . TRP A 1 364 ? -23.392 4.446 38.814 1.00 51.62 364 TRP A C 1
ATOM 2807 O O . TRP A 1 364 ? -24.448 4.075 39.350 1.00 51.62 364 TRP A O 1
ATOM 2817 N N . PRO A 1 365 ? -22.178 4.079 39.287 1.00 45.78 365 PRO A N 1
ATOM 2818 C CA . PRO A 1 365 ? -22.019 3.194 40.429 1.00 45.78 365 PRO A CA 1
ATOM 2819 C C . PRO A 1 365 ? -22.914 3.673 41.564 1.00 45.78 365 PRO A C 1
ATOM 2821 O O . PRO A 1 365 ? -22.755 4.776 42.100 1.00 45.78 365 PRO A O 1
ATOM 2824 N N . THR A 1 366 ? -23.882 2.839 41.942 1.00 39.53 366 THR A N 1
ATOM 2825 C CA . THR A 1 366 ? -24.888 3.162 42.962 1.00 39.53 366 THR A CA 1
ATOM 2826 C C . THR A 1 366 ? -24.231 3.523 44.300 1.00 39.53 366 THR A C 1
ATOM 2828 O O . THR A 1 366 ? -24.868 4.136 45.152 1.00 39.53 366 THR A O 1
ATOM 2831 N N . CYS A 1 367 ? -22.942 3.201 44.459 1.00 38.72 367 CYS A N 1
ATOM 2832 C CA . CYS A 1 367 ? -22.074 3.595 45.559 1.00 38.72 367 CYS A CA 1
ATOM 2833 C C . CYS A 1 367 ? -21.991 5.123 45.753 1.00 38.72 367 CYS A C 1
ATOM 2835 O O . CYS A 1 367 ? -22.238 5.592 46.861 1.00 38.72 367 CYS A O 1
ATOM 2837 N N . CYS A 1 368 ? -21.769 5.923 44.701 1.00 44.91 368 CYS A N 1
ATOM 2838 C CA . CYS A 1 368 ? -21.715 7.392 44.823 1.00 44.91 368 CYS A CA 1
ATOM 2839 C C . CYS A 1 368 ? -23.094 8.002 45.105 1.00 44.91 368 CYS A C 1
ATOM 2841 O O . CYS A 1 368 ? -23.217 8.958 45.872 1.00 44.91 368 CYS A O 1
ATOM 2843 N N . ARG A 1 369 ? -24.158 7.420 44.537 1.00 45.62 369 ARG A N 1
ATOM 2844 C CA . ARG A 1 369 ? -25.546 7.853 44.771 1.00 45.62 369 ARG A CA 1
ATOM 2845 C C . ARG A 1 369 ? -26.013 7.502 46.193 1.00 45.62 369 ARG A C 1
ATOM 2847 O O . ARG A 1 369 ? -26.716 8.282 46.833 1.00 45.62 369 ARG A O 1
ATOM 2854 N N . ARG A 1 370 ? -25.583 6.351 46.726 1.00 43.31 370 ARG A N 1
ATOM 2855 C CA . ARG A 1 370 ? -25.818 5.969 48.125 1.00 43.31 370 ARG A CA 1
ATOM 2856 C C . ARG A 1 370 ? -24.984 6.809 49.078 1.00 43.31 370 ARG A C 1
ATOM 2858 O O . ARG A 1 370 ? -25.558 7.275 50.055 1.00 43.31 370 ARG A O 1
ATOM 2865 N N . SER A 1 371 ? -23.706 7.068 48.789 1.00 42.09 371 SER A N 1
ATOM 2866 C CA . SER A 1 371 ? -22.858 7.889 49.661 1.00 42.09 371 SER A CA 1
ATOM 2867 C C . SER A 1 371 ? -23.342 9.335 49.726 1.00 42.09 371 SER A C 1
ATOM 2869 O O . SER A 1 371 ? -23.403 9.882 50.815 1.00 42.09 371 SER A O 1
ATOM 2871 N N . THR A 1 372 ? -23.809 9.927 48.622 1.00 47.06 372 THR A N 1
ATOM 2872 C CA . THR A 1 372 ? -24.445 11.258 48.640 1.00 47.06 372 THR A CA 1
ATOM 2873 C C . THR A 1 372 ? -25.777 11.258 49.377 1.00 47.06 372 THR A C 1
ATOM 2875 O O . THR A 1 372 ? -26.033 12.182 50.137 1.00 47.06 372 THR A O 1
ATOM 2878 N N . SER A 1 373 ? -26.610 10.220 49.239 1.00 42.41 373 SER A N 1
ATOM 2879 C CA . SER A 1 373 ? -27.857 10.115 50.016 1.00 42.41 373 SER A CA 1
ATOM 2880 C C . SER A 1 373 ? -27.616 9.880 51.514 1.00 42.41 373 SER A C 1
ATOM 2882 O O . SER A 1 373 ? -28.362 10.392 52.344 1.00 42.41 373 SER A O 1
ATOM 2884 N N . ALA A 1 374 ? -26.563 9.136 51.864 1.00 39.06 374 ALA A N 1
ATOM 2885 C CA . ALA A 1 374 ? -26.138 8.882 53.235 1.00 39.06 374 ALA A CA 1
ATOM 2886 C C . ALA A 1 374 ? -25.469 10.121 53.835 1.00 39.06 374 ALA A C 1
ATOM 2888 O O . ALA A 1 374 ? -25.759 10.462 54.973 1.00 39.06 374 ALA A O 1
ATOM 2889 N N . CYS A 1 375 ? -24.663 10.841 53.053 1.00 33.22 375 CYS A N 1
ATOM 2890 C CA . CYS A 1 375 ? -24.050 12.103 53.442 1.00 33.22 375 CYS A CA 1
ATOM 2891 C C . CYS A 1 375 ? -25.123 13.183 53.609 1.00 33.22 375 CYS A C 1
ATOM 2893 O O . CYS A 1 375 ? -25.168 13.797 54.659 1.00 33.22 375 CYS A O 1
ATOM 2895 N N . ALA A 1 376 ? -26.080 13.315 52.682 1.00 37.09 376 ALA A N 1
ATOM 2896 C CA . ALA A 1 376 ? -27.208 14.245 52.794 1.00 37.09 376 ALA A CA 1
ATOM 2897 C C . ALA A 1 376 ? -28.173 13.899 53.943 1.00 37.09 376 ALA A C 1
ATOM 2899 O O . ALA A 1 376 ? -28.743 14.802 54.555 1.00 37.09 376 ALA A O 1
ATOM 2900 N N . LYS A 1 377 ? -28.358 12.609 54.273 1.00 36.19 377 LYS A N 1
ATOM 2901 C CA . LYS A 1 377 ? -29.069 12.187 55.495 1.00 36.19 377 LYS A CA 1
ATOM 2902 C C . LYS A 1 377 ? -28.251 12.472 56.755 1.00 36.19 377 LYS A C 1
ATOM 2904 O O . LYS A 1 377 ? -28.837 12.903 57.741 1.00 36.19 377 LYS A O 1
ATOM 2909 N N . ALA A 1 378 ? -26.929 12.299 56.717 1.00 32.53 378 ALA A N 1
ATOM 2910 C CA . ALA A 1 378 ? -26.035 12.635 57.820 1.00 32.53 378 ALA A CA 1
ATOM 2911 C C . ALA A 1 378 ? -26.014 14.149 58.076 1.00 32.53 378 ALA A C 1
ATOM 2913 O O . ALA A 1 378 ? -26.206 14.550 59.214 1.00 32.53 378 ALA A O 1
ATOM 2914 N N . THR A 1 379 ? -25.945 14.996 57.041 1.00 34.09 379 THR A N 1
ATOM 2915 C CA . THR A 1 379 ? -26.011 16.464 57.192 1.00 34.09 379 THR A CA 1
ATOM 2916 C C . THR A 1 379 ? -27.354 16.929 57.758 1.00 34.09 379 THR A C 1
ATOM 2918 O O . THR A 1 379 ? -27.413 17.945 58.443 1.00 34.09 379 THR A O 1
ATOM 2921 N N . ARG A 1 380 ? -28.440 16.182 57.506 1.00 33.06 380 ARG A N 1
ATOM 2922 C CA . ARG A 1 380 ? -29.772 16.462 58.069 1.00 33.06 380 ARG A CA 1
ATOM 2923 C C . ARG A 1 380 ? -29.949 15.931 59.501 1.00 33.06 380 ARG A C 1
ATOM 2925 O O . ARG A 1 380 ? -30.829 16.410 60.204 1.00 33.06 380 ARG A O 1
ATOM 2932 N N . ALA A 1 381 ? -29.124 14.975 59.933 1.00 30.86 381 ALA A N 1
ATOM 2933 C CA . ALA A 1 381 ? -29.128 14.409 61.285 1.00 30.86 381 ALA A CA 1
ATOM 2934 C C . ALA A 1 381 ? -28.114 15.080 62.237 1.00 30.86 381 ALA A C 1
ATOM 2936 O O . ALA A 1 381 ? -28.243 14.954 63.452 1.00 30.86 381 ALA A O 1
ATOM 2937 N N . THR A 1 382 ? -27.131 15.826 61.723 1.00 31.58 382 THR A N 1
ATOM 2938 C CA . THR A 1 382 ? -26.064 16.451 62.527 1.00 31.58 382 THR A CA 1
ATOM 2939 C C . THR A 1 382 ? -26.331 17.897 62.954 1.00 31.58 382 THR A C 1
ATOM 2941 O O . THR A 1 382 ? -25.415 18.546 63.450 1.00 31.58 382 THR A O 1
ATOM 2944 N N . SER A 1 383 ? -27.557 18.425 62.848 1.00 29.58 383 SER A N 1
ATOM 2945 C CA . SER A 1 383 ? -27.854 19.767 63.384 1.00 29.58 383 SER A CA 1
ATOM 2946 C C . SER A 1 383 ? -27.920 19.830 64.918 1.00 29.58 383 SER A C 1
ATOM 2948 O O . SER A 1 383 ? -28.061 20.926 65.443 1.00 29.58 383 SER A O 1
ATOM 2950 N N . ASN A 1 384 ? -27.804 18.701 65.636 1.00 32.12 384 ASN A N 1
ATOM 2951 C CA . ASN A 1 384 ? -27.931 18.662 67.103 1.00 32.12 384 ASN A CA 1
ATOM 2952 C C . ASN A 1 384 ? -26.814 17.936 67.873 1.00 32.12 384 ASN A C 1
ATOM 2954 O O . ASN A 1 384 ? -26.893 17.875 69.093 1.00 32.12 384 ASN A O 1
ATOM 2958 N N . TRP A 1 385 ? -25.774 17.405 67.224 1.00 24.72 385 TRP A N 1
ATOM 2959 C CA . TRP A 1 385 ? -24.685 16.715 67.935 1.00 24.72 385 TRP A CA 1
ATOM 2960 C C . TRP A 1 385 ? -23.332 17.057 67.309 1.00 24.72 385 TRP A C 1
ATOM 2962 O O . TRP A 1 385 ? -22.698 16.248 66.636 1.00 24.72 385 TRP A O 1
ATOM 2972 N N . ALA A 1 386 ? -22.896 18.300 67.512 1.00 29.69 386 ALA A N 1
ATOM 2973 C CA . ALA A 1 386 ? -21.481 18.631 67.435 1.00 29.69 386 ALA A CA 1
ATOM 2974 C C . ALA A 1 386 ? -20.826 18.169 68.746 1.00 29.69 386 ALA A C 1
ATOM 2976 O O . ALA A 1 386 ? -21.315 18.531 69.809 1.00 29.69 386 ALA A O 1
ATOM 2977 N N . THR A 1 387 ? -19.724 17.415 68.636 1.00 32.28 387 THR A N 1
ATOM 2978 C CA . THR A 1 387 ? -18.855 16.830 69.689 1.00 32.28 387 THR A CA 1
ATOM 2979 C C . THR A 1 387 ? -19.148 15.377 70.104 1.00 32.28 387 THR A C 1
ATOM 2981 O O . THR A 1 387 ? -19.807 15.142 71.104 1.00 32.28 387 THR A O 1
ATOM 2984 N N . ALA A 1 388 ? -18.606 14.393 69.358 1.00 24.70 388 ALA A N 1
ATOM 2985 C CA . ALA A 1 388 ? -17.931 13.192 69.905 1.00 24.70 388 ALA A CA 1
ATOM 2986 C C . ALA A 1 388 ? -17.523 12.149 68.824 1.00 24.70 388 ALA A C 1
ATOM 2988 O O . ALA A 1 388 ? -18.377 11.477 68.258 1.00 24.70 388 ALA A O 1
ATOM 2989 N N . ALA A 1 389 ? -16.201 11.951 68.681 1.00 24.59 389 ALA A N 1
ATOM 2990 C CA . ALA A 1 389 ? -15.486 10.692 68.361 1.00 24.59 389 ALA A CA 1
ATOM 2991 C C . ALA A 1 389 ? -15.566 10.076 66.925 1.00 24.59 389 ALA A C 1
ATOM 2993 O O . ALA A 1 389 ? -16.345 10.525 66.092 1.00 24.59 389 ALA A O 1
ATOM 2994 N N . PRO A 1 390 ? -14.714 9.077 66.582 1.00 26.22 390 PRO A N 1
ATOM 2995 C CA . PRO A 1 390 ? -13.310 9.258 66.199 1.00 26.22 390 PRO A CA 1
ATOM 2996 C C . PRO A 1 390 ? -12.954 8.642 64.822 1.00 26.22 390 PRO A C 1
ATOM 2998 O O . PRO A 1 390 ? -13.717 7.919 64.189 1.00 26.22 390 PRO A O 1
ATOM 3001 N N . SER A 1 391 ? -11.729 8.928 64.380 1.00 27.69 391 SER A N 1
ATOM 3002 C CA . SER A 1 391 ? -11.032 8.362 63.223 1.00 27.69 391 SER A CA 1
ATOM 3003 C C . SER A 1 391 ? -11.000 6.826 63.224 1.00 27.69 391 SER A C 1
ATOM 3005 O O . SER A 1 391 ? -10.300 6.245 64.045 1.00 27.69 391 SER A O 1
ATOM 3007 N N . THR A 1 392 ? -11.706 6.160 62.310 1.00 26.05 392 THR A N 1
ATOM 3008 C CA . THR A 1 392 ? -11.353 4.833 61.750 1.00 26.05 392 THR A CA 1
ATOM 3009 C C . THR A 1 392 ? -12.380 4.442 60.683 1.00 26.05 392 THR A C 1
ATOM 3011 O O . THR A 1 392 ? -13.395 3.812 60.950 1.00 26.05 392 THR A O 1
ATOM 3014 N N . ALA A 1 393 ? -12.109 4.807 59.434 1.00 22.91 393 ALA A N 1
ATOM 3015 C CA . ALA A 1 393 ? -12.680 4.130 58.276 1.00 22.91 393 ALA A CA 1
ATOM 3016 C C . ALA A 1 393 ? -11.569 4.044 57.233 1.00 22.91 393 ALA A C 1
ATOM 3018 O O . ALA A 1 393 ? -11.074 5.065 56.759 1.00 22.91 393 ALA A O 1
ATOM 3019 N N . ALA A 1 394 ? -11.113 2.824 56.964 1.00 22.19 394 ALA A N 1
ATOM 3020 C CA . ALA A 1 394 ? -10.078 2.530 55.990 1.00 22.19 394 ALA A CA 1
ATOM 3021 C C . ALA A 1 394 ? -10.587 2.886 54.584 1.00 22.19 394 ALA A C 1
ATOM 3023 O O . ALA A 1 394 ? -11.438 2.200 54.020 1.00 22.19 394 ALA A O 1
ATOM 3024 N N . TRP A 1 395 ? -10.077 3.986 54.036 1.00 22.11 395 TRP A N 1
ATOM 3025 C CA . TRP A 1 395 ? -10.285 4.376 52.648 1.00 22.11 395 TRP A CA 1
ATOM 3026 C C . TRP A 1 395 ? -9.280 3.618 51.782 1.00 22.11 395 TRP A C 1
ATOM 3028 O O . TRP A 1 395 ? -8.085 3.903 51.821 1.00 22.11 395 TRP A O 1
ATOM 3038 N N . TRP A 1 396 ? -9.759 2.655 50.998 1.00 20.00 396 TRP A N 1
ATOM 3039 C CA . TRP A 1 396 ? -8.986 2.106 49.885 1.00 20.00 396 TRP A CA 1
ATOM 3040 C C . TRP A 1 396 ? -8.779 3.210 48.831 1.00 20.00 396 TRP A C 1
ATOM 3042 O O . TRP A 1 396 ? -9.765 3.807 48.386 1.00 20.00 396 TRP A O 1
ATOM 3052 N N . PRO A 1 397 ? -7.536 3.533 48.428 1.00 22.91 397 PRO A N 1
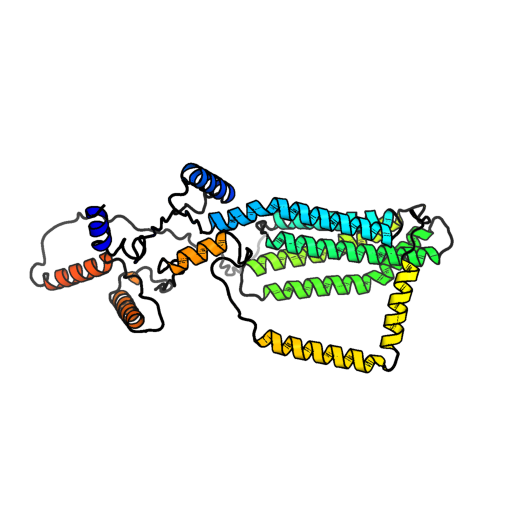ATOM 3053 C CA . PRO A 1 397 ? -7.291 4.584 47.454 1.00 22.91 397 PRO A CA 1
ATOM 3054 C C . PRO A 1 397 ? -7.524 4.055 46.035 1.00 22.91 397 PRO A C 1
ATOM 3056 O O . PRO A 1 397 ? -6.736 3.279 45.504 1.00 22.91 397 PRO A O 1
ATOM 3059 N N . CYS A 1 398 ? -8.580 4.538 45.382 1.00 22.56 398 CYS A N 1
ATOM 3060 C CA . CYS A 1 398 ? -8.701 4.486 43.928 1.00 22.56 398 CYS A CA 1
ATOM 3061 C C . CYS A 1 398 ? -7.810 5.598 43.345 1.00 22.56 398 CYS A C 1
ATOM 3063 O O . CYS A 1 398 ? -8.285 6.677 42.996 1.00 22.56 398 CYS A O 1
ATOM 3065 N N . SER A 1 399 ? -6.491 5.385 43.343 1.00 21.86 399 SER A N 1
ATOM 3066 C CA . SER A 1 399 ? -5.527 6.277 42.696 1.00 21.86 399 SER A CA 1
ATOM 3067 C C . SER A 1 399 ? -5.111 5.686 41.352 1.00 21.86 399 SER A C 1
ATOM 3069 O O . SER A 1 399 ? -4.207 4.856 41.298 1.00 21.86 399 SER A O 1
ATOM 3071 N N . ILE A 1 400 ? -5.742 6.133 40.266 1.00 24.09 400 ILE A N 1
ATOM 3072 C CA . ILE A 1 400 ? -5.155 6.013 38.928 1.00 24.09 400 ILE A CA 1
ATOM 3073 C C . ILE A 1 400 ? -4.088 7.107 38.844 1.00 24.09 400 ILE A C 1
ATOM 3075 O O . ILE A 1 400 ? -4.388 8.303 38.865 1.00 24.09 400 ILE A O 1
ATOM 3079 N N . ARG A 1 401 ? -2.822 6.693 38.871 1.00 20.69 401 ARG A N 1
ATOM 3080 C CA . ARG A 1 401 ? -1.661 7.578 38.792 1.00 20.69 401 ARG A CA 1
ATOM 3081 C C . ARG A 1 401 ? -1.388 7.855 37.311 1.00 20.69 401 ARG A C 1
ATOM 3083 O O . ARG A 1 401 ? -0.789 7.027 36.644 1.00 20.69 401 ARG A O 1
ATOM 3090 N N . TYR A 1 402 ? -1.828 9.004 36.803 1.00 24.94 402 TYR A N 1
ATOM 3091 C CA . TYR A 1 402 ? -1.361 9.499 35.504 1.00 24.94 402 TYR A CA 1
ATOM 3092 C C . TYR A 1 402 ? 0.120 9.907 35.610 1.00 24.94 402 TYR A C 1
ATOM 3094 O O . TYR A 1 402 ? 0.480 10.583 36.585 1.00 24.94 402 TYR A O 1
ATOM 3102 N N . PRO A 1 403 ? 0.988 9.541 34.649 1.00 25.14 403 PRO A N 1
ATOM 3103 C CA . PRO A 1 403 ? 2.328 10.103 34.570 1.00 25.14 403 PRO A CA 1
ATOM 3104 C C . PRO A 1 403 ? 2.242 11.608 34.276 1.00 25.14 403 PRO A C 1
ATOM 3106 O O . PRO A 1 403 ? 1.440 12.075 33.471 1.00 25.14 403 PRO A O 1
ATOM 3109 N N . ASN A 1 404 ? 3.044 12.376 35.007 1.00 24.88 404 ASN A N 1
ATOM 3110 C CA . ASN A 1 404 ? 3.073 13.834 35.003 1.00 24.88 404 ASN A CA 1
ATOM 3111 C C . ASN A 1 404 ? 3.759 14.363 33.723 1.00 24.88 404 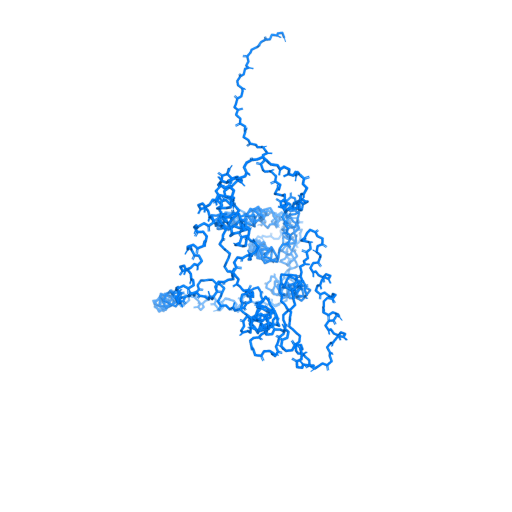ASN A C 1
ATOM 3113 O O . ASN A 1 404 ? 4.922 14.019 33.512 1.00 24.88 404 ASN A O 1
ATOM 3117 N N . PRO A 1 405 ? 3.129 15.223 32.901 1.00 28.80 405 PRO A N 1
ATOM 3118 C CA . PRO A 1 405 ? 3.819 15.926 31.831 1.00 28.80 405 PRO A CA 1
ATOM 3119 C C . PRO A 1 405 ? 4.331 17.273 32.358 1.00 28.80 405 PRO A C 1
ATOM 3121 O O . PRO A 1 405 ? 3.622 18.274 32.385 1.00 28.80 405 PRO A O 1
ATOM 3124 N N . ALA A 1 406 ? 5.585 17.305 32.790 1.00 26.72 406 ALA A N 1
ATOM 3125 C CA . ALA A 1 406 ? 6.371 18.528 32.942 1.00 26.72 406 ALA A CA 1
ATOM 3126 C C . ALA A 1 406 ? 7.834 18.093 32.766 1.00 26.72 406 ALA A C 1
ATOM 3128 O O . ALA A 1 406 ? 8.272 17.196 33.473 1.00 26.72 406 ALA A O 1
ATOM 3129 N N . THR A 1 407 ? 8.618 18.583 31.806 1.00 26.78 407 THR A N 1
ATOM 3130 C CA . THR A 1 407 ? 9.008 19.988 31.661 1.00 26.78 407 THR A CA 1
ATOM 3131 C C . THR A 1 407 ? 9.772 20.200 30.340 1.00 26.78 407 THR A C 1
ATOM 3133 O O . THR A 1 407 ? 10.848 19.648 30.151 1.00 26.78 407 THR A O 1
ATOM 3136 N N . SER A 1 408 ? 9.298 21.083 29.455 1.00 24.94 408 SER A N 1
ATOM 3137 C CA . SER A 1 408 ? 10.181 21.820 28.529 1.00 24.94 408 SER A CA 1
ATOM 3138 C C . SER A 1 408 ? 9.522 23.127 28.065 1.00 24.94 408 SER A C 1
ATOM 3140 O O . SER A 1 408 ? 9.186 23.312 26.897 1.00 24.94 408 SER A O 1
ATOM 3142 N N . ARG A 1 409 ? 9.307 24.065 28.994 1.00 25.22 409 ARG A N 1
ATOM 3143 C CA . ARG A 1 409 ? 9.207 25.487 28.636 1.00 25.22 409 ARG A CA 1
ATOM 3144 C C . ARG A 1 409 ? 10.554 26.123 28.931 1.00 25.22 409 ARG A C 1
ATOM 3146 O O . ARG A 1 409 ? 10.883 26.368 30.086 1.00 25.22 409 ARG A O 1
ATOM 3153 N N . ALA A 1 410 ? 11.326 26.343 27.875 1.00 25.53 410 ALA A N 1
ATOM 3154 C CA . ALA A 1 410 ? 12.462 27.242 27.901 1.00 25.53 410 ALA A CA 1
ATOM 3155 C C . ALA A 1 410 ? 11.946 28.686 27.998 1.00 25.53 410 ALA A C 1
ATOM 3157 O O . ALA A 1 410 ? 11.065 29.088 27.238 1.00 25.53 410 ALA A O 1
ATOM 3158 N N . SER A 1 411 ? 12.504 29.465 28.919 1.00 24.41 411 SER A N 1
ATOM 3159 C CA . SER A 1 411 ? 12.427 30.927 28.920 1.00 24.41 411 SER A CA 1
ATOM 3160 C C . SER A 1 411 ? 13.845 31.494 29.072 1.00 24.41 411 SER A C 1
ATOM 3162 O O . SER A 1 411 ? 14.685 30.842 29.695 1.00 24.41 411 SER A O 1
ATOM 3164 N N . PRO A 1 412 ? 14.137 32.656 28.468 1.00 28.23 412 PRO A N 1
ATOM 3165 C CA . PRO A 1 412 ? 15.478 33.032 28.041 1.00 28.23 412 PRO A CA 1
ATOM 3166 C C . PRO A 1 412 ? 16.269 33.703 29.166 1.00 28.23 412 PRO A C 1
ATOM 3168 O O . PRO A 1 412 ? 15.744 34.551 29.882 1.00 28.23 412 PRO A O 1
ATOM 3171 N N . THR A 1 413 ? 17.554 33.380 29.278 1.00 25.80 413 THR A N 1
ATOM 3172 C CA . THR A 1 413 ? 18.494 34.102 30.144 1.00 25.80 413 THR A CA 1
ATOM 3173 C C . THR A 1 413 ? 19.571 34.764 29.301 1.00 25.80 413 THR A C 1
ATOM 3175 O O . THR A 1 413 ? 20.455 34.112 28.750 1.00 25.80 413 THR A O 1
ATOM 3178 N N . SER A 1 414 ? 19.463 36.084 29.218 1.00 23.84 414 SER A N 1
ATOM 3179 C CA . SER A 1 414 ? 20.504 37.030 28.843 1.00 23.84 414 SER A CA 1
ATOM 3180 C C . SER A 1 414 ? 21.461 37.268 30.017 1.00 23.84 414 SER A C 1
ATOM 3182 O O . SER A 1 414 ? 21.002 37.726 31.064 1.00 23.84 414 SER A O 1
ATOM 3184 N N . SER A 1 415 ? 22.765 37.049 29.831 1.00 26.20 415 SER A N 1
ATOM 3185 C CA . SER A 1 415 ? 23.829 37.764 30.562 1.00 26.20 415 SER A CA 1
ATOM 3186 C C . SER A 1 415 ? 25.234 37.414 30.042 1.00 26.20 415 SER A C 1
ATOM 3188 O O . SER A 1 415 ? 25.827 36.399 30.385 1.00 26.20 415 SER A O 1
ATOM 3190 N N . THR A 1 416 ? 25.806 38.312 29.242 1.00 27.88 416 THR A N 1
ATOM 3191 C CA . THR A 1 416 ? 27.239 38.680 29.298 1.00 27.88 416 THR A CA 1
ATOM 3192 C C . THR A 1 416 ? 27.400 39.757 30.383 1.00 27.88 416 THR A C 1
ATOM 3194 O O . THR A 1 416 ? 26.459 40.546 30.523 1.00 27.88 416 THR A O 1
ATOM 3197 N N . PRO A 1 417 ? 28.521 39.845 31.144 1.00 33.69 417 PRO A N 1
ATOM 3198 C CA . PRO A 1 417 ? 29.820 40.230 30.562 1.00 33.69 417 PRO A CA 1
ATOM 3199 C C . PRO A 1 417 ? 31.121 39.686 31.228 1.00 33.69 417 PRO A C 1
ATOM 3201 O O . PRO A 1 417 ? 31.153 39.323 32.396 1.00 33.69 417 PRO A O 1
ATOM 3204 N N . THR A 1 418 ? 32.197 39.699 30.421 1.00 25.89 418 THR A N 1
ATOM 3205 C CA . THR A 1 418 ? 33.636 39.973 30.702 1.00 25.89 418 THR A CA 1
ATOM 3206 C C . THR A 1 418 ? 34.321 39.483 31.992 1.00 25.89 418 THR A C 1
ATOM 3208 O O . THR A 1 418 ? 33.990 39.960 33.072 1.00 25.89 418 THR A O 1
ATOM 3211 N N . ALA A 1 419 ? 35.444 38.755 31.855 1.00 26.59 419 ALA A N 1
ATOM 3212 C CA . ALA A 1 419 ? 36.808 39.255 32.137 1.00 26.59 419 ALA A CA 1
ATOM 3213 C C . ALA A 1 419 ? 37.880 38.137 32.087 1.00 26.59 419 ALA A C 1
ATOM 3215 O O . ALA A 1 419 ? 37.700 37.089 32.701 1.00 26.59 419 ALA A O 1
ATOM 3216 N N . ARG A 1 420 ? 39.020 38.497 31.473 1.00 29.94 420 ARG A N 1
ATOM 3217 C CA . ARG A 1 420 ? 40.320 37.805 31.313 1.00 29.94 420 ARG A CA 1
ATOM 3218 C C . ARG A 1 420 ? 40.452 36.718 30.256 1.00 29.94 420 ARG A C 1
ATOM 3220 O O . ARG A 1 420 ? 39.738 35.701 30.327 1.00 29.94 420 ARG A O 1
#

pLDDT: mean 78.42, std 20.66, range [20.0, 96.88]